Protein AF-0000000078039495 (afdb_homodimer)

Structure (mmCIF, N/CA/C/O backbone):
data_AF-0000000078039495-model_v1
#
loop_
_entity.id
_entity.type
_entity.pdbx_description
1 polymer 'Maltose operon transcriptional repressor'
#
loop_
_atom_site.group_PDB
_atom_site.id
_atom_site.type_symbol
_atom_site.label_atom_id
_atom_site.label_alt_id
_atom_site.label_comp_id
_atom_site.label_asym_id
_atom_site.label_entity_id
_atom_site.label_seq_id
_atom_site.pdbx_PDB_ins_code
_atom_site.Cartn_x
_atom_site.Cartn_y
_atom_site.Cartn_z
_atom_site.occupancy
_atom_site.B_iso_or_equiv
_atom_site.auth_seq_id
_atom_site.auth_comp_id
_atom_site.auth_asym_id
_atom_site.auth_atom_id
_atom_site.pdbx_PDB_model_num
ATOM 1 N N . MET A 1 1 ? 22.656 26.281 17.594 1 60.5 1 MET A N 1
ATOM 2 C CA . MET A 1 1 ? 22.719 24.828 17.406 1 60.5 1 MET A CA 1
ATOM 3 C C . MET A 1 1 ? 24.109 24.297 17.703 1 60.5 1 MET A C 1
ATOM 5 O O . MET A 1 1 ? 25.109 24.984 17.484 1 60.5 1 MET A O 1
ATOM 9 N N . VAL A 1 2 ? 24.109 23.344 18.562 1 77.06 2 VAL A N 1
ATOM 10 C CA . VAL A 1 2 ? 25.375 22.703 18.906 1 77.06 2 VAL A CA 1
ATOM 11 C C . VAL A 1 2 ? 26.047 22.203 17.625 1 77.06 2 VAL A C 1
ATOM 13 O O . VAL A 1 2 ? 25.406 21.562 16.781 1 77.06 2 VAL A O 1
ATOM 16 N N . THR A 1 3 ? 27.188 22.688 17.359 1 79.06 3 THR A N 1
ATOM 17 C CA . THR A 1 3 ? 27.938 22.312 16.156 1 79.06 3 THR A CA 1
ATOM 18 C C . THR A 1 3 ? 29.062 21.344 16.5 1 79.06 3 THR A C 1
ATOM 20 O O . THR A 1 3 ? 29.344 21.094 17.672 1 79.06 3 THR A O 1
ATOM 23 N N . ILE A 1 4 ? 29.609 20.922 15.383 1 83.38 4 ILE A N 1
ATOM 24 C CA . ILE A 1 4 ? 30.75 20.016 15.531 1 83.38 4 ILE A CA 1
ATOM 25 C C . ILE A 1 4 ? 31.875 20.719 16.297 1 83.38 4 ILE A C 1
ATOM 27 O O . ILE A 1 4 ? 32.594 20.094 17.062 1 83.38 4 ILE A O 1
ATOM 31 N N . LYS A 1 5 ? 31.938 21.984 16.078 1 86.94 5 LYS A N 1
ATOM 32 C CA . LYS A 1 5 ? 32.969 22.75 16.781 1 86.94 5 LYS A CA 1
ATOM 33 C C . LYS A 1 5 ? 32.719 22.781 18.281 1 86.94 5 LYS A C 1
ATOM 35 O O . LYS A 1 5 ? 33.625 22.703 19.078 1 86.94 5 LYS A O 1
ATOM 40 N N . ASP A 1 6 ? 31.422 22.828 18.578 1 90.81 6 ASP A N 1
ATOM 41 C CA . ASP A 1 6 ? 31.047 22.812 19.984 1 90.81 6 ASP A CA 1
ATOM 42 C C . ASP A 1 6 ? 31.422 21.484 20.641 1 90.81 6 ASP A C 1
ATOM 44 O O . ASP A 1 6 ? 31.938 21.453 21.766 1 90.81 6 ASP A O 1
ATOM 48 N N . VAL A 1 7 ? 31.125 20.484 19.891 1 91.81 7 VAL A N 1
ATOM 49 C CA . VAL A 1 7 ? 31.422 19.156 20.391 1 91.81 7 VAL A CA 1
ATOM 50 C C . VAL A 1 7 ? 32.938 18.984 20.547 1 91.81 7 VAL A C 1
ATOM 52 O O . VAL A 1 7 ? 33.406 18.438 21.547 1 91.81 7 VAL A O 1
ATOM 55 N N . ALA A 1 8 ? 33.625 19.484 19.609 1 91.88 8 ALA A N 1
ATOM 56 C CA . ALA A 1 8 ? 35.094 19.406 19.625 1 91.88 8 ALA A CA 1
ATOM 57 C C . ALA A 1 8 ? 35.656 20.141 20.844 1 91.88 8 ALA A C 1
ATOM 59 O O . ALA A 1 8 ? 36.531 19.609 21.547 1 91.88 8 ALA A O 1
ATOM 60 N N . GLU A 1 9 ? 35.188 21.266 21.062 1 93 9 GLU A N 1
ATOM 61 C CA . GLU A 1 9 ? 35.594 22.078 22.203 1 93 9 GLU A CA 1
ATOM 62 C C . GLU A 1 9 ? 35.312 21.359 23.531 1 93 9 GLU A C 1
ATOM 64 O O . GLU A 1 9 ? 36.156 21.297 24.406 1 93 9 GLU A O 1
ATOM 69 N N . ARG A 1 10 ? 34.156 20.812 23.594 1 93.31 10 ARG A N 1
ATOM 70 C CA . ARG A 1 10 ? 33.719 20.141 24.812 1 93.31 10 ARG A CA 1
ATOM 71 C C . ARG A 1 10 ? 34.531 18.875 25.047 1 93.31 10 ARG A C 1
ATOM 73 O O . ARG A 1 10 ? 34.875 18.547 26.203 1 93.31 10 ARG A O 1
ATOM 80 N N . ALA A 1 11 ? 34.812 18.203 24.031 1 93.62 11 ALA A N 1
ATOM 81 C CA . ALA A 1 11 ? 35.531 16.938 24.125 1 93.62 11 ALA A CA 1
ATOM 82 C C . ALA A 1 11 ? 37.031 17.172 24.188 1 93.62 11 ALA A C 1
ATOM 84 O O . ALA A 1 11 ? 37.781 16.25 24.516 1 93.62 11 ALA A O 1
ATOM 85 N N . GLY A 1 12 ? 37.5 18.328 23.891 1 93.69 12 GLY A N 1
ATOM 86 C CA . GLY A 1 12 ? 38.938 18.641 23.906 1 93.69 12 GLY A CA 1
ATOM 87 C C . GLY A 1 12 ? 39.688 18.062 22.703 1 93.69 12 GLY A C 1
ATOM 88 O O . GLY A 1 12 ? 40.812 17.594 22.844 1 93.69 12 GLY A O 1
ATOM 89 N N . VAL A 1 13 ? 39 18 21.609 1 94.06 13 VAL A N 1
ATOM 90 C CA . VAL A 1 13 ? 39.594 17.469 20.406 1 94.06 13 VAL A CA 1
ATOM 91 C C . VAL A 1 13 ? 39.375 18.422 19.234 1 94.06 13 VAL A C 1
ATOM 93 O O . VAL A 1 13 ? 38.75 19.484 19.406 1 94.06 13 VAL A O 1
ATOM 96 N N . SER A 1 14 ? 40 18.203 18.109 1 90.56 14 SER A N 1
ATOM 97 C CA . SER A 1 14 ? 39.75 19 16.906 1 90.56 14 SER A CA 1
ATOM 98 C C . SER A 1 14 ? 38.406 18.625 16.25 1 90.56 14 SER A C 1
ATOM 100 O O . SER A 1 14 ? 37.906 17.516 16.453 1 90.56 14 SER A O 1
ATOM 102 N N . PRO A 1 15 ? 37.812 19.578 15.461 1 88.75 15 PRO A N 1
ATOM 103 C CA . PRO A 1 15 ? 36.625 19.219 14.703 1 88.75 15 PRO A CA 1
ATOM 104 C C . PRO A 1 15 ? 36.812 18.016 13.781 1 88.75 15 PRO A C 1
ATOM 106 O O . PRO A 1 15 ? 35.906 17.203 13.609 1 88.75 15 PRO A O 1
ATOM 109 N N . SER A 1 16 ? 38.031 17.875 13.328 1 85.81 16 SER A N 1
ATOM 110 C CA . SER A 1 16 ? 38.344 16.734 12.469 1 85.81 16 SER A CA 1
ATOM 111 C C . SER A 1 16 ? 38.281 15.422 13.242 1 85.81 16 SER A C 1
ATOM 113 O O . SER A 1 16 ? 37.875 14.398 12.703 1 85.81 16 SER A O 1
ATOM 115 N N . THR A 1 17 ? 38.719 15.516 14.445 1 88.19 17 THR A N 1
ATOM 116 C CA . THR A 1 17 ? 38.656 14.328 15.297 1 88.19 17 THR A CA 1
ATOM 117 C C . THR A 1 17 ? 37.219 13.922 15.578 1 88.19 17 THR A C 1
ATOM 119 O O . THR A 1 17 ? 36.906 12.734 15.586 1 88.19 17 THR A O 1
ATOM 122 N N . VAL A 1 18 ? 36.344 14.938 15.742 1 87.62 18 VAL A N 1
ATOM 123 C CA . VAL A 1 18 ? 34.938 14.656 15.93 1 87.62 18 VAL A CA 1
ATOM 124 C C . VAL A 1 18 ? 34.375 13.992 14.672 1 87.62 18 VAL A C 1
ATOM 126 O O . VAL A 1 18 ? 33.688 12.969 14.758 1 87.62 18 VAL A O 1
ATOM 129 N N . SER A 1 19 ? 34.75 14.477 13.586 1 81.44 19 SER A N 1
ATOM 130 C CA . SER A 1 19 ? 34.25 13.938 12.312 1 81.44 19 SER A CA 1
ATOM 131 C C . SER A 1 19 ? 34.719 12.484 12.125 1 81.44 19 SER A C 1
ATOM 133 O O . SER A 1 19 ? 33.906 11.633 11.742 1 81.44 19 SER A O 1
ATOM 135 N N . ARG A 1 20 ? 35.938 12.297 12.453 1 81.19 20 ARG A N 1
ATOM 136 C CA . ARG A 1 20 ? 36.469 10.953 12.305 1 81.19 20 ARG A CA 1
ATOM 137 C C . ARG A 1 20 ? 35.844 9.992 13.312 1 81.19 20 ARG A C 1
ATOM 139 O O . ARG A 1 20 ? 35.688 8.805 13.023 1 81.19 20 ARG A O 1
ATOM 146 N N . THR A 1 21 ? 35.562 10.547 14.453 1 82.12 21 THR A N 1
ATOM 147 C CA . THR A 1 21 ? 34.875 9.742 15.453 1 82.12 21 THR A CA 1
ATOM 148 C C . THR A 1 21 ? 33.5 9.328 14.953 1 82.12 21 THR A C 1
ATOM 150 O O . THR A 1 21 ? 33.094 8.172 15.086 1 82.12 21 THR A O 1
ATOM 153 N N . LEU A 1 22 ? 32.781 10.297 14.336 1 79.19 22 LEU A N 1
ATOM 154 C CA . LEU A 1 22 ? 31.438 10.055 13.828 1 79.19 22 LEU A CA 1
ATOM 155 C C . LEU A 1 22 ? 31.453 9.008 12.719 1 79.19 22 LEU A C 1
ATOM 157 O O . LEU A 1 22 ? 30.453 8.328 12.5 1 79.19 22 LEU A O 1
ATOM 161 N N . GLN A 1 23 ? 32.656 8.781 12.195 1 75.38 23 GLN A N 1
ATOM 162 C CA . GL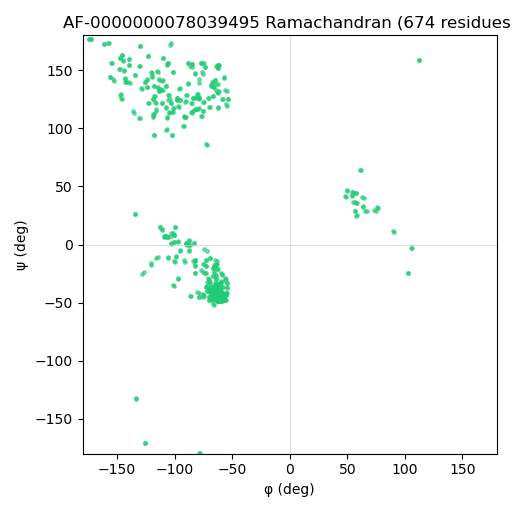N A 1 23 ? 32.844 7.789 11.133 1 75.38 23 GLN A CA 1
ATOM 163 C C . GLN A 1 23 ? 33.406 6.484 11.688 1 75.38 23 GLN A C 1
ATOM 165 O O . GLN A 1 23 ? 33.781 5.594 10.922 1 75.38 23 GLN A O 1
ATOM 170 N N . ASP A 1 24 ? 33.438 6.449 12.891 1 77.75 24 ASP A N 1
ATOM 171 C CA . ASP A 1 24 ? 34.031 5.309 13.586 1 77.75 24 ASP A CA 1
ATOM 172 C C . ASP A 1 24 ? 35.406 4.953 13.008 1 77.75 24 ASP A C 1
ATOM 174 O O . ASP A 1 24 ? 35.688 3.777 12.781 1 77.75 24 ASP A O 1
ATOM 178 N N . SER A 1 25 ? 36.156 5.961 12.734 1 78.75 25 SER A N 1
ATOM 179 C CA . SER A 1 25 ? 37.5 5.785 12.141 1 78.75 25 SER A CA 1
ATOM 180 C C . SER A 1 25 ? 38.438 5.027 13.086 1 78.75 25 SER A C 1
ATOM 182 O O . SER A 1 25 ? 38.469 5.309 14.289 1 78.75 25 SER A O 1
ATOM 184 N N . SER A 1 26 ? 39.062 4.078 12.57 1 82.44 26 SER A N 1
ATOM 185 C CA . SER A 1 26 ? 40.031 3.311 13.359 1 82.44 26 SER A CA 1
ATOM 186 C C . SER A 1 26 ? 41.188 4.184 13.812 1 82.44 26 SER A C 1
ATOM 188 O O . SER A 1 26 ? 41.938 3.807 14.711 1 82.44 26 SER A O 1
ATOM 190 N N . ALA A 1 27 ? 41.281 5.324 13.219 1 86.62 27 ALA A N 1
ATOM 191 C CA . ALA A 1 27 ? 42.375 6.238 13.547 1 86.62 27 ALA A CA 1
ATOM 192 C C . ALA A 1 27 ? 42.156 6.906 14.898 1 86.62 27 ALA A C 1
ATOM 194 O O . ALA A 1 27 ? 43.062 7.48 15.484 1 86.62 27 ALA A O 1
ATOM 195 N N . ILE A 1 28 ? 40.938 6.816 15.328 1 88.88 28 ILE A N 1
ATOM 196 C CA . ILE A 1 28 ? 40.594 7.461 16.578 1 88.88 28 ILE A CA 1
ATOM 197 C C . ILE A 1 28 ? 40.438 6.41 17.688 1 88.88 28 ILE A C 1
ATOM 199 O O . ILE A 1 28 ? 39.781 5.387 17.5 1 88.88 28 ILE A O 1
ATOM 203 N N . SER A 1 29 ? 41.188 6.605 18.75 1 90.19 29 SER A N 1
ATOM 204 C CA . SER A 1 29 ? 41.156 5.664 19.859 1 90.19 29 SER A CA 1
ATOM 205 C C . SER A 1 29 ? 39.75 5.586 20.484 1 90.19 29 SER A C 1
ATOM 207 O O . SER A 1 29 ? 38.969 6.535 20.391 1 90.19 29 SER A O 1
ATOM 209 N N . GLN A 1 30 ? 39.5 4.434 21.094 1 91 30 GLN A N 1
ATOM 210 C CA . GLN A 1 30 ? 38.188 4.238 21.75 1 91 30 GLN A CA 1
ATOM 211 C C . GLN A 1 30 ? 37.969 5.273 22.844 1 91 30 GLN A C 1
ATOM 213 O O . GLN A 1 30 ? 36.844 5.754 23.031 1 91 30 GLN A O 1
ATOM 218 N N . LYS A 1 31 ? 39.031 5.535 23.484 1 91.56 31 LYS A N 1
ATOM 219 C CA . LYS A 1 31 ? 38.938 6.531 24.547 1 91.56 31 LYS A CA 1
ATOM 220 C C . LYS A 1 31 ? 38.438 7.871 24.016 1 91.56 31 LYS A C 1
ATOM 222 O O . LYS A 1 31 ? 37.562 8.508 24.609 1 91.56 31 LYS A O 1
ATOM 227 N N . THR A 1 32 ? 39.031 8.281 22.953 1 92.19 32 THR A N 1
ATOM 228 C CA . THR A 1 32 ? 38.656 9.539 22.328 1 92.19 32 THR A CA 1
ATOM 229 C C . THR A 1 32 ? 37.219 9.469 21.797 1 92.19 32 THR A C 1
ATOM 231 O O . THR A 1 32 ? 36.438 10.43 21.938 1 92.19 32 THR A O 1
ATOM 234 N N . LYS A 1 33 ? 36.812 8.406 21.172 1 92.62 33 LYS A N 1
ATOM 235 C CA . LYS A 1 33 ? 35.438 8.211 20.703 1 92.62 33 LYS A CA 1
ATOM 236 C C . LYS A 1 33 ? 34.438 8.367 21.828 1 92.62 33 LYS A C 1
ATOM 238 O O . LYS A 1 33 ? 33.406 9.016 21.672 1 92.62 33 LYS A O 1
ATOM 243 N N . ASP A 1 34 ? 34.812 7.762 22.953 1 91.94 34 ASP A N 1
ATOM 244 C CA . ASP A 1 34 ? 33.938 7.836 24.109 1 91.94 34 ASP A CA 1
ATOM 245 C C . ASP A 1 34 ? 33.781 9.273 24.578 1 91.94 34 ASP A C 1
ATOM 247 O O . ASP A 1 34 ? 32.656 9.695 24.953 1 91.94 34 ASP A O 1
ATOM 251 N N . ARG A 1 35 ? 34.875 9.961 24.578 1 91.88 35 ARG A N 1
ATOM 252 C CA . ARG A 1 35 ? 34.844 11.359 25 1 91.88 35 ARG A CA 1
ATOM 253 C C . ARG A 1 35 ? 33.969 12.188 24.078 1 91.88 35 ARG A C 1
ATOM 255 O O . ARG A 1 35 ? 33.188 13.039 24.531 1 91.88 35 ARG A O 1
ATOM 262 N N . VAL A 1 36 ? 34.156 11.953 22.844 1 92.06 36 VAL A N 1
ATOM 263 C CA . VAL A 1 36 ? 33.375 12.68 21.844 1 92.06 36 VAL A CA 1
ATOM 264 C C . VAL A 1 36 ? 31.891 12.336 21.984 1 92.06 36 VAL A C 1
ATOM 266 O O . VAL A 1 36 ? 31.031 13.227 22 1 92.06 36 VAL A O 1
ATOM 269 N N . ASN A 1 37 ? 31.609 11.094 22.141 1 89.94 37 ASN A N 1
ATOM 270 C CA . ASN A 1 37 ? 30.234 10.648 22.312 1 89.94 37 ASN A CA 1
ATOM 271 C C . ASN A 1 37 ? 29.594 11.25 23.562 1 89.94 37 ASN A C 1
ATOM 273 O O . ASN A 1 37 ? 28.422 11.641 23.531 1 89.94 37 ASN A O 1
ATOM 277 N N . LYS A 1 38 ? 30.359 11.195 24.609 1 90.31 38 LYS A N 1
ATOM 278 C CA . LYS A 1 38 ? 29.891 11.812 25.844 1 90.31 38 LYS A CA 1
ATOM 279 C C . LYS A 1 38 ? 29.578 13.289 25.641 1 90.31 38 LYS A C 1
ATOM 281 O O . LYS A 1 38 ? 28.547 13.781 26.109 1 90.31 38 LYS A O 1
ATOM 286 N N . ALA A 1 39 ? 30.484 13.969 25.016 1 91.44 39 ALA A N 1
ATOM 287 C CA . ALA A 1 39 ? 30.281 15.391 24.734 1 91.44 39 ALA A CA 1
ATOM 288 C C . ALA A 1 39 ? 29.031 15.617 23.875 1 91.44 39 ALA A C 1
ATOM 290 O O . ALA A 1 39 ? 28.281 16.547 24.125 1 91.44 39 ALA A O 1
ATOM 291 N N . MET A 1 40 ? 28.859 14.766 22.859 1 87.81 40 MET A N 1
ATOM 292 C CA . MET A 1 40 ? 27.688 14.867 22 1 87.81 40 MET A CA 1
ATOM 293 C C . MET A 1 40 ? 26.406 14.703 22.812 1 87.81 40 MET A C 1
ATOM 295 O O . MET A 1 40 ? 25.469 15.484 22.656 1 87.81 40 MET A O 1
ATOM 299 N N . LYS A 1 41 ? 26.438 13.758 23.641 1 86.75 41 LYS A N 1
ATOM 300 C CA . LYS A 1 41 ? 25.281 13.492 24.484 1 86.75 41 LYS A CA 1
ATOM 301 C C . LYS A 1 41 ? 24.984 14.664 25.406 1 86.75 41 LYS A C 1
ATOM 303 O O . LYS A 1 41 ? 23.828 15.078 25.562 1 86.75 41 LYS A O 1
ATOM 308 N N . GLU A 1 42 ? 26.047 15.125 26.016 1 89.19 42 GLU A N 1
ATOM 309 C CA . GLU A 1 42 ? 25.906 16.234 26.969 1 89.19 42 GLU A CA 1
ATOM 310 C C . GLU A 1 42 ? 25.375 17.484 26.281 1 89.19 42 GLU A C 1
ATOM 312 O O . GLU A 1 42 ? 24.594 18.234 26.875 1 89.19 42 GLU A O 1
ATOM 317 N N . LEU A 1 43 ? 25.797 17.641 25.078 1 89.69 43 LEU A N 1
ATOM 318 C CA . LEU A 1 43 ? 25.422 18.859 24.359 1 89.69 43 LEU A CA 1
ATOM 319 C C . LEU A 1 43 ? 24.125 18.656 23.578 1 89.69 43 LEU A C 1
ATOM 321 O O . LEU A 1 43 ? 23.562 19.609 23.047 1 89.69 43 LEU A O 1
ATOM 325 N N . GLY A 1 44 ? 23.781 17.391 23.453 1 81.81 44 GLY A N 1
ATOM 326 C CA . GLY A 1 44 ? 22.609 17.078 22.641 1 81.81 44 GLY A CA 1
ATOM 327 C C . GLY A 1 44 ? 22.875 17.203 21.156 1 81.81 44 GLY A C 1
ATOM 328 O O . GLY A 1 44 ? 22 17.609 20.391 1 81.81 44 GLY A O 1
ATOM 329 N N . TYR A 1 45 ? 24.188 16.953 20.859 1 78.88 45 TYR A N 1
ATOM 330 C CA . TYR A 1 45 ? 24.578 17.094 19.453 1 78.88 45 TYR A CA 1
ATOM 331 C C . TYR A 1 45 ? 24.156 15.883 18.641 1 78.88 45 TYR A C 1
ATOM 333 O O . TYR A 1 45 ? 24.422 14.742 19.031 1 78.88 45 TYR A O 1
ATOM 341 N N . VAL A 1 46 ? 23.406 16.203 17.516 1 76.75 46 VAL A N 1
ATOM 342 C CA . VAL A 1 46 ? 23.078 15.18 16.531 1 76.75 46 VAL A CA 1
ATOM 343 C C . VAL A 1 46 ? 23.734 15.531 15.195 1 76.75 46 VAL A C 1
ATOM 345 O O . VAL A 1 46 ? 23.516 16.625 14.664 1 76.75 46 VAL A O 1
ATOM 348 N N . PRO A 1 47 ? 24.688 14.625 14.805 1 76.38 47 PRO A N 1
ATOM 349 C CA . PRO A 1 47 ? 25.391 14.938 13.562 1 76.38 47 PRO A CA 1
ATOM 350 C C . PRO A 1 47 ? 24.453 15.164 12.383 1 76.38 47 PRO A C 1
ATOM 352 O O . PRO A 1 47 ? 23.453 14.445 12.234 1 76.38 47 PRO A O 1
ATOM 355 N N . ASN A 1 48 ? 24.781 16.266 11.734 1 77.25 48 ASN A N 1
ATOM 356 C CA . ASN A 1 48 ? 24.109 16.547 10.469 1 77.25 48 ASN A CA 1
ATOM 357 C C . ASN A 1 48 ? 24.484 15.531 9.398 1 77.25 48 ASN A C 1
ATOM 359 O O . ASN A 1 48 ? 25.656 15.234 9.203 1 77.25 48 ASN A O 1
ATOM 363 N N . ILE A 1 49 ? 23.484 14.969 8.797 1 78.62 49 ILE A N 1
ATOM 364 C CA . ILE A 1 49 ? 23.734 13.906 7.828 1 78.62 49 ILE A CA 1
ATOM 365 C C . ILE A 1 49 ? 24.609 14.43 6.699 1 78.62 49 ILE A C 1
ATOM 367 O O . ILE A 1 49 ? 25.438 13.688 6.156 1 78.62 49 ILE A O 1
ATOM 371 N N . ALA A 1 50 ? 24.453 15.625 6.434 1 77.06 50 ALA A N 1
ATOM 372 C CA . ALA A 1 50 ? 25.25 16.219 5.359 1 77.06 50 ALA A CA 1
ATOM 373 C C . ALA A 1 50 ? 26.734 16.156 5.688 1 77.06 50 ALA A C 1
ATOM 375 O O . ALA A 1 50 ? 27.547 15.789 4.836 1 77.06 50 ALA A O 1
ATOM 376 N N . ALA A 1 51 ? 27.016 16.5 6.844 1 71.38 51 ALA A N 1
ATOM 377 C CA . ALA A 1 51 ? 28.406 16.438 7.277 1 71.38 51 ALA A CA 1
ATOM 378 C C . ALA A 1 51 ? 28.938 15.008 7.258 1 71.38 51 ALA A C 1
ATOM 380 O O . ALA A 1 51 ? 30.062 14.758 6.824 1 71.38 51 ALA A O 1
ATOM 381 N N . LYS A 1 52 ? 28.141 14.203 7.727 1 75.69 52 LYS A N 1
ATOM 382 C CA . LYS A 1 52 ? 28.516 12.797 7.746 1 75.69 52 LYS A CA 1
ATOM 383 C C . LYS A 1 52 ? 28.719 12.258 6.336 1 75.69 52 LYS A C 1
ATOM 385 O O . LYS A 1 52 ? 29.672 11.523 6.074 1 75.69 52 LYS A O 1
ATOM 390 N N . MET A 1 53 ? 27.812 12.609 5.496 1 78.75 53 MET A N 1
ATOM 391 C CA . MET A 1 53 ? 27.844 12.172 4.105 1 78.75 53 MET A CA 1
ATOM 392 C C . MET A 1 53 ? 29.141 12.641 3.428 1 78.75 53 MET A C 1
ATOM 394 O O . MET A 1 53 ? 29.781 11.875 2.703 1 78.75 53 MET A O 1
ATOM 398 N N . LEU A 1 54 ? 29.516 13.797 3.695 1 72.81 54 LEU A N 1
ATOM 399 C CA . LEU A 1 54 ? 30.719 14.359 3.08 1 72.81 54 LEU A CA 1
ATOM 400 C C . LEU A 1 54 ? 31.969 13.664 3.605 1 72.81 54 LEU A C 1
ATOM 402 O O . LEU A 1 54 ? 32.938 13.461 2.857 1 72.81 54 LEU A O 1
ATOM 406 N N . ALA A 1 55 ? 31.828 13.289 4.805 1 68.12 55 ALA A N 1
ATOM 407 C CA . ALA A 1 55 ? 32.969 12.641 5.426 1 68.12 55 ALA A CA 1
ATOM 408 C C . ALA A 1 55 ? 33.094 11.18 5.004 1 68.12 55 ALA A C 1
ATOM 410 O O . ALA A 1 55 ? 34.188 10.688 4.73 1 68.12 55 ALA A O 1
ATOM 411 N N . SER A 1 56 ? 32 10.531 4.949 1 72 56 SER A N 1
ATOM 412 C CA . SER A 1 56 ? 32.031 9.086 4.75 1 72 56 SER A CA 1
ATOM 413 C C . SER A 1 56 ? 31.609 8.719 3.33 1 72 56 SER A C 1
ATOM 415 O O . SER A 1 56 ? 31.797 7.578 2.9 1 72 56 SER A O 1
ATOM 417 N N . ASN A 1 57 ? 31.094 9.602 2.582 1 75.88 57 ASN A N 1
ATOM 418 C CA . ASN A 1 57 ? 30.5 9.328 1.272 1 75.88 57 ASN A CA 1
ATOM 419 C C . ASN A 1 57 ? 29.391 8.281 1.358 1 75.88 57 ASN A C 1
ATOM 421 O O . ASN A 1 57 ? 29.281 7.422 0.484 1 75.88 57 ASN A O 1
ATOM 425 N N . ASP A 1 58 ? 28.719 8.219 2.51 1 82.69 58 ASP A N 1
ATOM 426 C CA . ASP A 1 58 ? 27.609 7.324 2.805 1 82.69 58 ASP A CA 1
ATOM 427 C C . ASP A 1 58 ? 26.328 8.117 3.115 1 82.69 58 ASP A C 1
ATOM 429 O O . ASP A 1 58 ? 26.281 8.859 4.098 1 82.69 58 ASP A O 1
ATOM 433 N N . SER A 1 59 ? 25.375 8 2.217 1 89.19 59 SER A N 1
ATOM 434 C CA . SER A 1 59 ? 24.125 8.742 2.4 1 89.19 59 SER A CA 1
ATOM 435 C C . SER A 1 59 ? 23.281 8.141 3.518 1 89.19 59 SER A C 1
ATOM 437 O O . SER A 1 59 ? 22.359 8.781 4.012 1 89.19 59 SER A O 1
ATOM 439 N N . GLN A 1 60 ? 23.562 6.879 3.902 1 91.62 60 GLN A N 1
ATOM 440 C CA . GLN A 1 60 ? 22.781 6.117 4.875 1 91.62 60 GLN A CA 1
ATOM 441 C C . GLN A 1 60 ? 21.312 6.07 4.488 1 91.62 60 GLN A C 1
ATOM 443 O O . GLN A 1 60 ? 20.438 6.273 5.332 1 91.62 60 GLN A O 1
ATOM 448 N N . ALA A 1 61 ? 21.062 5.875 3.211 1 94.31 61 ALA A N 1
ATOM 449 C CA . ALA A 1 61 ? 19.719 5.734 2.672 1 94.31 61 ALA A CA 1
ATOM 450 C C . ALA A 1 61 ? 19.672 4.699 1.553 1 94.31 61 ALA A C 1
ATOM 452 O O . ALA A 1 61 ? 20.625 4.582 0.772 1 94.31 61 ALA A O 1
ATOM 453 N N . ILE A 1 62 ? 18.625 3.928 1.571 1 97.25 62 ILE A N 1
ATOM 454 C CA . ILE A 1 62 ? 18.375 2.961 0.508 1 97.25 62 ILE A CA 1
ATOM 455 C C . ILE A 1 62 ? 17.141 3.383 -0.294 1 97.25 62 ILE A C 1
ATOM 457 O O . ILE A 1 62 ? 16.156 3.832 0.277 1 97.25 62 ILE A O 1
ATOM 461 N N . GLY A 1 63 ? 17.297 3.34 -1.607 1 98.06 63 GLY A N 1
ATOM 462 C CA . GLY A 1 63 ? 16.141 3.594 -2.463 1 98.06 63 GLY A CA 1
ATOM 463 C C . GLY A 1 63 ? 15.281 2.363 -2.684 1 98.06 63 GLY A C 1
ATOM 464 O O . GLY A 1 63 ? 15.797 1.286 -2.988 1 98.06 63 GLY A O 1
ATOM 465 N N . LEU A 1 64 ? 14.039 2.498 -2.406 1 98.25 64 LEU A N 1
ATOM 466 C CA . LEU A 1 64 ? 13.07 1.444 -2.689 1 98.25 64 LEU A CA 1
ATOM 467 C C . LEU A 1 64 ? 12.289 1.751 -3.965 1 98.25 64 LEU A C 1
ATOM 469 O O . LEU A 1 64 ? 11.562 2.746 -4.027 1 98.25 64 LEU A O 1
ATOM 473 N N . VAL A 1 65 ? 12.422 0.882 -4.98 1 97.88 65 VAL A N 1
ATOM 474 C CA . VAL A 1 65 ? 11.859 1.125 -6.305 1 97.88 65 VAL A CA 1
ATOM 475 C C . VAL A 1 65 ? 10.617 0.254 -6.504 1 97.88 65 VAL A C 1
ATOM 477 O O . VAL A 1 65 ? 10.727 -0.972 -6.594 1 97.88 65 VAL A O 1
ATOM 480 N N . PHE A 1 66 ? 9.492 0.882 -6.609 1 95.44 66 PHE A N 1
ATOM 481 C CA . PHE A 1 66 ? 8.234 0.174 -6.801 1 95.44 66 PHE A CA 1
ATOM 482 C C . PHE A 1 66 ? 7.996 -0.119 -8.281 1 95.44 66 PHE A C 1
ATOM 484 O O . PHE A 1 66 ? 8.555 0.549 -9.148 1 95.44 66 PHE A O 1
ATOM 491 N N . PRO A 1 67 ? 7.172 -1.189 -8.516 1 92.94 67 PRO A N 1
ATOM 492 C CA . PRO A 1 67 ? 6.801 -1.378 -9.922 1 92.94 67 PRO A CA 1
ATOM 493 C C . PRO A 1 67 ? 6.008 -0.2 -10.484 1 92.94 67 PRO A C 1
ATOM 495 O O . PRO A 1 67 ? 5.348 0.522 -9.727 1 92.94 67 PRO A O 1
ATOM 498 N N . PRO A 1 68 ? 6.172 -0.042 -11.781 1 89.62 68 PRO A N 1
ATOM 499 C CA . PRO A 1 68 ? 5.324 0.995 -12.375 1 89.62 68 PRO A CA 1
ATOM 500 C C . PRO A 1 68 ? 3.844 0.795 -12.055 1 89.62 68 PRO A C 1
ATOM 502 O O . PRO A 1 68 ? 3.322 -0.315 -12.195 1 89.62 68 PRO A O 1
ATOM 505 N N . ILE A 1 69 ? 3.311 1.805 -11.523 1 82.19 69 ILE A N 1
ATOM 506 C CA . ILE A 1 69 ? 1.909 1.741 -11.125 1 82.19 69 ILE A CA 1
ATOM 507 C C . ILE A 1 69 ? 1.043 2.465 -12.156 1 82.19 69 ILE A C 1
ATOM 509 O O . ILE A 1 69 ? 0.994 3.697 -12.172 1 82.19 69 ILE A O 1
ATOM 513 N N . THR A 1 70 ? 0.54 1.707 -13.086 1 71.5 70 THR A N 1
ATOM 514 C CA . THR A 1 70 ? -0.239 2.285 -14.18 1 71.5 70 THR A CA 1
ATOM 515 C C . THR A 1 70 ? -1.733 2.193 -13.883 1 71.5 70 THR A C 1
ATOM 517 O O . THR A 1 70 ? -2.529 2.949 -14.445 1 71.5 70 THR A O 1
ATOM 520 N N . LYS A 1 71 ? -2.139 1.169 -13.102 1 65.94 71 LYS A N 1
ATOM 521 C CA . LYS A 1 71 ? -3.559 0.939 -12.844 1 65.94 71 LYS A CA 1
ATOM 522 C C . LYS A 1 71 ? -3.867 1.004 -11.352 1 65.94 71 LYS A C 1
ATOM 524 O O . LYS A 1 71 ? -3.018 0.673 -10.523 1 65.94 71 LYS A O 1
ATOM 529 N N . GLN A 1 72 ? -5.035 1.452 -11.172 1 63.78 72 GLN A N 1
ATOM 530 C CA . GLN A 1 72 ? -5.523 1.574 -9.797 1 63.78 72 GLN A CA 1
ATOM 531 C C . GLN A 1 72 ? -5.406 0.247 -9.055 1 63.78 72 GLN A C 1
ATOM 533 O O . GLN A 1 72 ? -5.086 0.223 -7.863 1 63.78 72 GLN A O 1
ATOM 538 N N . GLU A 1 73 ? -5.57 -0.775 -9.82 1 64.19 73 GLU A N 1
ATOM 539 C CA . GLU A 1 73 ? -5.586 -2.098 -9.203 1 64.19 73 GLU A CA 1
ATOM 540 C C . GLU A 1 73 ? -4.219 -2.449 -8.625 1 64.19 73 GLU A C 1
ATOM 542 O O . GLU A 1 73 ? -4.125 -3.193 -7.645 1 64.19 73 GLU A O 1
ATOM 547 N N . ARG A 1 74 ? -3.238 -1.878 -9.211 1 68.69 74 ARG A N 1
ATOM 548 C CA . ARG A 1 74 ? -1.896 -2.189 -8.727 1 68.69 74 ARG A CA 1
ATOM 549 C C . ARG A 1 74 ? -1.634 -1.533 -7.379 1 68.69 74 ARG A C 1
ATOM 551 O O . ARG A 1 74 ? -0.847 -2.043 -6.578 1 68.69 74 ARG A O 1
ATOM 558 N N . HIS A 1 75 ? -2.346 -0.477 -7.141 1 72.12 75 HIS A N 1
ATOM 559 C CA . HIS A 1 75 ? -2.254 0.195 -5.852 1 72.12 75 HIS A CA 1
ATOM 560 C C . HIS A 1 75 ? -2.854 -0.66 -4.738 1 72.12 75 HIS A C 1
ATOM 562 O O . HIS A 1 75 ? -2.576 -0.436 -3.559 1 72.12 75 HIS A O 1
ATOM 568 N N . SER A 1 76 ? -3.512 -1.66 -5.203 1 75.31 76 SER A N 1
ATOM 569 C CA . SER A 1 76 ? -4.301 -2.422 -4.238 1 75.31 76 SER A CA 1
ATOM 570 C C . SER A 1 76 ? -3.58 -3.699 -3.82 1 75.31 76 SER A C 1
ATOM 572 O O . SER A 1 76 ? -4.141 -4.523 -3.096 1 75.31 76 SER A O 1
ATOM 574 N N . GLN A 1 77 ? -2.352 -3.803 -4.242 1 83.62 77 GLN A N 1
ATOM 575 C CA . GLN A 1 77 ? -1.604 -4.992 -3.852 1 83.62 77 GLN A CA 1
ATOM 576 C C . GLN A 1 77 ? -1.009 -4.836 -2.455 1 83.62 77 GLN A C 1
ATOM 578 O O . GLN A 1 77 ? -0.112 -4.016 -2.246 1 83.62 77 GLN A O 1
ATOM 583 N N . PRO A 1 78 ? -1.467 -5.672 -1.529 1 87.5 78 PRO A N 1
ATOM 584 C CA . PRO A 1 78 ? -1.007 -5.539 -0.145 1 87.5 78 PRO A CA 1
ATOM 585 C C . PRO A 1 78 ? 0.495 -5.773 0.002 1 87.5 78 PRO A C 1
ATOM 587 O O . PRO A 1 78 ? 1.113 -5.27 0.943 1 87.5 78 PRO A O 1
ATOM 590 N N . PHE A 1 79 ? 1.113 -6.465 -0.959 1 90.38 79 PHE A N 1
ATOM 591 C CA . PHE A 1 79 ? 2.531 -6.805 -0.925 1 90.38 79 PHE A CA 1
ATOM 592 C C . PHE A 1 79 ? 3.385 -5.555 -0.756 1 90.38 79 PHE A C 1
ATOM 594 O O . PHE A 1 79 ? 4.34 -5.551 0.025 1 90.38 79 PHE A O 1
ATOM 601 N N . ASN A 1 80 ? 3.051 -4.5 -1.423 1 90.62 80 ASN A N 1
ATOM 602 C CA . ASN A 1 80 ? 3.891 -3.311 -1.502 1 90.62 80 ASN A CA 1
ATOM 603 C C . ASN A 1 80 ? 4.043 -2.641 -0.139 1 90.62 80 ASN A C 1
ATOM 605 O O . ASN A 1 80 ? 5.16 -2.357 0.294 1 90.62 80 ASN A O 1
ATOM 609 N N . MET A 1 81 ? 2.973 -2.471 0.559 1 90 81 MET A N 1
ATOM 610 C CA . MET A 1 81 ? 3.039 -1.84 1.874 1 90 81 MET A CA 1
ATOM 611 C C . MET A 1 81 ? 3.723 -2.756 2.883 1 90 81 MET A C 1
ATOM 613 O O . MET A 1 81 ? 4.48 -2.291 3.736 1 90 81 MET A O 1
ATOM 617 N N . GLU A 1 82 ? 3.414 -4.031 2.766 1 92.62 82 GLU A N 1
ATOM 618 C CA . GLU A 1 82 ? 3.998 -4.988 3.699 1 92.62 82 GLU A CA 1
ATOM 619 C C . GLU A 1 82 ? 5.516 -5.055 3.549 1 92.62 82 GLU A C 1
ATOM 621 O O . GLU A 1 82 ? 6.246 -4.973 4.539 1 92.62 82 GLU A O 1
ATOM 626 N N . ILE A 1 83 ? 5.957 -5.129 2.289 1 95 83 ILE A N 1
ATOM 627 C CA . ILE A 1 83 ? 7.387 -5.25 2.029 1 95 83 ILE A CA 1
ATOM 628 C C . ILE A 1 83 ? 8.094 -3.953 2.412 1 95 83 ILE A C 1
ATOM 630 O O . ILE A 1 83 ? 9.203 -3.979 2.951 1 95 83 ILE A O 1
ATOM 634 N N . MET A 1 84 ? 7.504 -2.834 2.162 1 94.25 84 MET A N 1
ATOM 635 C CA . MET A 1 84 ? 8.07 -1.537 2.523 1 94.25 84 MET A CA 1
ATOM 636 C C . MET A 1 84 ? 8.227 -1.413 4.035 1 94.25 84 MET A C 1
ATOM 638 O O . MET A 1 84 ? 9.242 -0.917 4.523 1 94.25 84 MET A O 1
ATOM 642 N N . THR A 1 85 ? 7.234 -1.878 4.773 1 93.5 85 THR A N 1
ATOM 643 C CA . THR A 1 85 ? 7.262 -1.814 6.23 1 93.5 85 THR A CA 1
ATOM 644 C C . THR A 1 85 ? 8.43 -2.633 6.781 1 93.5 85 THR A C 1
ATOM 646 O O . THR A 1 85 ? 9.156 -2.168 7.66 1 93.5 85 THR A O 1
ATOM 649 N N . VAL A 1 86 ? 8.625 -3.805 6.234 1 95.44 86 VAL A N 1
ATOM 650 C CA . VAL A 1 86 ? 9.688 -4.688 6.688 1 95.44 86 VAL A CA 1
ATOM 651 C C . VAL A 1 86 ? 11.047 -4.066 6.363 1 95.44 86 VAL A C 1
ATOM 653 O O . VAL A 1 86 ? 11.93 -3.998 7.223 1 95.44 86 VAL A O 1
ATOM 656 N N . ILE A 1 87 ? 11.164 -3.564 5.152 1 97.38 87 ILE A N 1
ATOM 657 C CA . ILE A 1 87 ? 12.438 -2.996 4.715 1 97.38 87 ILE A CA 1
ATOM 658 C C . ILE A 1 87 ? 12.75 -1.746 5.531 1 97.38 87 ILE A C 1
ATOM 660 O O . ILE A 1 87 ? 13.898 -1.532 5.934 1 97.38 87 ILE A O 1
ATOM 664 N N . ASN A 1 88 ? 11.75 -0.921 5.75 1 95.94 88 ASN A N 1
ATOM 665 C CA . ASN A 1 88 ? 11.953 0.276 6.562 1 95.94 88 ASN A CA 1
ATOM 666 C C . ASN A 1 88 ? 12.398 -0.075 7.977 1 95.94 88 ASN A C 1
ATOM 668 O O . ASN A 1 88 ? 13.242 0.615 8.555 1 95.94 88 ASN A O 1
ATOM 672 N N . HIS A 1 89 ? 11.812 -1.081 8.539 1 94.75 89 HIS A N 1
ATOM 673 C CA . HIS A 1 89 ? 12.211 -1.527 9.867 1 94.75 89 HIS A CA 1
ATOM 674 C C . HIS A 1 89 ? 13.68 -1.938 9.898 1 94.75 89 HIS A C 1
ATOM 676 O O . HIS A 1 89 ? 14.43 -1.515 10.781 1 94.75 89 HIS A O 1
ATOM 682 N N . GLU A 1 90 ? 14.062 -2.766 8.914 1 96.25 90 GLU A N 1
ATOM 683 C CA . GLU A 1 90 ? 15.453 -3.203 8.828 1 96.25 90 GLU A CA 1
ATOM 684 C C . GLU A 1 90 ? 16.391 -2.018 8.633 1 96.25 90 GLU A C 1
ATOM 686 O O . GLU A 1 90 ? 17.469 -1.966 9.234 1 96.25 90 GLU A O 1
ATOM 691 N N . ALA A 1 91 ? 15.992 -1.084 7.766 1 95.94 91 ALA A N 1
ATOM 692 C CA . ALA A 1 91 ? 16.797 0.112 7.516 1 95.94 91 ALA A CA 1
ATOM 693 C C . ALA A 1 91 ? 17 0.914 8.797 1 95.94 91 ALA A C 1
ATOM 695 O O . ALA A 1 91 ? 18.125 1.282 9.141 1 95.94 91 ALA A O 1
ATOM 696 N N . LYS A 1 92 ? 15.938 1.098 9.492 1 92.94 92 LYS A N 1
ATOM 697 C CA . LYS A 1 92 ? 15.977 1.852 10.742 1 92.94 92 LYS A CA 1
ATOM 698 C C . LYS A 1 92 ? 16.922 1.198 11.742 1 92.94 92 LYS A C 1
ATOM 700 O O . LYS A 1 92 ? 17.734 1.881 12.383 1 92.94 92 LYS A O 1
ATOM 705 N N . GLU A 1 93 ? 16.844 -0.077 11.812 1 93.19 93 GLU A N 1
ATOM 706 C CA . GLU A 1 93 ? 17.672 -0.824 12.75 1 93.19 93 GLU A CA 1
ATOM 707 C C . GLU A 1 93 ? 19.156 -0.698 12.406 1 93.19 93 GLU A C 1
ATOM 709 O O . GLU A 1 93 ? 20.016 -0.916 13.258 1 93.19 93 GLU A O 1
ATOM 714 N N . ASN A 1 94 ? 19.453 -0.292 11.195 1 92.5 94 ASN A N 1
ATOM 715 C CA . ASN A 1 94 ? 20.828 -0.142 10.75 1 92.5 94 ASN A CA 1
ATOM 716 C C . ASN A 1 94 ? 21.188 1.321 10.492 1 92.5 94 ASN A C 1
ATOM 718 O O . ASN A 1 94 ? 22.141 1.619 9.773 1 92.5 94 ASN A O 1
ATOM 722 N N . ASN A 1 95 ? 20.328 2.25 11.008 1 89.25 95 ASN A N 1
ATOM 723 C CA . ASN A 1 95 ? 20.516 3.693 10.938 1 89.25 95 ASN A CA 1
ATOM 724 C C . ASN A 1 95 ? 20.453 4.203 9.508 1 89.25 95 ASN A C 1
ATOM 726 O O . ASN A 1 95 ? 21.203 5.102 9.125 1 89.25 95 ASN A O 1
ATOM 730 N N . TYR A 1 96 ? 19.703 3.486 8.711 1 93.19 96 TYR A N 1
ATOM 731 C CA . TYR A 1 96 ? 19.406 3.91 7.348 1 93.19 96 TYR A CA 1
ATOM 732 C C . TYR A 1 96 ? 17.969 4.422 7.238 1 93.19 96 TYR A C 1
ATOM 734 O O . TYR A 1 96 ? 17.125 4.113 8.086 1 93.19 96 TYR A O 1
ATOM 742 N N . THR A 1 97 ? 17.75 5.262 6.242 1 93.88 97 THR A N 1
ATOM 743 C CA . THR A 1 97 ? 16.391 5.637 5.844 1 93.88 97 THR A CA 1
ATOM 744 C C . THR A 1 97 ? 16.047 5.035 4.488 1 93.88 97 THR A C 1
ATOM 746 O O . THR A 1 97 ? 16.922 4.559 3.764 1 93.88 97 THR A O 1
ATOM 749 N N . VAL A 1 98 ? 14.719 4.996 4.27 1 96.5 98 VAL A N 1
ATOM 750 C CA . VAL A 1 98 ? 14.25 4.492 2.986 1 96.5 98 VAL A CA 1
ATOM 751 C C . VAL A 1 98 ? 13.648 5.637 2.17 1 96.5 98 VAL A C 1
ATOM 753 O O . VAL A 1 98 ? 12.773 6.359 2.654 1 96.5 98 VAL A O 1
ATOM 756 N N . SER A 1 99 ? 14.219 5.855 0.97 1 96.19 99 SER A N 1
ATOM 757 C CA . SER A 1 99 ? 13.664 6.801 0.004 1 96.19 99 SER A CA 1
ATOM 758 C C . SER A 1 99 ? 12.898 6.078 -1.098 1 96.19 99 SER A C 1
ATOM 760 O O . SER A 1 99 ? 13.273 4.977 -1.509 1 96.19 99 SER A O 1
ATOM 762 N N . ILE A 1 100 ? 11.898 6.73 -1.585 1 95.75 100 ILE A N 1
ATOM 763 C CA . ILE A 1 100 ? 10.969 6.012 -2.447 1 95.75 100 ILE A CA 1
ATOM 764 C C . ILE A 1 100 ? 11.156 6.461 -3.895 1 95.75 100 ILE A C 1
ATOM 766 O O . ILE A 1 100 ? 11.344 7.648 -4.164 1 95.75 100 ILE A O 1
ATOM 770 N N . ALA A 1 101 ? 11.156 5.496 -4.781 1 95.81 101 ALA A N 1
ATOM 771 C CA . ALA A 1 101 ? 11.008 5.711 -6.219 1 95.81 101 ALA A CA 1
ATOM 772 C C . ALA A 1 101 ? 9.758 5.016 -6.75 1 95.81 101 ALA A C 1
ATOM 774 O O . ALA A 1 101 ? 9.672 3.785 -6.738 1 95.81 101 ALA A O 1
ATOM 775 N N . VAL A 1 102 ? 8.789 5.773 -7.121 1 93.56 102 VAL A N 1
ATOM 776 C CA . VAL A 1 102 ? 7.527 5.254 -7.637 1 93.56 102 VAL A CA 1
ATOM 777 C C . VAL A 1 102 ? 7.012 6.16 -8.758 1 93.56 102 VAL A C 1
ATOM 779 O O . VAL A 1 102 ? 7.266 7.367 -8.75 1 93.56 102 VAL A O 1
ATOM 782 N N . GLY A 1 103 ? 6.414 5.578 -9.781 1 89.81 103 GLY A N 1
ATOM 783 C CA . GLY A 1 103 ? 5.898 6.336 -10.914 1 89.81 103 GLY A CA 1
ATOM 784 C C . GLY A 1 103 ? 5.098 5.492 -11.883 1 89.81 103 GLY A C 1
ATOM 785 O O . GLY A 1 103 ? 5 4.273 -11.719 1 89.81 103 GLY A O 1
ATOM 786 N N . PRO A 1 104 ? 4.559 6.152 -12.891 1 89.06 104 PRO A N 1
ATOM 787 C CA . PRO A 1 104 ? 3.633 5.473 -13.797 1 89.06 104 PRO A CA 1
ATOM 788 C C . PRO A 1 104 ? 4.352 4.672 -14.883 1 89.06 104 PRO A C 1
ATOM 790 O O . PRO A 1 104 ? 3.723 3.877 -15.586 1 89.06 104 PRO A O 1
ATOM 793 N N . SER A 1 105 ? 5.707 4.941 -15.023 1 91.88 105 SER A N 1
ATOM 794 C CA . SER A 1 105 ? 6.43 4.25 -16.094 1 91.88 105 SER A CA 1
ATOM 795 C C . SER A 1 105 ? 7.863 3.943 -15.68 1 91.88 105 SER A C 1
ATOM 797 O O . SER A 1 105 ? 8.406 4.574 -14.766 1 91.88 105 SER A O 1
ATOM 799 N N . VAL A 1 106 ? 8.477 3.033 -16.406 1 93.12 106 VAL A N 1
ATOM 800 C CA . VAL A 1 106 ? 9.852 2.645 -16.109 1 93.12 106 VAL A CA 1
ATOM 801 C C . VAL A 1 106 ? 10.797 3.789 -16.484 1 93.12 106 VAL A C 1
ATOM 803 O O . VAL A 1 106 ? 11.852 3.953 -15.852 1 93.12 106 VAL A O 1
ATOM 806 N N . GLN A 1 107 ? 10.414 4.582 -17.453 1 93.69 107 GLN A N 1
ATOM 807 C CA . GLN A 1 107 ? 11.227 5.73 -17.828 1 93.69 107 GLN A CA 1
ATOM 808 C C . GLN A 1 107 ? 11.281 6.762 -16.703 1 93.69 107 GLN A C 1
ATOM 810 O O . GLN A 1 107 ? 12.352 7.301 -16.406 1 93.69 107 GLN A O 1
ATOM 815 N N . GLU A 1 108 ? 10.148 6.957 -16.141 1 93.12 108 GLU A N 1
ATOM 816 C CA . GLU A 1 108 ? 10.102 7.887 -15.016 1 93.12 108 GLU A CA 1
ATOM 817 C C . GLU A 1 108 ? 10.898 7.348 -13.828 1 93.12 108 GLU A C 1
ATOM 819 O O . GLU A 1 108 ? 11.586 8.109 -13.141 1 93.12 108 GLU A O 1
ATOM 824 N N . LEU A 1 109 ? 10.781 6.09 -13.617 1 95.56 109 LEU A N 1
ATOM 825 C CA . LEU A 1 109 ? 11.539 5.461 -12.539 1 95.56 109 LEU A CA 1
ATOM 826 C C . LEU A 1 109 ? 13.039 5.59 -12.789 1 95.56 109 LEU A C 1
ATOM 828 O O . LEU A 1 109 ? 13.805 5.906 -11.867 1 95.56 109 LEU A O 1
ATOM 832 N N . GLU A 1 110 ? 13.438 5.352 -14.062 1 96.56 110 GLU A N 1
ATOM 833 C CA . GLU A 1 110 ? 14.852 5.465 -14.414 1 96.56 110 GLU A CA 1
ATOM 834 C C . GLU A 1 110 ? 15.383 6.863 -14.109 1 96.56 110 GLU A C 1
ATOM 836 O O . GLU A 1 110 ? 16.453 7.016 -13.516 1 96.56 110 GLU A O 1
ATOM 841 N N . GLU A 1 111 ? 14.625 7.832 -14.469 1 94.06 111 GLU A N 1
ATOM 842 C CA . GLU A 1 111 ? 15.031 9.211 -14.234 1 94.06 111 GLU A CA 1
ATOM 843 C C . GLU A 1 111 ? 15.164 9.508 -12.742 1 94.06 111 GLU A C 1
ATOM 845 O O . GLU A 1 111 ? 16.109 10.164 -12.312 1 94.06 111 GLU A O 1
ATOM 850 N N . GLN A 1 112 ? 14.242 9.016 -11.992 1 94.56 112 GLN A N 1
ATOM 851 C CA . GLN A 1 112 ? 14.266 9.234 -10.547 1 94.56 112 GLN A CA 1
ATOM 852 C C . GLN A 1 112 ? 15.492 8.578 -9.914 1 94.56 112 GLN A C 1
ATOM 854 O O . GLN A 1 112 ? 16.172 9.188 -9.094 1 94.56 112 GLN A O 1
ATOM 859 N N . ILE A 1 113 ? 15.75 7.406 -10.336 1 95.69 113 ILE A N 1
ATOM 860 C CA . ILE A 1 113 ? 16.844 6.625 -9.781 1 95.69 113 ILE A CA 1
ATOM 861 C C . ILE A 1 113 ? 18.188 7.281 -10.125 1 95.69 113 ILE A C 1
ATOM 863 O O . ILE A 1 113 ? 19.078 7.371 -9.281 1 95.69 113 ILE A O 1
ATOM 867 N N . LYS A 1 114 ? 18.328 7.758 -11.344 1 93.81 114 LYS A N 1
ATOM 868 C CA . LYS A 1 114 ? 19.531 8.469 -11.773 1 93.81 114 LYS A CA 1
ATOM 869 C C . LYS A 1 114 ? 19.781 9.695 -10.906 1 93.81 114 LYS A C 1
ATOM 871 O O . LYS A 1 114 ? 20.906 9.898 -10.422 1 93.81 114 LYS A O 1
ATOM 876 N N . ARG A 1 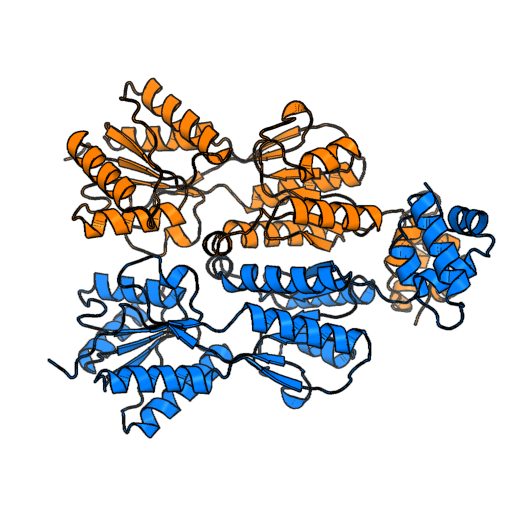115 ? 18.781 10.352 -10.656 1 89.5 115 ARG A N 1
ATOM 877 C CA . ARG A 1 115 ? 18.906 11.57 -9.859 1 89.5 115 ARG A CA 1
ATOM 878 C C . ARG A 1 115 ? 19.234 11.242 -8.406 1 89.5 115 ARG A C 1
ATOM 880 O O . ARG A 1 115 ? 20.125 11.867 -7.812 1 89.5 115 ARG A O 1
ATOM 887 N N . MET A 1 116 ? 18.5 10.289 -7.82 1 92.81 116 MET A N 1
ATOM 888 C CA . MET A 1 116 ? 18.719 9.898 -6.426 1 92.81 116 MET A CA 1
ATOM 889 C C . MET A 1 116 ? 20.156 9.5 -6.188 1 92.81 116 MET A C 1
ATOM 891 O O . MET A 1 116 ? 20.766 9.898 -5.188 1 92.81 116 MET A O 1
ATOM 895 N N . TYR A 1 117 ? 20.688 8.781 -7.125 1 92.44 117 TYR A N 1
ATOM 896 C CA . TYR A 1 117 ? 22.047 8.297 -6.938 1 92.44 117 TYR A CA 1
ATOM 897 C C . TYR A 1 117 ? 23.062 9.398 -7.223 1 92.44 117 TYR A C 1
ATOM 899 O O . TYR A 1 117 ? 24.016 9.578 -6.469 1 92.44 117 TYR A O 1
ATOM 907 N N . ALA A 1 118 ? 22.875 10.133 -8.328 1 87.62 118 ALA A N 1
ATOM 908 C CA . ALA A 1 118 ? 23.797 11.188 -8.742 1 87.62 118 ALA A CA 1
ATOM 909 C C . ALA A 1 118 ? 23.938 12.25 -7.652 1 87.62 118 ALA A C 1
ATOM 911 O O . ALA A 1 118 ? 25.016 12.781 -7.426 1 87.62 118 ALA A O 1
ATOM 912 N N . GLU A 1 119 ? 22.875 12.523 -6.996 1 87.19 119 GLU A N 1
ATOM 913 C CA . GLU A 1 119 ? 22.875 13.547 -5.949 1 87.19 119 GLU A CA 1
ATOM 914 C C . GLU A 1 119 ? 23.281 12.953 -4.602 1 87.19 119 GLU A C 1
ATOM 916 O O . GLU A 1 119 ? 23.281 13.648 -3.586 1 87.19 119 GLU A O 1
ATOM 921 N N . LYS A 1 120 ? 23.547 11.633 -4.602 1 89.31 120 LYS A N 1
ATOM 922 C CA . LYS A 1 120 ? 23.984 10.898 -3.422 1 89.31 120 LYS A CA 1
ATOM 923 C C . LYS A 1 120 ? 22.922 10.914 -2.334 1 89.31 120 LYS A C 1
ATOM 925 O O . LYS A 1 120 ? 23.234 11.117 -1.156 1 89.31 120 LYS A O 1
ATOM 930 N N . ARG A 1 121 ? 21.703 10.758 -2.789 1 90.38 121 ARG A N 1
ATOM 931 C CA . ARG A 1 121 ? 20.594 10.68 -1.846 1 90.38 121 ARG A CA 1
ATOM 932 C C . ARG A 1 121 ? 20.453 9.266 -1.292 1 90.38 121 ARG A C 1
ATOM 934 O O . ARG A 1 121 ? 19.844 9.07 -0.242 1 90.38 121 ARG A O 1
ATOM 941 N N . VAL A 1 122 ? 20.938 8.312 -2.045 1 94.25 122 VAL A N 1
ATOM 942 C CA . VAL A 1 122 ? 20.859 6.906 -1.643 1 94.25 122 VAL A CA 1
ATOM 943 C C . VAL A 1 122 ? 22.172 6.195 -2.006 1 94.25 122 VAL A C 1
ATOM 945 O O . VAL A 1 122 ? 22.875 6.621 -2.918 1 94.25 122 VAL A O 1
ATOM 948 N N . ASP A 1 123 ? 22.469 5.125 -1.276 1 94.5 123 ASP A N 1
ATOM 949 C CA . ASP A 1 123 ? 23.703 4.375 -1.489 1 94.5 123 ASP A CA 1
ATOM 950 C C . ASP A 1 123 ? 23.438 3.115 -2.311 1 94.5 123 ASP A C 1
ATOM 952 O O . ASP A 1 123 ? 24.375 2.498 -2.82 1 94.5 123 ASP A O 1
ATOM 956 N N . GLY A 1 124 ? 22.266 2.727 -2.457 1 96.81 124 GLY A N 1
ATOM 957 C CA . GLY A 1 124 ? 21.859 1.534 -3.178 1 96.81 124 GLY A CA 1
ATOM 958 C C . GLY A 1 124 ? 20.344 1.404 -3.291 1 96.81 124 GLY A C 1
ATOM 959 O O . GLY A 1 124 ? 19.609 2.256 -2.795 1 96.81 124 GLY A O 1
ATOM 960 N N . PHE A 1 125 ? 19.938 0.352 -4.008 1 98.44 125 PHE A N 1
ATOM 961 C CA . PHE A 1 125 ? 18.516 0.254 -4.305 1 98.44 125 PHE A CA 1
ATOM 962 C C . PHE A 1 125 ? 18.016 -1.16 -4.059 1 98.44 125 PHE A C 1
ATOM 964 O O . PHE A 1 125 ? 18.766 -2.129 -4.184 1 98.44 125 PHE A O 1
ATOM 971 N N . ILE A 1 126 ? 16.797 -1.274 -3.619 1 98.5 126 ILE A N 1
ATOM 972 C CA . ILE A 1 126 ? 16 -2.492 -3.711 1 98.5 126 ILE A CA 1
ATOM 973 C C . ILE A 1 126 ? 14.906 -2.314 -4.762 1 98.5 126 ILE A C 1
ATOM 975 O O . ILE A 1 126 ? 14.062 -1.425 -4.645 1 98.5 126 ILE A O 1
ATOM 979 N N . VAL A 1 127 ? 14.953 -3.117 -5.785 1 98.19 127 VAL A N 1
ATOM 980 C CA . VAL A 1 127 ? 13.977 -3.053 -6.871 1 98.19 127 VAL A CA 1
ATOM 981 C C . VAL A 1 127 ? 12.898 -4.113 -6.664 1 98.19 127 VAL A C 1
ATOM 983 O O . VAL A 1 127 ? 13.195 -5.312 -6.617 1 98.19 127 VAL A O 1
ATOM 986 N N . LEU A 1 128 ? 11.633 -3.693 -6.672 1 96.88 128 LEU A N 1
ATOM 987 C CA . LEU A 1 128 ? 10.562 -4.578 -6.234 1 96.88 128 LEU A CA 1
ATOM 988 C C . LEU A 1 128 ? 9.852 -5.207 -7.434 1 96.88 128 LEU A C 1
ATOM 990 O O . LEU A 1 128 ? 8.734 -5.703 -7.309 1 96.88 128 LEU A O 1
ATOM 994 N N . TYR A 1 129 ? 10.43 -5.152 -8.594 1 94.12 129 TYR A N 1
ATOM 995 C CA . TYR A 1 129 ? 9.82 -5.738 -9.781 1 94.12 129 TYR A CA 1
ATOM 996 C C . TYR A 1 129 ? 10.883 -6.262 -10.734 1 94.12 129 TYR A C 1
ATOM 998 O O . TYR A 1 129 ? 12.07 -5.938 -10.594 1 94.12 129 TYR A O 1
ATOM 1006 N N . THR A 1 130 ? 10.508 -7.109 -11.594 1 94.5 130 THR A N 1
ATOM 1007 C CA . THR A 1 130 ? 11.352 -7.586 -12.68 1 94.5 130 THR A CA 1
ATOM 1008 C C . THR A 1 130 ? 10.672 -7.359 -14.031 1 94.5 130 THR A C 1
ATOM 1010 O O . THR A 1 130 ? 9.453 -7.473 -14.141 1 94.5 130 THR A O 1
ATOM 1013 N N . MET A 1 131 ? 11.438 -7.02 -14.945 1 92.94 131 MET A N 1
ATOM 1014 C CA . MET A 1 131 ? 10.938 -6.766 -16.281 1 92.94 131 MET A CA 1
ATOM 1015 C C . MET A 1 131 ? 12.039 -6.934 -17.328 1 92.94 131 MET A C 1
ATOM 1017 O O . MET A 1 131 ? 13.195 -6.586 -17.078 1 92.94 131 MET A O 1
ATOM 1021 N N . ALA A 1 132 ? 11.617 -7.445 -18.438 1 93.69 132 ALA A N 1
ATOM 1022 C CA . ALA A 1 132 ? 12.578 -7.551 -19.531 1 93.69 132 ALA A CA 1
ATOM 1023 C C . ALA A 1 132 ? 12.992 -6.168 -20.047 1 93.69 132 ALA A C 1
ATOM 1025 O O . ALA A 1 132 ? 12.148 -5.27 -20.156 1 93.69 132 ALA A O 1
ATOM 1026 N N . ASP A 1 133 ? 14.219 -6.012 -20.344 1 94.75 133 ASP A N 1
ATOM 1027 C CA . ASP A 1 133 ? 14.773 -4.789 -20.922 1 94.75 133 ASP A CA 1
ATOM 1028 C C . ASP A 1 133 ? 14.484 -3.584 -20.016 1 94.75 133 ASP A C 1
ATOM 1030 O O . ASP A 1 133 ? 14.133 -2.51 -20.516 1 94.75 133 ASP A O 1
ATOM 1034 N N . ASP A 1 134 ? 14.516 -3.816 -18.781 1 95.25 134 ASP A N 1
ATOM 1035 C CA . ASP A 1 134 ? 14.234 -2.764 -17.812 1 95.25 134 ASP A CA 1
ATOM 1036 C C . ASP A 1 134 ? 15.344 -1.718 -17.797 1 95.25 134 ASP A C 1
ATOM 1038 O O . ASP A 1 134 ? 16.484 -2.016 -17.406 1 95.25 134 ASP A O 1
ATOM 1042 N N . PRO A 1 135 ? 15.008 -0.444 -18.141 1 96.81 135 PRO A N 1
ATOM 1043 C CA . PRO A 1 135 ? 16.047 0.593 -18.156 1 96.81 135 PRO A CA 1
ATOM 1044 C C . PRO A 1 135 ? 16.625 0.854 -16.766 1 96.81 135 PRO A C 1
ATOM 1046 O O . PRO A 1 135 ? 17.797 1.244 -16.656 1 96.81 135 PRO A O 1
ATOM 1049 N N . VAL A 1 136 ? 15.859 0.59 -15.742 1 96.94 136 VAL A N 1
ATOM 1050 C CA . VAL A 1 136 ? 16.328 0.787 -14.375 1 96.94 136 VAL A CA 1
ATOM 1051 C C . VAL A 1 136 ? 17.453 -0.205 -14.07 1 96.94 136 VAL A C 1
ATOM 1053 O O . VAL A 1 136 ? 18.531 0.187 -13.625 1 96.94 136 VAL A O 1
ATOM 1056 N N . GLN A 1 137 ? 17.203 -1.465 -14.328 1 96.62 137 GLN A N 1
ATOM 1057 C CA . GLN A 1 137 ? 18.203 -2.494 -14.055 1 96.62 137 GLN A CA 1
ATOM 1058 C C . GLN A 1 137 ? 19.453 -2.277 -14.891 1 96.62 137 GLN A C 1
ATOM 1060 O O . GLN A 1 137 ? 20.578 -2.424 -14.398 1 96.62 137 GLN A O 1
ATOM 1065 N N . LYS A 1 138 ? 19.266 -1.928 -16.141 1 97 138 LYS A N 1
ATOM 1066 C CA . LYS A 1 138 ? 20.391 -1.671 -17.031 1 97 138 LYS A CA 1
ATOM 1067 C C . LYS A 1 138 ? 21.266 -0.542 -16.484 1 97 138 LYS A C 1
ATOM 1069 O O . LYS A 1 138 ? 22.5 -0.655 -16.484 1 97 138 LYS A O 1
ATOM 1074 N N . PHE A 1 139 ? 20.641 0.522 -16.047 1 96.88 139 PHE A N 1
ATOM 1075 C CA . PHE A 1 139 ? 21.375 1.663 -15.5 1 96.88 139 PHE A CA 1
ATOM 1076 C C . PHE A 1 139 ? 22.156 1.259 -14.266 1 96.88 139 PHE A C 1
ATOM 1078 O O . PHE A 1 139 ? 23.344 1.612 -14.133 1 96.88 139 PHE A O 1
ATOM 1085 N N . LEU A 1 140 ? 21.531 0.5 -13.344 1 97.06 140 LEU A N 1
ATOM 1086 C CA . LEU A 1 140 ? 22.156 0.101 -12.094 1 97.06 140 LEU A CA 1
ATOM 1087 C C . LEU A 1 140 ? 23.375 -0.798 -12.359 1 97.06 140 LEU A C 1
ATOM 1089 O O . LEU A 1 140 ? 24.422 -0.631 -11.734 1 97.06 140 LEU A O 1
ATOM 1093 N N . LEU A 1 141 ? 23.219 -1.716 -13.289 1 95.5 141 LEU A N 1
ATOM 1094 C CA . LEU A 1 141 ? 24.312 -2.629 -13.641 1 95.5 141 LEU A CA 1
ATOM 1095 C C . LEU A 1 141 ? 25.453 -1.88 -14.32 1 95.5 141 LEU A C 1
ATOM 1097 O O . LEU A 1 141 ? 26.609 -2.049 -13.953 1 95.5 141 LEU A O 1
ATOM 1101 N N . ALA A 1 142 ? 25.062 -1.002 -15.234 1 94.81 142 ALA A N 1
ATOM 1102 C CA . ALA A 1 142 ? 26.047 -0.283 -16.031 1 94.81 142 ALA A CA 1
ATOM 1103 C C . ALA A 1 142 ? 26.906 0.615 -15.156 1 94.81 142 ALA A C 1
ATOM 1105 O O . ALA A 1 142 ? 28.094 0.829 -15.453 1 94.81 142 ALA A O 1
ATOM 1106 N N . ASN A 1 143 ? 26.375 1.086 -14.102 1 93.75 143 ASN A N 1
ATOM 1107 C CA . ASN A 1 143 ? 27.078 2.041 -13.258 1 93.75 143 ASN A CA 1
ATOM 1108 C C . ASN A 1 143 ? 27.578 1.391 -11.969 1 93.75 143 ASN A C 1
ATOM 1110 O O . ASN A 1 143 ? 28.031 2.082 -11.055 1 93.75 143 ASN A O 1
ATOM 1114 N N . GLN A 1 144 ? 27.422 0.073 -11.898 1 93.12 144 GLN A N 1
ATOM 1115 C CA . GLN A 1 144 ? 27.891 -0.721 -10.766 1 93.12 144 GLN A CA 1
ATOM 1116 C C . GLN A 1 144 ? 27.328 -0.197 -9.453 1 93.12 144 GLN A C 1
ATOM 1118 O O . GLN A 1 144 ? 28.047 -0.061 -8.461 1 93.12 144 GLN A O 1
ATOM 1123 N N . ILE A 1 145 ? 26.109 0.24 -9.508 1 94.88 145 ILE A N 1
ATOM 1124 C CA . ILE A 1 145 ? 25.391 0.696 -8.32 1 94.88 145 ILE A CA 1
ATOM 1125 C C . ILE A 1 145 ? 24.844 -0.507 -7.547 1 94.88 145 ILE A C 1
ATOM 1127 O O . ILE A 1 145 ? 24.234 -1.399 -8.133 1 94.88 145 ILE A O 1
ATOM 1131 N N . PRO A 1 146 ? 25.094 -0.581 -6.207 1 95.88 146 PRO A N 1
ATOM 1132 C CA . PRO A 1 146 ? 24.562 -1.688 -5.41 1 95.88 146 PRO A CA 1
ATOM 1133 C C . PRO A 1 146 ? 23.047 -1.782 -5.473 1 95.88 146 PRO A C 1
ATOM 1135 O O . PRO A 1 146 ? 22.344 -0.789 -5.238 1 95.88 146 PRO A O 1
ATOM 1138 N N . PHE A 1 147 ? 22.531 -2.957 -5.848 1 97.25 147 PHE A N 1
ATOM 1139 C CA . PHE A 1 147 ? 21.094 -3.15 -5.809 1 97.25 147 PHE A CA 1
ATOM 1140 C C . PHE A 1 147 ? 20.75 -4.629 -5.66 1 97.25 147 PHE A C 1
ATOM 1142 O O . PHE A 1 147 ? 21.594 -5.492 -5.891 1 97.25 147 PHE A O 1
ATOM 1149 N N . VAL A 1 148 ? 19.578 -4.859 -5.141 1 97.56 148 VAL A N 1
ATOM 1150 C CA . VAL A 1 148 ? 18.969 -6.18 -5.035 1 97.56 148 VAL A CA 1
ATOM 1151 C C . VAL A 1 148 ? 17.594 -6.168 -5.676 1 97.56 148 VAL A C 1
ATOM 1153 O O . VAL A 1 148 ? 16.875 -5.172 -5.586 1 97.56 148 VAL A O 1
ATOM 1156 N N . VAL A 1 149 ? 17.281 -7.223 -6.379 1 97.81 149 VAL A N 1
ATOM 1157 C CA . VAL A 1 149 ? 15.961 -7.352 -7.008 1 97.81 149 VAL A CA 1
ATOM 1158 C C . VAL A 1 149 ? 15.109 -8.352 -6.227 1 97.81 149 VAL A C 1
ATOM 1160 O O . VAL A 1 149 ? 15.594 -9.414 -5.832 1 97.81 149 VAL A O 1
ATOM 1163 N N . LEU A 1 150 ? 13.938 -7.918 -5.891 1 97.19 150 LEU A N 1
ATOM 1164 C CA . LEU A 1 150 ? 12.953 -8.875 -5.395 1 97.19 150 LEU A CA 1
ATOM 1165 C C . LEU A 1 150 ? 12.203 -9.531 -6.547 1 97.19 150 LEU A C 1
ATOM 1167 O O . LEU A 1 150 ? 11.359 -8.898 -7.184 1 97.19 150 LEU A O 1
ATOM 1171 N N . GLY A 1 151 ? 12.375 -10.812 -6.754 1 96.06 151 GLY A N 1
ATOM 1172 C CA . GLY A 1 151 ? 11.922 -11.539 -7.926 1 96.06 151 GLY A CA 1
ATOM 1173 C C . GLY A 1 151 ? 13.062 -12.031 -8.797 1 96.06 151 GLY A C 1
ATOM 1174 O O . GLY A 1 151 ? 14.172 -11.508 -8.727 1 96.06 151 GLY A O 1
ATOM 1175 N N . THR A 1 152 ? 12.82 -13.016 -9.602 1 93.62 152 THR A N 1
ATOM 1176 C CA . THR A 1 152 ? 13.82 -13.539 -10.523 1 93.62 152 THR A CA 1
ATOM 1177 C C . THR A 1 152 ? 14.008 -12.594 -11.711 1 93.62 152 THR A C 1
ATOM 1179 O O . THR A 1 152 ? 13.055 -12.312 -12.445 1 93.62 152 THR A O 1
ATOM 1182 N N . PRO A 1 153 ? 15.227 -12.133 -11.922 1 93.5 153 PRO A N 1
ATOM 1183 C CA . PRO A 1 153 ? 15.453 -11.234 -13.047 1 93.5 153 PRO A CA 1
ATOM 1184 C C . PRO A 1 153 ? 15.211 -11.898 -14.398 1 93.5 153 PRO A C 1
ATOM 1186 O O . PRO A 1 153 ? 15.539 -13.078 -14.578 1 93.5 153 PRO A O 1
ATOM 1189 N N . VAL A 1 154 ? 14.633 -11.117 -15.289 1 92.06 154 VAL A N 1
ATOM 1190 C CA . VAL A 1 154 ? 14.406 -11.609 -16.641 1 92.06 154 VAL A CA 1
ATOM 1191 C C . VAL A 1 154 ? 15.727 -11.609 -17.422 1 92.06 154 VAL A C 1
ATOM 1193 O O . VAL A 1 154 ? 16.031 -12.562 -18.141 1 92.06 154 VAL A O 1
ATOM 1196 N N . ASP A 1 155 ? 16.422 -10.438 -17.156 1 91.5 155 ASP A N 1
ATOM 1197 C CA . ASP A 1 155 ? 17.734 -10.266 -17.781 1 91.5 155 ASP A CA 1
ATOM 1198 C C . ASP A 1 155 ? 18.828 -10.211 -16.719 1 91.5 155 ASP A C 1
ATOM 1200 O O . ASP A 1 155 ? 18.562 -9.914 -15.555 1 91.5 155 ASP A O 1
ATOM 1204 N N . TYR A 1 156 ? 20.062 -10.688 -17.094 1 93.06 156 TYR A N 1
ATOM 1205 C CA . TYR A 1 156 ? 21.25 -10.539 -16.25 1 93.06 156 TYR A CA 1
ATOM 1206 C C . TYR A 1 156 ? 21.094 -11.289 -14.938 1 93.06 156 TYR A C 1
ATOM 1208 O O . TYR A 1 156 ? 21.422 -10.758 -13.875 1 93.06 156 TYR A O 1
ATOM 1216 N N . GLU A 1 157 ? 20.359 -12.414 -15.008 1 90.94 157 GLU A N 1
ATOM 1217 C CA . GLU A 1 157 ? 20.078 -13.18 -13.797 1 90.94 157 GLU A CA 1
ATOM 1218 C C . GLU A 1 157 ? 21.359 -13.539 -13.047 1 90.94 157 GLU A C 1
ATOM 1220 O O . GLU A 1 157 ? 21.422 -13.453 -11.82 1 90.94 157 GLU A O 1
ATOM 1225 N N . ASN A 1 158 ? 22.422 -13.844 -13.82 1 90.06 158 ASN A N 1
ATOM 1226 C CA . ASN A 1 158 ? 23.688 -14.258 -13.211 1 90.06 158 ASN A CA 1
ATOM 1227 C C . ASN A 1 158 ? 24.438 -13.062 -12.617 1 90.06 158 ASN A C 1
ATOM 1229 O O . ASN A 1 158 ? 25.281 -13.234 -11.742 1 90.06 158 ASN A O 1
ATOM 1233 N N . GLU A 1 159 ? 24.156 -11.891 -13.117 1 91.12 159 GLU A N 1
ATOM 1234 C CA . GLU A 1 159 ? 24.875 -10.68 -12.719 1 91.12 159 GLU A CA 1
ATOM 1235 C C . GLU A 1 159 ? 24.125 -9.945 -11.609 1 91.12 159 GLU A C 1
ATOM 1237 O O . GLU A 1 159 ? 24.641 -8.961 -11.062 1 91.12 159 GLU A O 1
ATOM 1242 N N . THR A 1 160 ? 22.953 -10.445 -11.273 1 94.19 160 THR A N 1
ATOM 1243 C CA . THR A 1 160 ? 22.094 -9.688 -10.367 1 94.19 160 THR A CA 1
ATOM 1244 C C . THR A 1 160 ? 21.828 -10.484 -9.094 1 94.19 160 THR A C 1
ATOM 1246 O O . THR A 1 160 ? 21.453 -11.656 -9.156 1 94.19 160 THR A O 1
ATOM 1249 N N . THR A 1 161 ? 22.125 -9.867 -7.941 1 94.88 161 THR A N 1
ATOM 1250 C CA . THR A 1 161 ? 21.656 -10.43 -6.68 1 94.88 161 THR A CA 1
ATOM 1251 C C . THR A 1 161 ? 20.141 -10.258 -6.543 1 94.88 161 THR A C 1
ATOM 1253 O O . THR A 1 161 ? 19.625 -9.164 -6.73 1 94.88 161 THR A O 1
ATOM 1256 N N . TYR A 1 162 ? 19.438 -11.344 -6.293 1 96.75 162 TYR A N 1
ATOM 1257 C CA . TYR A 1 162 ? 18 -11.227 -6.156 1 96.75 162 TYR A CA 1
ATOM 1258 C C . TYR A 1 162 ? 17.469 -12.188 -5.098 1 96.75 162 TYR A C 1
ATOM 1260 O O . TYR A 1 162 ? 18.156 -13.156 -4.734 1 96.75 162 TYR A O 1
ATOM 1268 N N . VAL A 1 163 ? 16.422 -11.828 -4.461 1 97.94 163 VAL A N 1
ATOM 1269 C CA . VAL A 1 163 ? 15.672 -12.578 -3.463 1 97.94 163 VAL A CA 1
ATOM 1270 C C . VAL A 1 163 ? 14.281 -12.914 -4.004 1 97.94 163 VAL A C 1
ATOM 1272 O O . VAL A 1 163 ? 13.625 -12.07 -4.621 1 97.94 163 VAL A O 1
ATOM 1275 N N . ASP A 1 164 ? 13.836 -14.148 -3.885 1 98 164 ASP A N 1
ATOM 1276 C CA . ASP A 1 164 ? 12.531 -14.57 -4.395 1 98 164 ASP A CA 1
ATOM 1277 C C . ASP A 1 164 ? 12.031 -15.82 -3.678 1 98 164 ASP A C 1
ATOM 1279 O O . ASP A 1 164 ? 12.664 -16.281 -2.729 1 98 164 ASP A O 1
ATOM 1283 N N . ASN A 1 165 ? 10.867 -16.203 -3.951 1 98.38 165 ASN A N 1
ATOM 1284 C CA . ASN A 1 165 ? 10.414 -17.562 -3.693 1 98.38 165 ASN A CA 1
ATOM 1285 C C . ASN A 1 165 ? 10.703 -18.484 -4.879 1 98.38 165 ASN A C 1
ATOM 1287 O O . ASN A 1 165 ? 10.945 -18.016 -5.988 1 98.38 165 ASN A O 1
ATOM 1291 N N . ASP A 1 166 ? 10.805 -19.812 -4.652 1 98 166 ASP A N 1
ATOM 1292 C CA . ASP A 1 166 ? 10.781 -20.75 -5.762 1 98 166 ASP A CA 1
ATOM 1293 C C . ASP A 1 166 ? 9.383 -20.875 -6.363 1 98 166 ASP A C 1
ATOM 1295 O O . ASP A 1 166 ? 8.602 -21.734 -5.961 1 98 166 ASP A O 1
ATOM 1299 N N . ASN A 1 167 ? 9.117 -19.984 -7.273 1 98.25 167 ASN A N 1
ATOM 1300 C CA . ASN A 1 167 ? 7.785 -19.875 -7.859 1 98.25 167 ASN A CA 1
ATOM 1301 C C . ASN A 1 167 ? 7.406 -21.156 -8.609 1 98.25 167 ASN A C 1
ATOM 1303 O O . ASN A 1 167 ? 6.234 -21.531 -8.641 1 98.25 167 ASN A O 1
ATOM 1307 N N . LYS A 1 168 ? 8.344 -21.781 -9.258 1 98.19 168 LYS A N 1
ATOM 1308 C CA . LYS A 1 168 ? 8.086 -23.062 -9.922 1 98.19 168 LYS A CA 1
ATOM 1309 C C . LYS A 1 168 ? 7.66 -24.125 -8.914 1 98.19 168 LYS A C 1
ATOM 1311 O O . LYS A 1 168 ? 6.656 -24.812 -9.117 1 98.19 168 LYS A O 1
ATOM 1316 N N . LEU A 1 169 ? 8.453 -24.188 -7.852 1 98.44 169 LEU A N 1
ATOM 1317 C CA . LEU A 1 169 ? 8.125 -25.156 -6.816 1 98.44 169 LEU A CA 1
ATOM 1318 C C . LEU A 1 169 ? 6.77 -24.859 -6.191 1 98.44 169 LEU A C 1
ATOM 1320 O O . LEU A 1 169 ? 5.992 -25.766 -5.91 1 98.44 169 LEU A O 1
ATOM 1324 N N . MET A 1 170 ? 6.523 -23.594 -5.992 1 98.56 170 MET A N 1
ATOM 1325 C CA . MET A 1 170 ? 5.266 -23.172 -5.387 1 98.56 170 MET A CA 1
ATOM 1326 C C . MET A 1 170 ? 4.078 -23.594 -6.246 1 98.56 170 MET A C 1
ATOM 1328 O O . MET A 1 170 ? 3.105 -24.156 -5.738 1 98.56 170 MET A O 1
ATOM 1332 N N . ALA A 1 171 ? 4.184 -23.344 -7.527 1 98.81 171 ALA A N 1
ATOM 1333 C CA . ALA A 1 171 ? 3.09 -23.688 -8.43 1 98.81 171 ALA A CA 1
ATOM 1334 C C . ALA A 1 171 ? 2.953 -25.203 -8.562 1 98.81 171 ALA A C 1
ATOM 1336 O O . ALA A 1 171 ? 1.839 -25.734 -8.617 1 98.81 171 ALA A O 1
ATOM 1337 N N . ARG A 1 172 ? 4.062 -25.891 -8.617 1 98.75 172 ARG A N 1
ATOM 1338 C CA . ARG A 1 172 ? 4.012 -27.359 -8.625 1 98.75 172 ARG A CA 1
ATOM 1339 C C . ARG A 1 172 ? 3.316 -27.875 -7.371 1 98.75 172 ARG A C 1
ATOM 1341 O O . ARG A 1 172 ? 2.484 -28.781 -7.457 1 98.75 172 ARG A O 1
ATOM 1348 N N . THR A 1 173 ? 3.666 -27.297 -6.273 1 98.81 173 THR A N 1
ATOM 1349 C CA . THR A 1 173 ? 3.076 -27.688 -5 1 98.81 173 THR A CA 1
ATOM 1350 C C . THR A 1 173 ? 1.567 -27.469 -5.008 1 98.81 173 THR A C 1
ATOM 1352 O O . THR A 1 173 ? 0.813 -28.25 -4.438 1 98.81 173 THR A O 1
ATOM 1355 N N . ALA A 1 174 ? 1.15 -26.391 -5.656 1 98.94 174 ALA A N 1
ATOM 1356 C CA . ALA A 1 174 ? -0.279 -26.125 -5.801 1 98.94 174 ALA A CA 1
ATOM 1357 C C . ALA A 1 174 ? -0.977 -27.25 -6.547 1 98.94 174 ALA A C 1
ATOM 1359 O O . ALA A 1 174 ? -2.012 -27.75 -6.102 1 98.94 174 ALA A O 1
ATOM 1360 N N . VAL A 1 175 ? -0.389 -27.672 -7.633 1 98.81 175 VAL A N 1
ATOM 1361 C CA . VAL A 1 175 ? -0.946 -28.75 -8.43 1 98.81 175 VAL A CA 1
ATOM 1362 C C . VAL A 1 175 ? -0.96 -30.047 -7.613 1 98.81 175 VAL A C 1
ATOM 1364 O O . VAL A 1 175 ? -1.978 -30.734 -7.559 1 98.81 175 VAL A O 1
ATOM 1367 N N . ASP A 1 176 ? 0.157 -30.312 -6.961 1 98.75 176 ASP A N 1
ATOM 1368 C CA . ASP A 1 176 ? 0.257 -31.531 -6.148 1 98.75 176 ASP A CA 1
ATOM 1369 C C . ASP A 1 176 ? -0.843 -31.562 -5.09 1 98.75 176 ASP A C 1
ATOM 1371 O O . ASP A 1 176 ? -1.45 -32.625 -4.859 1 98.75 176 ASP A O 1
ATOM 1375 N N . HIS A 1 177 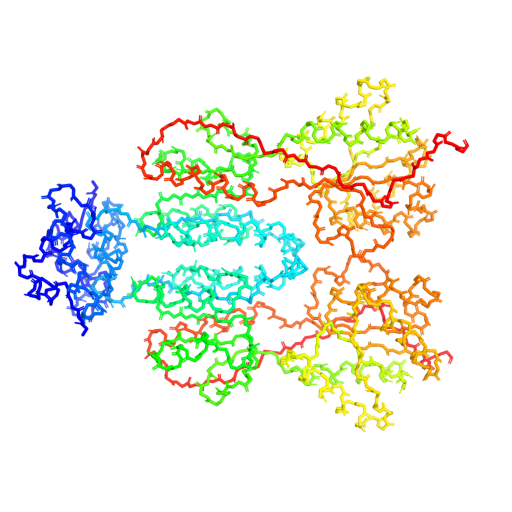? -1.063 -30.453 -4.457 1 98.81 177 HIS A N 1
ATOM 1376 C CA . HIS A 1 177 ? -2.107 -30.375 -3.441 1 98.81 177 HIS A CA 1
ATOM 1377 C C . HIS A 1 177 ? -3.479 -30.672 -4.035 1 98.81 177 HIS A C 1
ATOM 1379 O O . HIS A 1 177 ? -4.25 -31.453 -3.463 1 98.81 177 HIS A O 1
ATOM 1385 N N . LEU A 1 178 ? -3.766 -30.047 -5.164 1 98.81 178 LEU A N 1
ATOM 1386 C CA . LEU A 1 178 ? -5.055 -30.266 -5.816 1 98.81 178 LEU A CA 1
ATOM 1387 C C . LEU A 1 178 ? -5.219 -31.719 -6.242 1 98.81 178 LEU A C 1
ATOM 1389 O O . LEU A 1 178 ? -6.305 -32.281 -6.125 1 98.81 178 LEU A O 1
ATOM 1393 N N . VAL A 1 179 ? -4.141 -32.375 -6.668 1 98.56 179 VAL A N 1
ATOM 1394 C CA . VAL A 1 179 ? -4.156 -33.781 -7.047 1 98.56 179 VAL A CA 1
ATOM 1395 C C . VAL A 1 179 ? -4.438 -34.625 -5.82 1 98.56 179 VAL A C 1
ATOM 1397 O O . VAL A 1 179 ? -5.23 -35.594 -5.883 1 98.56 179 VAL A O 1
ATOM 1400 N N . GLN A 1 180 ? -3.758 -34.312 -4.727 1 98.31 180 GLN A N 1
ATOM 1401 C CA . GLN A 1 180 ? -3.973 -35 -3.473 1 98.31 180 GLN A CA 1
ATOM 1402 C C . GLN A 1 180 ? -5.434 -34.938 -3.037 1 98.31 180 GLN A C 1
ATOM 1404 O O . GLN A 1 180 ? -5.941 -35.844 -2.379 1 98.31 180 GLN A O 1
ATOM 1409 N N . MET A 1 181 ? -6.109 -33.875 -3.449 1 98.44 181 MET A N 1
ATOM 1410 C CA . MET A 1 181 ? -7.512 -33.688 -3.105 1 98.44 181 MET A CA 1
ATOM 1411 C C . MET A 1 181 ? -8.43 -34.312 -4.148 1 98.44 181 MET A C 1
ATOM 1413 O O . MET A 1 181 ? -9.648 -34.156 -4.082 1 98.44 181 MET A O 1
ATOM 1417 N N . GLY A 1 182 ? -7.859 -34.938 -5.188 1 98.25 182 GLY A N 1
ATOM 1418 C CA . GLY A 1 182 ? -8.625 -35.75 -6.125 1 98.25 182 GLY A CA 1
ATOM 1419 C C . GLY A 1 182 ? -8.828 -35.062 -7.465 1 98.25 182 GLY A C 1
ATOM 1420 O O . GLY A 1 182 ? -9.406 -35.656 -8.383 1 98.25 182 GLY A O 1
ATOM 1421 N N . HIS A 1 183 ? -8.383 -33.844 -7.645 1 98.56 183 HIS A N 1
ATOM 1422 C CA . HIS A 1 183 ? -8.594 -33.094 -8.883 1 98.56 183 HIS A CA 1
ATOM 1423 C C . HIS A 1 183 ? -7.625 -33.531 -9.969 1 98.56 183 HIS A C 1
ATOM 1425 O O . HIS A 1 183 ? -6.449 -33.812 -9.695 1 98.56 183 HIS A O 1
ATOM 1431 N N . ARG A 1 184 ? -8.141 -33.625 -11.164 1 98.06 184 ARG A N 1
ATOM 1432 C CA . ARG A 1 184 ? -7.316 -34.125 -12.258 1 98.06 184 ARG A CA 1
ATOM 1433 C C . ARG A 1 184 ? -7.324 -33.156 -13.438 1 98.06 184 ARG A C 1
ATOM 1435 O O . ARG A 1 184 ? -6.453 -33.219 -14.305 1 98.06 184 ARG A O 1
ATOM 1442 N N . ASN A 1 185 ? -8.344 -32.312 -13.594 1 98.5 185 ASN A N 1
ATOM 1443 C CA . ASN A 1 185 ? -8.414 -31.25 -14.57 1 98.5 185 ASN A CA 1
ATOM 1444 C C . ASN A 1 185 ? -8.25 -29.875 -13.922 1 98.5 185 ASN A C 1
ATOM 1446 O O . ASN A 1 185 ? -9.211 -29.312 -13.398 1 98.5 185 ASN A O 1
ATOM 1450 N N . ILE A 1 186 ? -7.027 -29.406 -14.016 1 98.81 186 ILE A N 1
ATOM 1451 C CA . ILE A 1 186 ? -6.629 -28.203 -13.289 1 98.81 186 ILE A CA 1
ATOM 1452 C C . ILE A 1 186 ? -6.234 -27.109 -14.281 1 98.81 186 ILE A C 1
ATOM 1454 O O . ILE A 1 186 ? -5.445 -27.359 -15.195 1 98.81 186 ILE A O 1
ATOM 1458 N N . LEU A 1 187 ? -6.777 -25.953 -14.188 1 98.88 187 LEU A N 1
ATOM 1459 C CA . LEU A 1 187 ? -6.523 -24.828 -15.102 1 98.88 187 LEU A CA 1
ATOM 1460 C C . LEU A 1 187 ? -5.734 -23.734 -14.398 1 98.88 187 LEU A C 1
ATOM 1462 O O . LEU A 1 187 ? -5.965 -23.438 -13.227 1 98.88 187 LEU A O 1
ATOM 1466 N N . PHE A 1 188 ? -4.809 -23.125 -15.125 1 98.88 188 PHE A N 1
ATOM 1467 C CA . PHE A 1 188 ? -4.047 -21.984 -14.633 1 98.88 188 PHE A CA 1
ATOM 1468 C C . PHE A 1 188 ? -4.645 -20.672 -15.141 1 98.88 188 PHE A C 1
ATOM 1470 O O . PHE A 1 188 ? -4.855 -20.516 -16.344 1 98.88 188 PHE A O 1
ATOM 1477 N N . ILE A 1 189 ? -4.961 -19.797 -14.219 1 98.81 189 ILE A N 1
ATOM 1478 C CA . ILE A 1 189 ? -5.539 -18.5 -14.57 1 98.81 189 ILE A CA 1
ATOM 1479 C C . ILE A 1 189 ? -4.609 -17.375 -14.109 1 98.81 189 ILE A C 1
ATOM 1481 O O . ILE A 1 189 ? -4.078 -17.422 -13 1 98.81 189 ILE A O 1
ATOM 1485 N N . THR A 1 190 ? -4.395 -16.359 -14.953 1 97.94 190 THR A N 1
ATOM 1486 C CA . THR A 1 190 ? -3.504 -15.25 -14.664 1 97.94 190 THR A CA 1
ATOM 1487 C C . THR A 1 190 ? -4.113 -13.93 -15.148 1 97.94 190 THR A C 1
ATOM 1489 O O . THR A 1 190 ? -5.07 -13.93 -15.922 1 97.94 190 THR A O 1
ATOM 1492 N N . ASP A 1 191 ? -3.611 -12.805 -14.586 1 93.69 191 ASP A N 1
ATOM 1493 C CA . ASP A 1 191 ? -4.066 -11.492 -15.031 1 93.69 191 ASP A CA 1
ATOM 1494 C C . ASP A 1 191 ? -3.035 -10.828 -15.938 1 93.69 191 ASP A C 1
ATOM 1496 O O . ASP A 1 191 ? -3.219 -9.688 -16.359 1 93.69 191 ASP A O 1
ATOM 1500 N N . ASP A 1 192 ? -1.94 -11.555 -16.172 1 91.75 192 ASP A N 1
ATOM 1501 C CA . ASP A 1 192 ? -0.881 -11.055 -17.031 1 91.75 192 ASP A CA 1
ATOM 1502 C C . ASP A 1 192 ? -0.103 -12.203 -17.672 1 91.75 192 ASP A C 1
ATOM 1504 O O . ASP A 1 192 ? 0.142 -13.227 -17.031 1 91.75 192 ASP A O 1
ATOM 1508 N N . LEU A 1 193 ? 0.292 -12.031 -18.938 1 93.75 193 LEU A N 1
ATOM 1509 C CA . LEU A 1 193 ? 0.956 -13.117 -19.656 1 93.75 193 LEU A CA 1
ATOM 1510 C C . LEU A 1 193 ? 2.43 -12.797 -19.875 1 93.75 193 LEU A C 1
ATOM 1512 O O . LEU A 1 193 ? 3.127 -13.531 -20.578 1 93.75 193 LEU A O 1
ATOM 1516 N N . THR A 1 194 ? 2.881 -11.695 -19.281 1 90.81 194 THR A N 1
ATOM 1517 C CA . THR A 1 194 ? 4.211 -11.25 -19.672 1 90.81 194 THR A CA 1
ATOM 1518 C C . THR A 1 194 ? 5.148 -11.203 -18.469 1 90.81 194 THR A C 1
ATOM 1520 O O . THR A 1 194 ? 6.371 -11.211 -18.625 1 90.81 194 THR A O 1
ATOM 1523 N N . SER A 1 195 ? 4.645 -11.227 -17.312 1 91.94 195 SER A N 1
ATOM 1524 C CA . SER A 1 195 ? 5.496 -11.078 -16.141 1 91.94 195 SER A CA 1
ATOM 1525 C C . SER A 1 195 ? 6.309 -12.344 -15.875 1 91.94 195 SER A C 1
ATOM 1527 O O . SER A 1 195 ? 5.879 -13.445 -16.219 1 91.94 195 SER A O 1
ATOM 1529 N N . GLU A 1 196 ? 7.445 -12.133 -15.258 1 93.38 196 GLU A N 1
ATOM 1530 C CA . GLU A 1 196 ? 8.305 -13.266 -14.938 1 93.38 196 GLU A CA 1
ATOM 1531 C C . GLU A 1 196 ? 7.656 -14.172 -13.891 1 93.38 196 GLU A C 1
ATOM 1533 O O . GLU A 1 196 ? 7.812 -15.391 -13.938 1 93.38 196 GLU A O 1
ATOM 1538 N N . VAL A 1 197 ? 6.977 -13.633 -12.984 1 95.38 197 VAL A N 1
ATOM 1539 C CA . VAL A 1 197 ? 6.301 -14.406 -11.953 1 95.38 197 VAL A CA 1
ATOM 1540 C C . VAL A 1 197 ? 5.273 -15.344 -12.602 1 95.38 197 VAL A C 1
ATOM 1542 O O . VAL A 1 197 ? 5.18 -16.516 -12.234 1 95.38 197 VAL A O 1
ATOM 1545 N N . TYR A 1 198 ? 4.562 -14.844 -13.578 1 96.5 198 TYR A N 1
ATOM 1546 C CA . TYR A 1 198 ? 3.623 -15.68 -14.312 1 96.5 198 TYR A CA 1
ATOM 1547 C C . TYR A 1 198 ? 4.348 -16.828 -15.016 1 96.5 198 TYR A C 1
ATOM 1549 O O . TYR A 1 198 ? 3.959 -17.984 -14.891 1 96.5 198 TYR A O 1
ATOM 1557 N N . LEU A 1 199 ? 5.367 -16.484 -15.68 1 96.44 199 LEU A N 1
ATOM 1558 C CA . LEU A 1 199 ? 6.082 -17.5 -1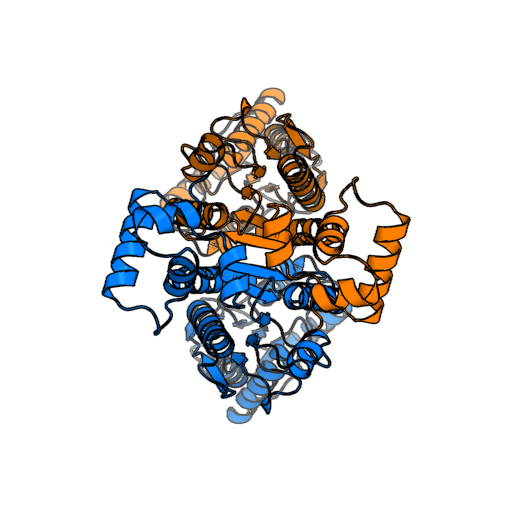6.453 1 96.44 199 LEU A CA 1
ATOM 1559 C C . LEU A 1 199 ? 6.598 -18.609 -15.539 1 96.44 199 LEU A C 1
ATOM 1561 O O . LEU A 1 199 ? 6.41 -19.797 -15.836 1 96.44 199 LEU A O 1
ATOM 1565 N N . GLU A 1 200 ? 7.16 -18.25 -14.438 1 97.19 200 GLU A N 1
ATOM 1566 C CA . GLU A 1 200 ? 7.711 -19.219 -13.5 1 97.19 200 GLU A CA 1
ATOM 1567 C C . GLU A 1 200 ? 6.609 -20.078 -12.891 1 97.19 200 GLU A C 1
ATOM 1569 O O . GLU A 1 200 ? 6.754 -21.297 -12.789 1 97.19 200 GLU A O 1
ATOM 1574 N N . ARG A 1 201 ? 5.582 -19.484 -12.469 1 98.5 201 ARG A N 1
ATOM 1575 C CA . ARG A 1 201 ? 4.492 -20.234 -11.852 1 98.5 201 ARG A CA 1
ATOM 1576 C C . ARG A 1 201 ? 3.793 -21.125 -12.867 1 98.5 201 ARG A C 1
ATOM 1578 O O . ARG A 1 201 ? 3.426 -22.266 -12.555 1 98.5 201 ARG A O 1
ATOM 1585 N N . TYR A 1 202 ? 3.664 -20.609 -14.094 1 98.56 202 TYR A N 1
ATOM 1586 C CA . TYR A 1 202 ? 3.051 -21.438 -15.125 1 98.56 202 TYR A CA 1
ATOM 1587 C C . TYR A 1 202 ? 3.947 -22.625 -15.477 1 98.56 202 TYR A C 1
ATOM 1589 O O . TYR A 1 202 ? 3.457 -23.719 -15.758 1 98.56 202 TYR A O 1
ATOM 1597 N N . ILE A 1 203 ? 5.254 -22.406 -15.516 1 98 203 ILE A N 1
ATOM 1598 C CA . ILE A 1 203 ? 6.195 -23.5 -15.711 1 98 203 ILE A CA 1
ATOM 1599 C C . ILE A 1 203 ? 6.043 -24.531 -14.586 1 98 203 ILE A C 1
ATOM 1601 O O . ILE A 1 203 ? 5.984 -25.734 -14.836 1 98 203 ILE A O 1
ATOM 1605 N N . GLY A 1 204 ? 5.977 -24 -13.336 1 98.75 204 GLY A N 1
ATOM 1606 C CA . GLY A 1 204 ? 5.75 -24.891 -12.203 1 98.75 204 GLY A CA 1
ATOM 1607 C C . GLY A 1 204 ? 4.461 -25.672 -12.312 1 98.75 204 GLY A C 1
ATOM 1608 O O . GLY A 1 204 ? 4.43 -26.875 -11.984 1 98.75 204 GLY A O 1
ATOM 1609 N N . TYR A 1 205 ? 3.424 -25 -12.75 1 98.75 205 TYR A N 1
ATOM 1610 C CA . TYR A 1 205 ? 2.152 -25.656 -13.055 1 98.75 205 TYR A CA 1
ATOM 1611 C C . TYR A 1 205 ? 2.342 -26.781 -14.062 1 98.75 205 TYR A C 1
ATOM 1613 O O . TYR A 1 205 ? 1.836 -27.891 -13.867 1 98.75 205 TYR A O 1
ATOM 1621 N N . GLY A 1 206 ? 3.043 -26.5 -15.102 1 98.62 206 GLY A N 1
ATOM 1622 C CA . GLY A 1 206 ? 3.34 -27.516 -16.109 1 98.62 206 GLY A CA 1
ATOM 1623 C C . GLY A 1 206 ? 4.09 -28.703 -15.547 1 98.62 206 GLY A C 1
ATOM 1624 O O . GLY A 1 206 ? 3.768 -29.859 -15.859 1 98.62 206 GLY A O 1
ATOM 1625 N N . ILE A 1 207 ? 5.074 -28.5 -14.703 1 98.31 207 ILE A N 1
ATOM 1626 C CA . ILE A 1 207 ? 5.848 -29.547 -14.07 1 98.31 207 ILE A CA 1
ATOM 1627 C C . ILE A 1 207 ? 4.926 -30.422 -13.211 1 98.31 207 ILE A C 1
ATOM 1629 O O . ILE A 1 207 ? 4.973 -31.641 -13.281 1 98.31 207 ILE A O 1
ATOM 1633 N N . GLY A 1 208 ? 4.094 -29.734 -12.445 1 98.56 208 GLY A N 1
ATOM 1634 C CA . GLY A 1 208 ? 3.172 -30.438 -11.578 1 98.56 208 GLY A CA 1
ATOM 1635 C C . GLY A 1 208 ? 2.203 -31.328 -12.336 1 98.56 208 GLY A C 1
ATOM 1636 O O . GLY A 1 208 ? 1.991 -32.5 -11.961 1 98.56 208 GLY A O 1
ATOM 1637 N N . THR A 1 209 ? 1.665 -30.797 -13.438 1 98.56 209 THR A N 1
ATOM 1638 C CA . THR A 1 209 ? 0.718 -31.578 -14.211 1 98.56 209 THR A CA 1
ATOM 1639 C C . THR A 1 209 ? 1.419 -32.75 -14.883 1 98.56 209 THR A C 1
ATOM 1641 O O . THR A 1 209 ? 0.889 -33.875 -14.906 1 98.56 209 THR A O 1
ATOM 1644 N N . SER A 1 210 ? 2.582 -32.5 -15.383 1 98.31 210 SER A N 1
ATOM 1645 C CA . SER A 1 210 ? 3.348 -33.562 -16.031 1 98.31 210 SER A CA 1
ATOM 1646 C C . SER A 1 210 ? 3.693 -34.688 -15.062 1 98.31 210 SER A C 1
ATOM 1648 O O . SER A 1 210 ? 3.484 -35.875 -15.367 1 98.31 210 SER A O 1
ATOM 1650 N N . LEU A 1 211 ? 4.172 -34.375 -13.922 1 97.88 211 LEU A N 1
ATOM 1651 C CA . LEU A 1 211 ? 4.617 -35.344 -12.938 1 97.88 211 LEU A CA 1
ATOM 1652 C C . LEU A 1 211 ? 3.441 -36.188 -12.422 1 97.88 211 LEU A C 1
ATOM 1654 O O . LEU A 1 211 ? 3.627 -37.312 -11.961 1 97.88 211 LEU A O 1
ATOM 1658 N N . ASN A 1 212 ? 2.271 -35.656 -12.508 1 98.06 212 ASN A N 1
ATOM 1659 C CA . ASN A 1 212 ? 1.083 -36.375 -12.031 1 98.06 212 ASN A CA 1
ATOM 1660 C C . ASN A 1 212 ? 0.287 -36.969 -13.18 1 98.06 212 ASN A C 1
ATOM 1662 O O . ASN A 1 212 ? -0.843 -37.438 -12.984 1 98.06 212 ASN A O 1
ATOM 1666 N N . ASP A 1 213 ? 0.864 -36.938 -14.406 1 98.12 213 ASP A N 1
ATOM 1667 C CA . ASP A 1 213 ? 0.26 -37.5 -15.609 1 98.12 213 ASP A CA 1
ATOM 1668 C C . ASP A 1 213 ? -1.114 -36.875 -15.875 1 98.12 213 ASP A C 1
ATOM 1670 O O . ASP A 1 213 ? -2.09 -37.594 -16.094 1 98.12 213 ASP A O 1
ATOM 1674 N N . LEU A 1 214 ? -1.172 -35.562 -15.734 1 98.25 214 LEU A N 1
ATOM 1675 C CA . LEU A 1 214 ? -2.393 -34.812 -16 1 98.25 214 LEU A CA 1
ATOM 1676 C C . LEU A 1 214 ? -2.275 -34.031 -17.297 1 98.25 214 LEU A C 1
ATOM 1678 O O . LEU A 1 214 ? -1.169 -33.719 -17.75 1 98.25 214 LEU A O 1
ATOM 1682 N N . PRO A 1 215 ? -3.402 -33.719 -17.953 1 97.19 215 PRO A N 1
ATOM 1683 C CA . PRO A 1 215 ? -3.34 -32.812 -19.125 1 97.19 215 PRO A CA 1
ATOM 1684 C C . PRO A 1 215 ? -2.84 -31.422 -18.766 1 97.19 215 PRO A C 1
ATOM 1686 O O . PRO A 1 215 ? -3.186 -30.891 -17.703 1 97.19 215 PRO A O 1
ATOM 1689 N N . ARG A 1 216 ? -2.02 -30.922 -19.609 1 95.69 216 ARG A N 1
ATOM 1690 C CA . ARG A 1 216 ? -1.597 -29.531 -19.469 1 95.69 216 ARG A CA 1
ATOM 1691 C C . ARG A 1 216 ? -2.516 -28.609 -20.266 1 95.69 216 ARG A C 1
ATOM 1693 O O . ARG A 1 216 ? -2.561 -28.672 -21.5 1 95.69 216 ARG A O 1
ATOM 1700 N N . HIS A 1 217 ? -3.285 -27.844 -19.594 1 97.62 217 HIS A N 1
ATOM 1701 C CA . HIS A 1 217 ? -4.156 -26.859 -20.234 1 97.62 217 HIS A CA 1
ATOM 1702 C C . HIS A 1 217 ? -3.422 -25.547 -20.469 1 97.62 217 HIS A C 1
ATOM 1704 O O . HIS A 1 217 ? -2.432 -25.25 -19.797 1 97.62 217 HIS A O 1
ATOM 1710 N N . PRO A 1 218 ? -3.822 -24.734 -21.484 1 96.94 218 PRO A N 1
ATOM 1711 C CA . PRO A 1 218 ? -3.268 -23.391 -21.609 1 96.94 218 PRO A CA 1
ATOM 1712 C C . PRO A 1 218 ? -3.625 -22.5 -20.422 1 96.94 218 PRO A C 1
ATOM 1714 O O . PRO A 1 218 ? -4.609 -22.75 -19.734 1 96.94 218 PRO A O 1
ATOM 1717 N N . SER A 1 219 ? -2.75 -21.5 -20.188 1 97.62 219 SER A N 1
ATOM 1718 C CA . SER A 1 219 ? -3.166 -20.516 -19.203 1 97.62 219 SER A CA 1
ATOM 1719 C C . SER A 1 219 ? -4.199 -19.562 -19.781 1 97.62 219 SER A C 1
ATOM 1721 O O . SER A 1 219 ? -4.195 -19.281 -20.984 1 97.62 219 SER A O 1
ATOM 1723 N N . PHE A 1 220 ? -5.078 -19.109 -18.922 1 97.62 220 PHE A N 1
ATOM 1724 C CA . PHE A 1 220 ? -6.094 -18.156 -19.359 1 97.62 220 PHE A CA 1
ATOM 1725 C C . PHE A 1 220 ? -5.848 -16.797 -18.734 1 97.62 220 PHE A C 1
ATOM 1727 O O . PHE A 1 220 ? -5.555 -16.688 -17.547 1 97.62 220 PHE A O 1
ATOM 1734 N N . LEU A 1 221 ? -5.906 -15.766 -19.578 1 96.75 221 LEU A N 1
ATOM 1735 C CA . LEU A 1 221 ? -5.879 -14.383 -19.109 1 96.75 221 LEU A CA 1
ATOM 1736 C C . LEU A 1 221 ? -7.246 -13.961 -18.594 1 96.75 221 LEU A C 1
ATOM 1738 O O . LEU A 1 221 ? -8.242 -14.016 -19.328 1 96.75 221 LEU A O 1
ATOM 1742 N N . PHE A 1 222 ? -7.277 -13.648 -17.359 1 96.75 222 PHE A N 1
ATOM 1743 C CA . PHE A 1 222 ? -8.516 -13.125 -16.781 1 96.75 222 PHE A CA 1
ATOM 1744 C C . PHE A 1 222 ? -8.539 -11.609 -16.859 1 96.75 222 PHE A C 1
ATOM 1746 O O . PHE A 1 222 ? -7.766 -10.938 -16.172 1 96.75 222 PHE A O 1
ATOM 1753 N N . ASP A 1 223 ? -9.352 -11.102 -17.656 1 92.12 223 ASP A N 1
ATOM 1754 C CA . ASP A 1 223 ? -9.562 -9.664 -17.844 1 92.12 223 ASP A CA 1
ATOM 1755 C C . ASP A 1 223 ? -11.047 -9.32 -17.797 1 92.12 223 ASP A C 1
ATOM 1757 O O . ASP A 1 223 ? -11.773 -9.539 -18.766 1 92.12 223 ASP A O 1
ATOM 1761 N N . LYS A 1 224 ? -11.43 -8.672 -16.719 1 88.69 224 LYS A N 1
ATOM 1762 C CA . LYS A 1 224 ? -12.844 -8.383 -16.484 1 88.69 224 LYS A CA 1
ATOM 1763 C C . LYS A 1 224 ? -13.391 -7.414 -17.531 1 88.69 224 LYS A C 1
ATOM 1765 O O . LYS A 1 224 ? -14.602 -7.332 -17.734 1 88.69 224 LYS A O 1
ATOM 1770 N N . SER A 1 225 ? -12.5 -6.719 -18.188 1 87.5 225 SER A N 1
ATOM 1771 C CA . SER A 1 225 ? -12.938 -5.723 -19.156 1 87.5 225 SER A CA 1
ATOM 1772 C C . SER A 1 225 ? -13.141 -6.344 -20.531 1 87.5 225 SER A C 1
ATOM 1774 O O . SER A 1 225 ? -13.633 -5.684 -21.453 1 87.5 225 SER A O 1
ATOM 1776 N N . ASP A 1 226 ? -12.789 -7.633 -20.672 1 93 226 ASP A N 1
ATOM 1777 C CA . ASP A 1 226 ? -12.898 -8.32 -21.953 1 93 226 ASP A CA 1
ATOM 1778 C C . ASP A 1 226 ? -13.875 -9.484 -21.875 1 93 226 ASP A C 1
ATOM 1780 O O . ASP A 1 226 ? -13.484 -10.617 -21.578 1 93 226 ASP A O 1
ATOM 1784 N N . SER A 1 227 ? -15.094 -9.227 -22.234 1 92.38 227 SER A N 1
ATOM 1785 C CA . SER A 1 227 ? -16.156 -10.211 -22.125 1 92.38 227 SER A CA 1
ATOM 1786 C C . SER A 1 227 ? -15.875 -11.438 -22.969 1 92.38 227 SER A C 1
ATOM 1788 O O . SER A 1 227 ? -16.219 -12.562 -22.594 1 92.38 227 SER A O 1
ATOM 1790 N N . LYS A 1 228 ? -15.242 -11.211 -24.109 1 94.06 228 LYS A N 1
ATOM 1791 C CA . LYS A 1 228 ? -14.953 -12.328 -25 1 94.06 228 LYS A CA 1
ATOM 1792 C C . LYS A 1 228 ? -14.008 -13.328 -24.344 1 94.06 228 LYS A C 1
ATOM 1794 O O . LYS A 1 228 ? -14.219 -14.539 -24.438 1 94.06 228 LYS A O 1
ATOM 1799 N N . THR A 1 229 ? -13.016 -12.844 -23.766 1 93.81 229 THR A N 1
ATOM 1800 C CA . THR A 1 229 ? -12.047 -13.711 -23.109 1 93.81 229 THR A CA 1
ATOM 1801 C C . THR A 1 229 ? -12.703 -14.445 -21.938 1 93.81 229 THR A C 1
ATOM 1803 O O . THR A 1 229 ? -12.391 -15.609 -21.672 1 93.81 229 THR A O 1
ATOM 1806 N N . LEU A 1 230 ? -13.617 -13.82 -21.281 1 96.25 230 LEU A N 1
ATOM 1807 C CA . LEU A 1 230 ? -14.305 -14.422 -20.141 1 96.25 230 LEU A CA 1
ATOM 1808 C C . LEU A 1 230 ? -15.258 -15.523 -20.594 1 96.25 230 LEU A C 1
ATOM 1810 O O . LEU A 1 230 ? -15.367 -16.562 -19.938 1 96.25 230 LEU A O 1
ATOM 1814 N N . ASP A 1 231 ? -15.906 -15.266 -21.672 1 96.12 231 ASP A N 1
ATOM 1815 C CA . ASP A 1 231 ? -16.781 -16.281 -22.25 1 96.12 231 ASP A CA 1
ATOM 1816 C C . ASP A 1 231 ? -15.984 -17.531 -22.641 1 96.12 231 ASP A C 1
ATOM 1818 O O . ASP A 1 231 ? -16.422 -18.656 -22.406 1 96.12 231 ASP A O 1
ATOM 1822 N N . LYS A 1 232 ? -14.867 -17.266 -23.266 1 97.06 232 LYS A N 1
ATOM 1823 C CA . LYS A 1 232 ? -13.992 -18.375 -23.656 1 97.06 232 LYS A CA 1
ATOM 1824 C C . LYS A 1 232 ? -13.547 -19.172 -22.422 1 97.06 232 LYS A C 1
ATOM 1826 O O . LYS A 1 232 ? -13.469 -20.406 -22.469 1 97.06 232 LYS A O 1
ATOM 1831 N N . LEU A 1 233 ? -13.242 -18.5 -21.406 1 97.94 233 LEU A N 1
ATOM 1832 C CA . LEU A 1 233 ? -12.836 -19.141 -20.156 1 97.94 233 LEU A CA 1
ATOM 1833 C C . LEU A 1 233 ? -13.953 -20.016 -19.609 1 97.94 233 LEU A C 1
ATOM 1835 O O . LEU A 1 233 ? -13.719 -21.172 -19.234 1 97.94 233 LEU A O 1
ATOM 1839 N N . LEU A 1 234 ? -15.133 -19.484 -19.547 1 97.69 234 LEU A N 1
ATOM 1840 C CA . LEU A 1 234 ? -16.281 -20.219 -19.047 1 97.69 234 LEU A CA 1
ATOM 1841 C C . LEU A 1 234 ? -16.547 -21.469 -19.875 1 97.69 234 LEU A C 1
ATOM 1843 O O . LEU A 1 234 ? -16.734 -22.562 -19.312 1 97.69 234 LEU A O 1
ATOM 1847 N N . ASP A 1 235 ? -16.5 -21.297 -21.172 1 97.81 235 ASP A N 1
ATOM 1848 C CA . ASP A 1 235 ? -16.719 -22.406 -22.078 1 97.81 235 ASP A CA 1
ATOM 1849 C C . ASP A 1 235 ? -15.664 -23.484 -21.891 1 97.81 235 ASP A C 1
ATOM 1851 O O . ASP A 1 235 ? -15.969 -24.688 -21.891 1 97.81 235 ASP A O 1
ATOM 1855 N N . TYR A 1 236 ? -14.453 -23.078 -21.734 1 97.94 236 TYR A N 1
ATOM 1856 C CA . TYR A 1 236 ? -13.344 -24.016 -21.578 1 97.94 236 TYR A CA 1
ATOM 1857 C C . TYR A 1 236 ? -13.492 -24.812 -20.281 1 97.94 236 TYR A C 1
ATOM 1859 O O . TYR A 1 236 ? -13.289 -26.031 -20.281 1 97.94 236 TYR A O 1
ATOM 1867 N N . VAL A 1 237 ? -13.836 -24.156 -19.219 1 98.38 237 VAL A N 1
ATOM 1868 C CA . VAL A 1 237 ? -14 -24.781 -17.922 1 98.38 237 VAL A CA 1
ATOM 1869 C C . VAL A 1 237 ? -15.094 -25.844 -17.984 1 98.38 237 VAL A C 1
ATOM 1871 O O . VAL A 1 237 ? -14.93 -26.953 -17.469 1 98.38 237 VAL A O 1
ATOM 1874 N N . GLN A 1 238 ? -16.125 -25.516 -18.672 1 97.31 238 GLN A N 1
ATOM 1875 C CA . GLN A 1 238 ? -17.25 -26.438 -18.781 1 97.31 238 GLN A CA 1
ATOM 1876 C C . GLN A 1 238 ? -16.922 -27.578 -19.734 1 97.31 238 GLN A C 1
ATOM 1878 O O . GLN A 1 238 ? -17.109 -28.75 -19.391 1 97.31 238 GLN A O 1
ATOM 1883 N N . SER A 1 239 ? -16.328 -27.219 -20.891 1 97.62 239 SER A N 1
ATOM 1884 C CA . SER A 1 239 ? -16.094 -28.219 -21.922 1 97.62 239 SER A CA 1
ATOM 1885 C C . SER A 1 239 ? -15 -29.203 -21.5 1 97.62 239 SER A C 1
ATOM 1887 O O . SER A 1 239 ? -15.047 -30.375 -21.844 1 97.62 239 SER A O 1
ATOM 1889 N N . GLN A 1 240 ? -14 -28.75 -20.719 1 97.69 240 GLN A N 1
ATOM 1890 C CA . GLN A 1 240 ? -12.875 -29.578 -20.328 1 97.69 240 GLN A CA 1
ATOM 1891 C C . GLN A 1 240 ? -13.086 -30.172 -18.938 1 97.69 240 GLN A C 1
ATOM 1893 O O . GLN A 1 240 ? -12.195 -30.828 -18.391 1 97.69 240 GLN A O 1
ATOM 1898 N N . ALA A 1 241 ? -14.227 -29.906 -18.328 1 97.56 241 ALA A N 1
ATOM 1899 C CA . ALA A 1 241 ? -14.586 -30.406 -17 1 97.56 241 ALA A CA 1
ATOM 1900 C C . ALA A 1 241 ? -13.523 -30.047 -15.969 1 97.56 241 ALA A C 1
ATOM 1902 O O . ALA A 1 241 ? -13.07 -30.906 -15.211 1 97.56 241 ALA A O 1
ATOM 1903 N N . ILE A 1 242 ? -13.117 -28.812 -16.062 1 98.62 242 ILE A N 1
ATOM 1904 C CA . ILE A 1 242 ? -12.148 -28.312 -15.086 1 98.62 242 ILE A CA 1
ATOM 1905 C C . ILE A 1 242 ? -12.758 -28.375 -13.68 1 98.62 242 ILE A C 1
ATOM 1907 O O . ILE A 1 242 ? -13.883 -27.922 -13.469 1 98.62 242 ILE A O 1
ATOM 1911 N N . SER A 1 243 ? -12.031 -28.906 -12.758 1 98.38 243 SER A N 1
ATOM 1912 C CA . SER A 1 243 ? -12.562 -29.016 -11.406 1 98.38 243 SER A CA 1
ATOM 1913 C C . SER A 1 243 ? -11.742 -28.172 -10.422 1 98.38 243 SER A C 1
ATOM 1915 O O . SER A 1 243 ? -12.141 -27.984 -9.273 1 98.38 243 SER A O 1
ATOM 1917 N N . ALA A 1 244 ? -10.523 -27.672 -10.898 1 98.81 244 ALA A N 1
ATOM 1918 C CA . ALA A 1 244 ? -9.688 -26.875 -9.992 1 98.81 244 ALA A CA 1
ATOM 1919 C C . ALA A 1 244 ? -8.914 -25.812 -10.758 1 98.81 244 ALA A C 1
ATOM 1921 O O . ALA A 1 244 ? -8.609 -25.984 -11.945 1 98.81 244 ALA A O 1
ATOM 1922 N N . LEU A 1 245 ? -8.633 -24.734 -10.094 1 98.88 245 LEU A N 1
ATOM 1923 C CA . LEU A 1 245 ? -7.922 -23.594 -10.648 1 98.88 245 LEU A CA 1
ATOM 1924 C C . LEU A 1 245 ? -6.684 -23.266 -9.82 1 98.88 245 LEU A C 1
ATOM 1926 O O . LEU A 1 245 ? -6.719 -23.328 -8.586 1 98.88 245 LEU A O 1
ATOM 1930 N N . VAL A 1 246 ? -5.602 -23.016 -10.453 1 98.94 246 VAL A N 1
ATOM 1931 C CA . VAL A 1 246 ? -4.449 -22.312 -9.898 1 98.94 246 VAL A CA 1
ATOM 1932 C C . VAL A 1 246 ? -4.441 -20.875 -10.391 1 98.94 246 VAL A C 1
ATOM 1934 O O . VAL A 1 246 ? -4.297 -20.625 -11.594 1 98.94 246 VAL A O 1
ATOM 1937 N N . VAL A 1 247 ? -4.629 -19.938 -9.477 1 98.81 247 VAL A N 1
ATOM 1938 C CA . VAL A 1 247 ? -4.809 -18.547 -9.875 1 98.81 247 VAL A CA 1
ATOM 1939 C C . VAL A 1 247 ? -3.619 -17.703 -9.398 1 98.81 247 VAL A C 1
ATOM 1941 O O . VAL A 1 247 ? -3.15 -17.875 -8.273 1 98.81 247 VAL A O 1
ATOM 1944 N N . ILE A 1 248 ? -3.152 -16.781 -10.094 1 98.06 248 ILE A N 1
ATOM 1945 C CA . ILE A 1 248 ? -1.845 -16.141 -10.07 1 98.06 248 ILE A CA 1
ATOM 1946 C C . ILE A 1 248 ? -1.652 -15.422 -8.742 1 98.06 248 ILE A C 1
ATOM 1948 O O . ILE A 1 248 ? -0.524 -15.266 -8.266 1 98.06 248 ILE A O 1
ATOM 1952 N N . ASP A 1 249 ? -2.754 -14.867 -8.164 1 96.25 249 ASP A N 1
ATOM 1953 C CA . ASP A 1 249 ? -2.682 -14.18 -6.875 1 96.25 249 ASP A CA 1
ATOM 1954 C C . ASP A 1 249 ? -4.062 -14.062 -6.234 1 96.25 249 ASP A C 1
ATOM 1956 O O . ASP A 1 249 ? -5.066 -14.438 -6.844 1 96.25 249 ASP A O 1
ATOM 1960 N N . ASP A 1 250 ? -4.109 -13.609 -5.016 1 95.94 250 ASP A N 1
ATOM 1961 C CA . ASP A 1 250 ? -5.332 -13.625 -4.219 1 95.94 250 ASP A CA 1
ATOM 1962 C C . ASP A 1 250 ? -6.367 -12.656 -4.781 1 95.94 250 ASP A C 1
ATOM 1964 O O . ASP A 1 250 ? -7.566 -12.945 -4.77 1 95.94 250 ASP A O 1
ATOM 1968 N N . LEU A 1 251 ? -5.891 -11.484 -5.219 1 93.31 251 LEU A N 1
ATOM 1969 C CA . LEU A 1 251 ? -6.832 -10.516 -5.766 1 93.31 251 LEU A CA 1
ATOM 1970 C C . LEU A 1 251 ? -7.516 -11.062 -7.016 1 93.31 251 LEU A C 1
ATOM 1972 O O . LEU A 1 251 ? -8.742 -11.016 -7.133 1 93.31 251 LEU A O 1
ATOM 1976 N N . THR A 1 252 ? -6.707 -11.594 -7.914 1 95.5 252 THR A N 1
ATOM 1977 C CA . THR A 1 252 ? -7.262 -12.211 -9.117 1 95.5 252 THR A CA 1
ATOM 1978 C C . THR A 1 252 ? -8.172 -13.383 -8.758 1 95.5 252 THR A C 1
ATOM 1980 O O . THR A 1 252 ? -9.211 -13.578 -9.383 1 95.5 252 THR A O 1
ATOM 1983 N N . ALA A 1 253 ? -7.801 -14.086 -7.719 1 97.56 253 ALA A N 1
ATOM 1984 C CA . ALA A 1 253 ? -8.594 -15.234 -7.277 1 97.56 253 ALA A CA 1
ATOM 1985 C C . ALA A 1 253 ? -9.984 -14.789 -6.832 1 97.56 253 ALA A C 1
ATOM 1987 O O . ALA A 1 253 ? -10.977 -15.453 -7.145 1 97.56 253 ALA A O 1
ATOM 1988 N N . LEU A 1 254 ? -10.047 -13.664 -6.117 1 94.94 254 LEU A N 1
ATOM 1989 C CA . LEU A 1 254 ? -11.352 -13.156 -5.695 1 94.94 254 LEU A CA 1
ATOM 1990 C C . LEU A 1 254 ? -12.211 -12.797 -6.898 1 94.94 254 LEU A C 1
ATOM 1992 O O . LEU A 1 254 ? -13.406 -13.086 -6.922 1 94.94 254 LEU A O 1
ATOM 1996 N N . LYS A 1 255 ? -11.625 -12.18 -7.891 1 94.94 255 LYS A N 1
ATOM 1997 C CA . LYS A 1 255 ? -12.352 -11.797 -9.102 1 94.94 255 LYS A CA 1
ATOM 1998 C C . LYS A 1 255 ? -12.82 -13.023 -9.867 1 94.94 255 LYS A C 1
ATOM 2000 O O . LYS A 1 255 ? -13.945 -13.055 -10.375 1 94.94 255 LYS A O 1
ATOM 2005 N N . VAL A 1 256 ? -11.945 -13.977 -9.906 1 97.5 256 VAL A N 1
ATOM 2006 C CA . VAL A 1 256 ? -12.25 -15.227 -10.594 1 97.5 256 VAL A CA 1
ATOM 2007 C C . VAL A 1 256 ? -13.398 -15.945 -9.883 1 97.5 256 VAL A C 1
ATOM 2009 O O . VAL A 1 256 ? -14.344 -16.422 -10.523 1 97.5 256 VAL A O 1
ATOM 2012 N N . MET A 1 257 ? -13.305 -16.031 -8.547 1 96.81 257 MET A N 1
ATOM 2013 C CA . MET A 1 257 ? -14.367 -16.641 -7.75 1 96.81 257 MET A CA 1
ATOM 2014 C C . MET A 1 257 ? -15.703 -15.945 -7.992 1 96.81 257 MET A C 1
ATOM 2016 O O . MET A 1 257 ? -16.719 -16.609 -8.188 1 96.81 257 MET A O 1
ATOM 2020 N N . GLU A 1 258 ? -15.664 -14.625 -8.008 1 94.25 258 GLU A N 1
ATOM 2021 C CA . GLU A 1 258 ? -16.875 -13.844 -8.25 1 94.25 258 GLU A CA 1
ATOM 2022 C C . GLU A 1 258 ? -17.453 -14.141 -9.633 1 94.25 258 GLU A C 1
ATOM 2024 O O . GLU A 1 258 ? -18.672 -14.258 -9.797 1 94.25 258 GLU A O 1
ATOM 2029 N N . PHE A 1 259 ? -16.594 -14.188 -10.641 1 96.12 259 PHE A N 1
ATOM 2030 C CA . PHE A 1 259 ? -17 -14.438 -12.016 1 96.12 259 PHE A CA 1
ATOM 2031 C C . PHE A 1 259 ? -17.703 -15.781 -12.141 1 96.12 259 PHE A C 1
ATOM 2033 O O . PHE A 1 259 ? -18.797 -15.859 -12.695 1 96.12 259 PHE A O 1
ATOM 2040 N N . PHE A 1 260 ? -17.156 -16.828 -11.586 1 97.12 260 PHE A N 1
ATOM 2041 C CA . PHE A 1 260 ? -17.719 -18.156 -11.727 1 97.12 260 PHE A CA 1
ATOM 2042 C C . PHE A 1 260 ? -19 -18.297 -10.898 1 97.12 260 PHE A C 1
ATOM 2044 O O . PHE A 1 260 ? -19.953 -18.953 -11.32 1 97.12 260 PHE A O 1
ATOM 2051 N N . ASN A 1 261 ? -19 -17.656 -9.727 1 94.31 261 ASN A N 1
ATOM 2052 C CA . ASN A 1 261 ? -20.219 -17.656 -8.922 1 94.31 261 ASN A CA 1
ATOM 2053 C C . ASN A 1 261 ? -21.391 -17.047 -9.68 1 94.31 261 ASN A C 1
ATOM 2055 O O . ASN A 1 261 ? -22.516 -17.562 -9.633 1 94.31 261 ASN A O 1
ATOM 2059 N N . LEU A 1 262 ? -21.125 -15.969 -10.375 1 93.56 262 LEU A N 1
ATOM 2060 C CA . LEU A 1 262 ? -22.156 -15.273 -11.141 1 93.56 262 LEU A CA 1
ATOM 2061 C C . LEU A 1 262 ? -22.672 -16.156 -12.281 1 93.56 262 LEU A C 1
ATOM 2063 O O . LEU A 1 262 ? -23.766 -15.93 -12.797 1 93.56 262 LEU A O 1
ATOM 2067 N N . HIS A 1 263 ? -21.906 -17.172 -12.617 1 96 263 HIS A N 1
ATOM 2068 C CA . HIS A 1 263 ? -22.281 -18.047 -13.711 1 96 263 HIS A CA 1
ATOM 2069 C C . HIS A 1 263 ? -22.656 -19.438 -13.203 1 96 263 HIS A C 1
ATOM 2071 O O . HIS A 1 263 ? -22.641 -20.406 -13.953 1 96 263 HIS A O 1
ATOM 2077 N N . GLY A 1 264 ? -22.844 -19.516 -11.938 1 96.06 264 GLY A N 1
ATOM 2078 C CA . GLY A 1 264 ? -23.469 -20.688 -11.352 1 96.06 264 GLY A CA 1
ATOM 2079 C C . GLY A 1 264 ? -22.453 -21.766 -10.969 1 96.06 264 GLY A C 1
ATOM 2080 O O . GLY A 1 264 ? -22.828 -22.906 -10.711 1 96.06 264 GLY A O 1
ATOM 2081 N N . LEU A 1 265 ? -21.172 -21.484 -10.977 1 97 265 LEU A N 1
ATOM 2082 C CA . LEU A 1 265 ? -20.125 -22.391 -10.531 1 97 265 LEU A CA 1
ATOM 2083 C C . LEU A 1 265 ? -19.547 -21.953 -9.188 1 97 265 LEU A C 1
ATOM 2085 O O . LEU A 1 265 ? -18.891 -20.922 -9.102 1 97 265 LEU A O 1
ATOM 2089 N N . ARG A 1 266 ? -19.906 -22.797 -8.211 1 95.94 266 ARG A N 1
ATOM 2090 C CA . ARG A 1 266 ? -19.547 -22.422 -6.844 1 95.94 266 ARG A CA 1
ATOM 2091 C C . ARG A 1 266 ? -18.156 -22.922 -6.477 1 95.94 266 ARG A C 1
ATOM 2093 O O . ARG A 1 266 ? -17.781 -24.047 -6.832 1 95.94 266 ARG A O 1
ATOM 2100 N N . VAL A 1 267 ? -17.312 -22.109 -5.777 1 97.62 267 VAL A N 1
ATOM 2101 C CA . VAL A 1 267 ? -16.062 -22.516 -5.141 1 97.62 267 VAL A CA 1
ATOM 2102 C C . VAL A 1 267 ? -16.312 -22.844 -3.668 1 97.62 267 VAL A C 1
ATOM 2104 O O . VAL A 1 267 ? -16.875 -22.031 -2.938 1 97.62 267 VAL A O 1
ATOM 2107 N N . PRO A 1 268 ? -16.016 -23.953 -3.143 1 97.62 268 PRO A N 1
ATOM 2108 C CA . PRO A 1 268 ? -15.203 -24.984 -3.805 1 97.62 268 PRO A CA 1
ATOM 2109 C C . PRO A 1 268 ? -16.047 -26.109 -4.41 1 97.62 268 PRO A C 1
ATOM 2111 O O . PRO A 1 268 ? -15.492 -27.047 -4.977 1 97.62 268 PRO A O 1
ATOM 2114 N N . GLU A 1 269 ? -17.344 -25.984 -4.301 1 97.06 269 GLU A N 1
ATOM 2115 C CA . GLU A 1 269 ? -18.203 -27.125 -4.582 1 97.06 269 GLU A CA 1
ATOM 2116 C C . GLU A 1 269 ? -18.062 -27.594 -6.027 1 97.06 269 GLU A C 1
ATOM 2118 O O . GLU A 1 269 ? -18.016 -28.797 -6.301 1 97.06 269 GLU A O 1
ATOM 2123 N N . ASP A 1 270 ? -18.047 -26.672 -6.941 1 97.38 270 ASP A N 1
ATOM 2124 C CA . ASP A 1 270 ? -17.953 -26.984 -8.367 1 97.38 270 ASP A CA 1
ATOM 2125 C C . ASP A 1 270 ? -16.531 -26.797 -8.883 1 97.38 270 ASP A C 1
ATOM 2127 O O . ASP A 1 270 ? -16.109 -27.5 -9.805 1 97.38 270 ASP A O 1
ATOM 2131 N N . LEU A 1 271 ? -15.789 -25.797 -8.383 1 98.38 271 LEU A N 1
ATOM 2132 C CA . LEU A 1 271 ? -14.422 -25.453 -8.766 1 98.38 271 LEU A CA 1
ATOM 2133 C C . LEU A 1 271 ? -13.562 -25.172 -7.539 1 98.38 271 LEU A C 1
ATOM 2135 O O . LEU A 1 271 ? -13.828 -24.219 -6.797 1 98.38 271 LEU A O 1
ATOM 2139 N N . SER A 1 272 ? -12.586 -26.016 -7.285 1 98.75 272 SER A N 1
ATOM 2140 C CA . SER A 1 272 ? -11.609 -25.688 -6.25 1 98.75 272 SER A CA 1
ATOM 2141 C C . SER A 1 272 ? -10.602 -24.656 -6.746 1 98.75 272 SER A C 1
ATOM 2143 O O . SER A 1 272 ? -10.414 -24.5 -7.953 1 98.75 272 SER A O 1
ATOM 2145 N N . LEU A 1 273 ? -9.992 -23.922 -5.801 1 98.69 273 LEU A N 1
ATOM 2146 C CA . LEU A 1 273 ? -9.148 -22.797 -6.184 1 98.69 273 LEU A CA 1
ATOM 2147 C C . LEU A 1 273 ? -7.973 -22.641 -5.219 1 98.69 273 LEU A C 1
ATOM 2149 O O . LEU A 1 273 ? -8.156 -22.672 -4 1 98.69 273 LEU A O 1
ATOM 2153 N N . VAL A 1 274 ? -6.75 -22.625 -5.742 1 98.88 274 VAL A N 1
ATOM 2154 C CA . VAL A 1 274 ? -5.543 -22.281 -4.996 1 98.88 274 VAL A CA 1
ATOM 2155 C C . VAL A 1 274 ? -4.945 -20.984 -5.551 1 98.88 274 VAL A C 1
ATOM 2157 O O . VAL A 1 274 ? -4.902 -20.781 -6.766 1 98.88 274 VAL A O 1
ATOM 2160 N N . SER A 1 275 ? -4.566 -20.109 -4.684 1 98.75 275 SER A N 1
ATOM 2161 C CA . SER A 1 275 ? -3.947 -18.859 -5.105 1 98.75 275 SER A CA 1
ATOM 2162 C C . SER A 1 275 ? -2.596 -18.656 -4.426 1 98.75 275 SER A C 1
ATOM 2164 O O . SER A 1 275 ? -2.02 -19.609 -3.883 1 98.75 275 SER A O 1
ATOM 2166 N N . PHE A 1 276 ? -2.004 -17.438 -4.586 1 98.31 276 PHE A N 1
ATOM 2167 C CA . PHE A 1 276 ? -0.665 -17.156 -4.078 1 98.31 276 PHE A CA 1
ATOM 2168 C C . PHE A 1 276 ? -0.651 -15.859 -3.281 1 98.31 276 PHE A C 1
ATOM 2170 O O . PHE A 1 276 ? -1.509 -14.992 -3.477 1 98.31 276 PHE A O 1
ATOM 2177 N N . ASN A 1 277 ? 0.341 -15.75 -2.291 1 95.56 277 ASN A N 1
ATOM 2178 C CA . ASN A 1 277 ? 0.735 -14.547 -1.565 1 95.56 277 ASN A CA 1
ATOM 2179 C C . ASN A 1 277 ? 0.155 -14.523 -0.155 1 95.56 277 ASN A C 1
ATOM 2181 O O . ASN A 1 277 ? 0.646 -13.805 0.713 1 95.56 277 ASN A O 1
ATOM 2185 N N . ASN A 1 278 ? -0.98 -15.266 0.029 1 96.62 278 ASN A N 1
ATOM 2186 C CA . ASN A 1 278 ? -1.631 -15.242 1.335 1 96.62 278 ASN A CA 1
ATOM 2187 C C . ASN A 1 278 ? -1.836 -13.812 1.833 1 96.62 278 ASN A C 1
ATOM 2189 O O . ASN A 1 278 ? -1.434 -13.477 2.947 1 96.62 278 ASN A O 1
ATOM 2193 N N . SER A 1 279 ? -2.34 -12.984 0.907 1 93.12 279 SER A N 1
ATOM 2194 C CA . SER A 1 279 ? -2.586 -11.586 1.238 1 93.12 279 SER A CA 1
ATOM 2195 C C . SER A 1 279 ? -3.871 -11.422 2.043 1 93.12 279 SER A C 1
ATOM 2197 O O . SER A 1 279 ? -4.543 -12.406 2.35 1 93.12 279 SER A O 1
ATOM 2199 N N . ALA A 1 280 ? -4.191 -10.172 2.381 1 88.62 280 ALA A N 1
ATOM 2200 C CA . ALA A 1 280 ? -5.426 -9.867 3.098 1 88.62 280 ALA A CA 1
ATOM 2201 C C . ALA A 1 280 ? -6.648 -10.336 2.309 1 88.62 280 ALA A C 1
ATOM 2203 O O . ALA A 1 280 ? -7.668 -10.703 2.893 1 88.62 280 ALA A O 1
ATOM 2204 N N . TYR A 1 281 ? -6.547 -10.445 1.041 1 91.88 281 TYR A N 1
ATOM 2205 C CA . TYR A 1 281 ? -7.641 -10.852 0.165 1 91.88 281 TYR A CA 1
ATOM 2206 C C . TYR A 1 281 ? -8.039 -12.305 0.419 1 91.88 281 TYR A C 1
ATOM 2208 O O . TYR A 1 281 ? -9.156 -12.711 0.115 1 91.88 281 TYR A O 1
ATOM 2216 N N . ALA A 1 282 ? -7.148 -13.039 1.004 1 94.75 282 ALA A N 1
ATOM 2217 C CA . ALA A 1 282 ? -7.355 -14.477 1.131 1 94.75 282 ALA A CA 1
ATOM 2218 C C . ALA A 1 282 ? -8.43 -14.789 2.172 1 94.75 282 ALA A C 1
ATOM 2220 O O . ALA A 1 282 ? -8.953 -15.906 2.221 1 94.75 282 ALA A O 1
ATOM 2221 N N . GLN A 1 283 ? -8.773 -13.727 2.975 1 92.06 283 GLN A N 1
ATOM 2222 C CA . GLN A 1 283 ? -9.68 -14.023 4.082 1 92.06 283 GLN A CA 1
ATOM 2223 C C . GLN A 1 283 ? -10.781 -12.977 4.176 1 92.06 283 GLN A C 1
ATOM 2225 O O . GLN A 1 283 ? -11.297 -12.703 5.262 1 92.06 283 GLN A O 1
ATOM 2230 N N . ILE A 1 284 ? -11.07 -12.383 3.051 1 88.75 284 ILE A N 1
ATOM 2231 C CA . ILE A 1 284 ? -12.141 -11.391 3.045 1 88.75 284 ILE A CA 1
ATOM 2232 C C . ILE A 1 284 ? -13.484 -12.086 2.836 1 88.75 284 ILE A C 1
ATOM 2234 O O . ILE A 1 284 ? -14.461 -11.773 3.52 1 88.75 284 ILE A O 1
ATOM 2238 N N . LEU A 1 285 ? -13.539 -13.023 1.906 1 91.62 285 LEU A N 1
ATOM 2239 C CA . LEU A 1 285 ? -14.766 -13.688 1.504 1 91.62 285 LEU A CA 1
ATOM 2240 C C . LEU A 1 285 ? -14.68 -15.195 1.751 1 91.62 285 LEU A C 1
ATOM 2242 O O . LEU A 1 285 ? -13.617 -15.797 1.562 1 91.62 285 LEU A O 1
ATOM 2246 N N . HIS A 1 286 ? -15.867 -15.695 2.146 1 93.38 286 HIS A N 1
ATOM 2247 C CA . HIS A 1 286 ? -15.945 -17.141 2.117 1 93.38 286 HIS A CA 1
ATOM 2248 C C . HIS A 1 286 ? -16.25 -17.656 0.711 1 93.38 286 HIS A C 1
ATOM 2250 O O . HIS A 1 286 ? -17.016 -17.016 -0.029 1 93.38 286 HIS A O 1
ATOM 2256 N N . PRO A 1 287 ? -15.75 -18.844 0.303 1 96.56 287 PRO A N 1
ATOM 2257 C CA . PRO A 1 287 ? -14.742 -19.594 1.053 1 96.56 287 PRO A CA 1
ATOM 2258 C C . PRO A 1 287 ? -13.398 -18.875 1.113 1 96.56 287 PRO A C 1
ATOM 2260 O O . PRO A 1 287 ? -12.969 -18.266 0.125 1 96.56 287 PRO A O 1
ATOM 2263 N N . TYR A 1 288 ? -12.797 -18.859 2.295 1 97.31 288 TYR A N 1
ATOM 2264 C CA . TYR A 1 288 ? -11.445 -18.344 2.406 1 97.31 288 TYR A CA 1
ATOM 2265 C C . TYR A 1 288 ? -10.492 -19.094 1.487 1 97.31 288 TYR A C 1
ATOM 2267 O O . TYR A 1 288 ? -10.57 -20.312 1.363 1 97.31 288 TYR A O 1
ATOM 2275 N N . LEU A 1 289 ? -9.562 -18.359 0.942 1 98.38 289 LEU A N 1
ATOM 2276 C CA . LEU A 1 289 ? -8.734 -18.906 -0.126 1 98.38 289 LEU A CA 1
ATOM 2277 C C . LEU A 1 289 ? -7.598 -19.75 0.445 1 98.38 289 LEU A C 1
ATOM 2279 O O . LEU A 1 289 ? -6.898 -19.312 1.364 1 98.38 289 LEU A O 1
ATOM 2283 N N . THR A 1 290 ? -7.445 -21 -0.01 1 98.88 290 THR A N 1
ATOM 2284 C CA . THR A 1 290 ? -6.164 -21.688 0.094 1 98.88 290 THR A CA 1
ATOM 2285 C C . THR A 1 290 ? -5.094 -20.953 -0.71 1 98.88 290 THR A C 1
ATOM 2287 O O . THR A 1 290 ? -5.254 -20.734 -1.912 1 98.88 290 THR A O 1
ATOM 2290 N N . SER A 1 291 ? -4.066 -20.469 -0.065 1 98.75 291 SER A N 1
ATOM 2291 C CA . SER A 1 291 ? -3.068 -19.609 -0.682 1 98.75 291 SER A CA 1
ATOM 2292 C C . SER A 1 291 ? -1.678 -19.875 -0.113 1 98.75 291 SER A C 1
ATOM 2294 O O . SER A 1 291 ? -1.544 -20.484 0.95 1 98.75 291 SER A O 1
ATOM 2296 N N . PHE A 1 292 ? -0.672 -19.516 -0.842 1 98.88 292 PHE A N 1
ATOM 2297 C CA . PHE A 1 292 ? 0.699 -19.688 -0.377 1 98.88 292 PHE A CA 1
ATOM 2298 C C . PHE A 1 292 ? 1.184 -18.453 0.36 1 98.88 292 PHE A C 1
ATOM 2300 O O . PHE A 1 292 ? 1.104 -17.328 -0.168 1 98.88 292 PHE A O 1
ATOM 2307 N N . ASP A 1 293 ? 1.6 -18.609 1.576 1 98.5 293 ASP A N 1
ATOM 2308 C CA . ASP A 1 293 ? 2.334 -17.562 2.285 1 98.5 293 ASP A CA 1
ATOM 2309 C C . ASP A 1 293 ? 3.773 -17.469 1.781 1 98.5 293 ASP A C 1
ATOM 2311 O O . ASP A 1 293 ? 4.559 -18.391 1.951 1 98.5 293 ASP A O 1
ATOM 2315 N N . ILE A 1 294 ? 4.105 -16.375 1.186 1 98.06 294 ILE A N 1
ATOM 2316 C CA . ILE A 1 294 ? 5.406 -16.234 0.536 1 98.06 294 ILE A CA 1
ATOM 2317 C C . ILE A 1 294 ? 6.422 -15.68 1.53 1 98.06 294 ILE A C 1
ATOM 2319 O O . ILE A 1 294 ? 7.578 -15.43 1.173 1 98.06 294 ILE A O 1
ATOM 2323 N N . ASN A 1 295 ? 6.059 -15.43 2.781 1 97.94 295 ASN A N 1
ATOM 2324 C CA . ASN A 1 295 ? 6.938 -14.977 3.854 1 97.94 295 ASN A CA 1
ATOM 2325 C C . ASN A 1 295 ? 7.562 -13.625 3.529 1 97.94 295 ASN A C 1
ATOM 2327 O O . ASN A 1 295 ? 8.789 -13.484 3.523 1 97.94 295 ASN A O 1
ATOM 2331 N N . ILE A 1 296 ? 6.719 -12.617 3.43 1 96.62 296 ILE A N 1
ATOM 2332 C CA . ILE A 1 296 ? 7.117 -11.266 3.045 1 96.62 296 ILE A CA 1
ATOM 2333 C C . ILE A 1 296 ? 8.125 -10.719 4.051 1 96.62 296 ILE A C 1
ATOM 2335 O O . ILE A 1 296 ? 9.055 -9.992 3.676 1 96.62 296 ILE A O 1
ATOM 2339 N N . LYS A 1 297 ? 7.992 -11.07 5.32 1 96.31 297 LYS A N 1
ATOM 2340 C CA . LYS A 1 297 ? 8.93 -10.625 6.348 1 96.31 297 LYS A CA 1
ATOM 2341 C C . LYS A 1 297 ? 10.352 -11.047 6.02 1 96.31 297 LYS A C 1
ATOM 2343 O O . LYS A 1 297 ? 11.266 -10.219 6.02 1 96.31 297 LYS A O 1
ATOM 2348 N N . ASN A 1 298 ? 10.508 -12.305 5.656 1 98.25 298 ASN A N 1
ATOM 2349 C CA . ASN A 1 298 ? 11.836 -12.797 5.328 1 98.25 298 ASN A CA 1
ATOM 2350 C C . ASN A 1 298 ? 12.328 -12.25 3.992 1 98.25 298 ASN A C 1
ATOM 2352 O O . ASN A 1 298 ? 13.516 -11.969 3.83 1 98.25 298 ASN A O 1
ATOM 2356 N N . LEU A 1 299 ? 11.398 -12.125 3.057 1 98.38 299 LEU A N 1
ATOM 2357 C CA . LEU A 1 299 ? 11.766 -11.523 1.782 1 98.38 299 LEU A CA 1
ATOM 2358 C C . LEU A 1 299 ? 12.352 -10.133 1.991 1 98.38 299 LEU A C 1
ATOM 2360 O O . LEU A 1 299 ? 13.43 -9.82 1.472 1 98.38 299 LEU A O 1
ATOM 2364 N N . GLY A 1 300 ? 11.68 -9.312 2.793 1 98.31 300 GLY A N 1
ATOM 2365 C CA . GLY A 1 300 ? 12.117 -7.949 3.041 1 98.31 300 GLY A CA 1
ATOM 2366 C C . GLY A 1 300 ? 13.414 -7.875 3.832 1 98.31 300 GLY A C 1
ATOM 2367 O O . GLY A 1 300 ? 14.305 -7.09 3.502 1 98.31 300 GLY A O 1
ATOM 2368 N N . ARG A 1 301 ? 13.477 -8.688 4.875 1 98.06 301 ARG A N 1
ATOM 2369 C CA . ARG A 1 301 ? 14.672 -8.719 5.715 1 98.06 301 ARG A CA 1
ATOM 2370 C C . ARG A 1 301 ? 15.906 -9.094 4.906 1 98.06 301 ARG A C 1
ATOM 2372 O O . ARG A 1 301 ? 16.938 -8.414 4.973 1 98.06 301 ARG A O 1
ATOM 2379 N N . ILE A 1 302 ? 15.797 -10.141 4.117 1 97.81 302 ILE A N 1
ATOM 2380 C CA . ILE A 1 302 ? 16.938 -10.648 3.357 1 97.81 302 ILE A CA 1
ATOM 2381 C C . ILE A 1 302 ? 17.312 -9.648 2.264 1 97.81 302 ILE A C 1
ATOM 2383 O O . ILE A 1 302 ? 18.5 -9.414 2.01 1 97.81 302 ILE A O 1
ATOM 2387 N N . ALA A 1 303 ? 16.281 -9.047 1.59 1 97.94 303 ALA A N 1
ATOM 2388 C CA . ALA A 1 303 ? 16.562 -8.047 0.562 1 97.94 303 ALA A CA 1
ATOM 2389 C C . ALA A 1 303 ? 17.375 -6.895 1.13 1 97.94 303 ALA A C 1
ATOM 2391 O O . ALA A 1 303 ? 18.391 -6.48 0.539 1 97.94 303 ALA A O 1
ATOM 2392 N N . PHE A 1 304 ? 16.969 -6.398 2.295 1 97.75 304 PHE A N 1
ATOM 2393 C CA . PHE A 1 304 ? 17.703 -5.297 2.916 1 97.75 304 PHE A CA 1
ATOM 2394 C C . PHE A 1 304 ? 19.109 -5.73 3.305 1 97.75 304 PHE A C 1
ATOM 2396 O O . PHE A 1 304 ? 20.078 -5.027 3.025 1 97.75 304 PHE A O 1
ATOM 2403 N N . GLU A 1 305 ? 19.203 -6.914 3.947 1 95.94 305 GLU A N 1
ATOM 2404 C CA . GLU A 1 305 ? 20.5 -7.418 4.383 1 95.94 305 GLU A CA 1
ATOM 2405 C C . GLU A 1 305 ? 21.484 -7.504 3.211 1 95.94 305 GLU A C 1
ATOM 2407 O O . GLU A 1 305 ? 22.641 -7.125 3.338 1 95.94 305 GLU A O 1
ATOM 2412 N N . ARG A 1 306 ? 20.969 -7.953 2.129 1 95.56 306 ARG A N 1
ATOM 2413 C CA . ARG A 1 306 ? 21.828 -8.148 0.968 1 95.56 306 ARG A CA 1
ATOM 2414 C C . ARG A 1 306 ? 22.266 -6.809 0.386 1 95.56 306 ARG A C 1
ATOM 2416 O O . ARG A 1 306 ? 23.438 -6.621 0.07 1 95.56 306 ARG A O 1
ATOM 2423 N N . VAL A 1 307 ? 21.344 -5.863 0.242 1 96.44 307 VAL A N 1
ATOM 2424 C CA . VAL A 1 307 ? 21.719 -4.582 -0.349 1 96.44 307 VAL A CA 1
ATOM 2425 C C . VAL A 1 307 ? 22.641 -3.826 0.601 1 96.44 307 VAL A C 1
ATOM 2427 O O . VAL A 1 307 ? 23.578 -3.146 0.16 1 96.44 307 VAL A O 1
ATOM 2430 N N . TRP A 1 308 ? 22.359 -3.955 1.887 1 94 308 TRP A N 1
ATOM 2431 C CA . TRP A 1 308 ? 23.188 -3.293 2.889 1 94 308 TRP A CA 1
ATOM 2432 C C . TRP A 1 308 ? 24.609 -3.826 2.855 1 94 308 TRP A C 1
ATOM 2434 O O . TRP A 1 308 ? 25.578 -3.055 2.934 1 94 308 TRP A O 1
ATOM 2444 N N . ALA A 1 309 ? 24.734 -5.145 2.688 1 93.12 309 ALA A N 1
ATOM 2445 C CA . ALA A 1 309 ? 26.062 -5.758 2.572 1 93.12 309 ALA A CA 1
ATOM 2446 C C . ALA A 1 309 ? 26.797 -5.246 1.338 1 93.12 309 ALA A C 1
ATOM 2448 O O . ALA A 1 309 ? 28 -5.008 1.384 1 93.12 309 ALA A O 1
ATOM 2449 N N . LEU A 1 310 ? 26.078 -5.066 0.245 1 92.19 310 LEU A N 1
ATOM 2450 C CA . LEU A 1 310 ? 26.672 -4.559 -0.988 1 92.19 310 LEU A CA 1
ATOM 2451 C C . LEU A 1 310 ? 27.125 -3.115 -0.818 1 92.19 310 LEU A C 1
ATOM 2453 O O . LEU A 1 310 ? 28.219 -2.75 -1.257 1 92.19 310 LEU A O 1
ATOM 2457 N N . VAL A 1 311 ? 26.25 -2.316 -0.161 1 92.12 311 VAL A N 1
ATOM 2458 C CA . VAL A 1 311 ? 26.547 -0.9 0.054 1 92.12 311 VAL A CA 1
ATOM 2459 C C . VAL A 1 311 ? 27.75 -0.748 0.965 1 92.12 311 VAL A C 1
ATOM 2461 O O . VAL A 1 311 ? 28.594 0.129 0.749 1 92.12 311 VAL A O 1
ATOM 2464 N N . GLN A 1 312 ? 27.859 -1.628 1.93 1 87.69 312 GLN A N 1
ATOM 2465 C CA . GLN A 1 312 ? 28.969 -1.57 2.891 1 87.69 312 GLN A CA 1
ATOM 2466 C C . GLN A 1 312 ? 30.219 -2.236 2.334 1 87.69 312 GLN A C 1
ATOM 2468 O O . GLN A 1 312 ? 31.25 -2.305 3.014 1 87.69 312 GLN A O 1
ATOM 2473 N N . GLN A 1 313 ? 30.188 -2.758 1.062 1 80.62 313 GLN A N 1
ATOM 2474 C CA . GLN A 1 313 ? 31.297 -3.43 0.387 1 80.62 313 GLN A CA 1
ATOM 2475 C C . GLN A 1 313 ? 31.781 -4.637 1.188 1 80.62 313 GLN A C 1
ATOM 2477 O O . GLN A 1 313 ? 32.969 -4.926 1.223 1 80.62 313 GLN A O 1
ATOM 2482 N N . LYS A 1 314 ? 30.906 -5.078 1.906 1 73.5 314 LYS A N 1
ATOM 2483 C CA . LYS A 1 314 ? 31.219 -6.262 2.707 1 73.5 314 LYS A CA 1
ATOM 2484 C C . LYS A 1 314 ? 31.062 -7.539 1.884 1 73.5 314 LYS A C 1
ATOM 2486 O O . LYS A 1 314 ? 31.562 -8.594 2.271 1 73.5 314 LYS A O 1
ATOM 2491 N N . SER A 1 315 ? 30.406 -7.504 0.826 1 69.56 315 SER A N 1
ATOM 2492 C CA . SER A 1 315 ? 30.234 -8.633 -0.082 1 69.56 315 SER A CA 1
ATOM 2493 C C . SER A 1 315 ? 30.141 -8.164 -1.531 1 69.56 315 SER A C 1
ATOM 2495 O O . SER A 1 315 ? 29.516 -7.148 -1.824 1 69.56 315 SER A O 1
ATOM 2497 N N . LYS A 1 316 ? 30.906 -8.781 -2.232 1 72.69 316 LYS A N 1
ATOM 2498 C CA . LYS A 1 316 ? 30.781 -8.516 -3.664 1 72.69 316 LYS A CA 1
ATOM 2499 C C . LYS A 1 316 ? 30.156 -9.703 -4.395 1 72.69 316 LYS A C 1
ATOM 2501 O O . LYS A 1 316 ? 30.031 -9.688 -5.621 1 72.69 316 LYS A O 1
ATOM 2506 N N . VAL A 1 317 ? 29.75 -10.602 -3.57 1 77.56 317 VAL A N 1
ATOM 2507 C CA . VAL A 1 317 ? 29.266 -11.828 -4.191 1 77.56 317 VAL A CA 1
ATOM 2508 C C . VAL A 1 317 ? 27.781 -11.68 -4.555 1 77.56 317 VAL A C 1
ATOM 2510 O O . VAL A 1 317 ? 26.969 -11.336 -3.703 1 77.56 317 VAL A O 1
ATOM 2513 N N . ARG A 1 318 ? 27.609 -11.867 -5.832 1 84.5 318 ARG A N 1
ATOM 2514 C CA . ARG A 1 318 ? 26.234 -11.953 -6.309 1 84.5 318 ARG A CA 1
ATOM 2515 C C . ARG A 1 318 ? 25.562 -13.234 -5.812 1 84.5 318 ARG A C 1
ATOM 2517 O O . ARG A 1 318 ? 26.203 -14.273 -5.695 1 84.5 318 ARG A O 1
ATOM 2524 N N . ALA A 1 319 ? 24.281 -13.109 -5.363 1 89.62 319 ALA A N 1
ATOM 2525 C CA . ALA A 1 319 ? 23.625 -14.273 -4.777 1 89.62 319 ALA A CA 1
ATOM 2526 C C . ALA A 1 319 ? 22.156 -14.344 -5.203 1 89.62 319 ALA A C 1
ATOM 2528 O O . ALA A 1 319 ? 21.516 -13.312 -5.438 1 89.62 319 ALA A O 1
ATOM 2529 N N . LYS A 1 320 ? 21.797 -15.57 -5.453 1 93.25 320 LYS A N 1
ATOM 2530 C CA . LYS A 1 320 ? 20.375 -15.906 -5.516 1 93.25 320 LYS A CA 1
ATOM 2531 C C . LYS A 1 320 ? 19.891 -16.484 -4.188 1 93.25 320 LYS A C 1
ATOM 2533 O O . LYS A 1 320 ? 20.422 -17.484 -3.701 1 93.25 320 LYS A O 1
ATOM 2538 N N . VAL A 1 321 ? 18.953 -15.844 -3.568 1 95.94 321 VAL A N 1
ATOM 2539 C CA . VAL A 1 321 ? 18.422 -16.328 -2.297 1 95.94 321 VAL A CA 1
ATOM 2540 C C . VAL A 1 321 ? 16.953 -16.688 -2.447 1 95.94 321 VAL A C 1
ATOM 2542 O O . VAL A 1 321 ? 16.141 -15.852 -2.854 1 95.94 321 VAL A O 1
ATOM 2545 N N . LEU A 1 322 ? 16.562 -17.875 -2.184 1 97.38 322 LEU A N 1
ATOM 2546 C CA . LEU A 1 322 ? 15.18 -18.328 -2.234 1 97.38 322 LEU A CA 1
ATOM 2547 C C . LEU A 1 322 ? 14.602 -18.453 -0.83 1 97.38 322 LEU A C 1
ATOM 2549 O O . LEU A 1 322 ? 15.164 -19.141 0.023 1 97.38 322 LEU A O 1
ATOM 2553 N N . VAL A 1 323 ? 13.555 -17.766 -0.563 1 98.12 323 VAL A N 1
ATOM 2554 C CA . VAL A 1 323 ? 12.859 -17.781 0.716 1 98.12 323 VAL A CA 1
ATOM 2555 C C . VAL A 1 323 ? 11.781 -18.859 0.704 1 98.12 323 VAL A C 1
ATOM 2557 O O . VAL A 1 323 ? 10.992 -18.953 -0.238 1 98.12 323 VAL A O 1
ATOM 2560 N N . PRO A 1 324 ? 11.773 -19.719 1.707 1 97.75 324 PRO A N 1
ATOM 2561 C CA . PRO A 1 324 ? 10.742 -20.766 1.768 1 97.75 324 PRO A CA 1
ATOM 2562 C C . PRO A 1 324 ? 9.328 -20.188 1.876 1 97.75 324 PRO A C 1
ATOM 2564 O O . PRO A 1 324 ? 9.156 -19.047 2.309 1 97.75 324 PRO A O 1
ATOM 2567 N N . PHE A 1 325 ? 8.375 -20.953 1.432 1 98.25 325 PHE A N 1
ATOM 2568 C CA . PHE A 1 325 ? 6.961 -20.594 1.458 1 98.25 325 PHE A CA 1
ATOM 2569 C C . PHE A 1 325 ? 6.156 -21.641 2.217 1 98.25 325 PHE A C 1
ATOM 2571 O O . PHE A 1 325 ? 6.652 -22.734 2.494 1 98.25 325 PHE A O 1
ATOM 2578 N N . ASP A 1 326 ? 4.934 -21.25 2.621 1 98.38 326 ASP A N 1
ATOM 2579 C CA . ASP A 1 326 ? 4.023 -22.172 3.291 1 98.38 326 ASP A CA 1
ATOM 2580 C C . ASP A 1 326 ? 2.652 -22.172 2.623 1 98.38 326 ASP A C 1
ATOM 2582 O O . ASP A 1 326 ? 2.123 -21.125 2.279 1 98.38 326 ASP A O 1
ATOM 2586 N N . LEU A 1 327 ? 2.146 -23.375 2.412 1 98.75 327 LEU A N 1
ATOM 2587 C CA . LEU A 1 327 ? 0.773 -23.484 1.936 1 98.75 327 LEU A CA 1
ATOM 2588 C C . LEU A 1 327 ? -0.215 -23.344 3.088 1 98.75 327 LEU A C 1
ATOM 2590 O O . LEU A 1 327 ? -0.17 -24.109 4.051 1 98.75 327 LEU A O 1
ATOM 2594 N N . LYS A 1 328 ? -1.041 -22.312 3.057 1 98.75 328 LYS A N 1
ATOM 2595 C CA . LYS A 1 328 ? -2.146 -22.141 3.994 1 98.75 328 LYS A CA 1
ATOM 2596 C C . LYS A 1 328 ? -3.436 -22.734 3.445 1 98.75 328 LYS A C 1
ATOM 2598 O O . LYS A 1 328 ? -4.094 -22.141 2.592 1 98.75 328 LYS A O 1
ATOM 2603 N N . LYS A 1 329 ? -3.758 -23.906 3.951 1 98.69 329 LYS A N 1
ATOM 2604 C CA . LYS A 1 329 ? -4.961 -24.594 3.504 1 98.69 329 LYS A CA 1
ATOM 2605 C C . LYS A 1 329 ? -6.211 -24.016 4.168 1 98.69 329 LYS A C 1
ATOM 2607 O O . LYS A 1 329 ? -6.273 -23.922 5.395 1 98.69 329 LYS A O 1
ATOM 2612 N N . ARG A 1 330 ? -7.203 -23.609 3.258 1 98.25 330 ARG A N 1
ATOM 2613 C CA . ARG A 1 330 ? -8.445 -23.062 3.795 1 98.25 330 ARG A CA 1
ATOM 2614 C C . ARG A 1 330 ? -9.656 -23.672 3.105 1 98.25 330 ARG A C 1
ATOM 2616 O O . ARG A 1 330 ? -9.734 -24.891 2.938 1 98.25 330 ARG A O 1
ATOM 2623 N N . GLU A 1 331 ? -10.586 -22.812 2.715 1 98.19 331 GLU A N 1
ATOM 2624 C CA . GLU A 1 331 ? -11.906 -23.344 2.379 1 98.19 331 GLU A CA 1
ATOM 2625 C C . GLU A 1 331 ? -12.062 -23.516 0.873 1 98.19 331 GLU A C 1
ATOM 2627 O O . GLU A 1 331 ? -12.984 -24.203 0.416 1 98.19 331 GLU A O 1
ATOM 2632 N N . SER A 1 332 ? -11.125 -23 0.061 1 98.69 332 SER A N 1
ATOM 2633 C CA . SER A 1 332 ? -11.383 -22.859 -1.368 1 98.69 332 SER A CA 1
ATOM 2634 C C . SER A 1 332 ? -11.016 -24.141 -2.119 1 98.69 332 SER A C 1
ATOM 2636 O O . SER A 1 332 ? -11.086 -24.188 -3.35 1 98.69 332 SER A O 1
ATOM 2638 N N . VAL A 1 333 ? -10.594 -25.188 -1.441 1 98.75 333 VAL A N 1
ATOM 2639 C CA . VAL A 1 333 ? -10.25 -26.469 -2.08 1 98.75 333 VAL A CA 1
ATOM 2640 C C . VAL A 1 333 ? -11.094 -27.578 -1.479 1 98.75 333 VAL A C 1
ATOM 2642 O O . VAL A 1 333 ? -11.102 -27.781 -0.263 1 98.75 333 VAL A O 1
ATOM 2645 N N . LYS A 1 334 ? -11.82 -28.234 -2.303 1 98.06 334 LYS A N 1
ATOM 2646 C CA . LYS A 1 334 ? -12.648 -29.375 -1.893 1 98.06 334 LYS A CA 1
ATOM 2647 C C . LYS A 1 334 ? -11.922 -30.703 -2.139 1 98.06 334 LYS A C 1
ATOM 2649 O O . LYS A 1 334 ? -11.273 -30.875 -3.172 1 98.06 334 LYS A O 1
ATOM 2654 N N . ASN A 1 335 ? -11.945 -31.609 -1.157 1 97 335 ASN A N 1
ATOM 2655 C CA . ASN A 1 335 ? -11.516 -33 -1.359 1 97 335 ASN A CA 1
ATOM 2656 C C . ASN A 1 335 ? -12.57 -33.812 -2.102 1 97 335 ASN A C 1
ATOM 2658 O O . ASN A 1 335 ? -13.633 -34.094 -1.553 1 97 335 ASN A O 1
ATOM 2662 N N . ILE A 1 336 ? -12.32 -34.188 -3.322 1 95.06 336 ILE A N 1
ATOM 2663 C CA . ILE A 1 336 ? -13.344 -34.844 -4.113 1 95.06 336 ILE A CA 1
ATOM 2664 C C . ILE A 1 336 ? -13.008 -36.344 -4.254 1 95.06 336 ILE A C 1
ATOM 2666 O O . ILE A 1 336 ? -13.625 -37.062 -5.047 1 95.06 336 ILE A O 1
ATOM 2670 N N . ARG A 1 337 ? -11.977 -36.781 -3.523 1 87.44 337 ARG A N 1
ATOM 2671 C CA . ARG A 1 337 ? -11.727 -38.219 -3.488 1 87.44 337 ARG A CA 1
ATOM 2672 C C . ARG A 1 337 ? -12.836 -38.969 -2.75 1 87.44 337 ARG A C 1
ATOM 2674 O O . ARG A 1 337 ? -13.18 -40.094 -3.105 1 87.44 337 ARG A O 1
ATOM 2681 N N . LYS A 1 338 ? -13.258 -38.438 -1.491 1 66.5 338 LYS A N 1
ATOM 2682 C CA . LYS A 1 338 ? -14.195 -39.156 -0.614 1 66.5 338 LYS A CA 1
ATOM 2683 C C . LYS A 1 338 ? -15.617 -39.094 -1.152 1 66.5 338 LYS A C 1
ATOM 2685 O O . LYS A 1 338 ? -16.516 -39.781 -0.655 1 66.5 338 LYS A O 1
ATOM 2690 N N . SER A 1 339 ? -15.914 -38.375 -2.27 1 48.28 339 SER A N 1
ATOM 2691 C CA . SER A 1 339 ? -17.297 -38.438 -2.729 1 48.28 339 SER A CA 1
ATOM 2692 C C . SER A 1 339 ? -17.5 -39.594 -3.713 1 48.28 339 SER A C 1
ATOM 2694 O O . SER A 1 339 ? -16.578 -39.938 -4.465 1 48.28 339 SER A O 1
ATOM 2696 N N . MET B 1 1 ? 35.938 12.047 -9.945 1 60.88 1 MET B N 1
ATOM 2697 C CA . MET B 1 1 ? 34.594 12.648 -9.922 1 60.88 1 MET B CA 1
ATOM 2698 C C . MET B 1 1 ? 34.688 14.164 -10.023 1 60.88 1 MET B C 1
ATOM 2700 O O . MET B 1 1 ? 35.656 14.773 -9.531 1 60.88 1 MET B O 1
ATOM 2704 N N . VAL B 1 2 ? 33.969 14.656 -11 1 77.38 2 VAL B N 1
ATOM 2705 C CA . VAL B 1 2 ? 33.938 16.109 -11.164 1 77.38 2 VAL B CA 1
ATOM 2706 C C . VAL B 1 2 ? 33.5 16.766 -9.859 1 77.38 2 VAL B C 1
ATOM 2708 O O . VAL B 1 2 ? 32.5 16.328 -9.242 1 77.38 2 VAL B O 1
ATOM 2711 N N . THR B 1 3 ? 34.281 17.578 -9.32 1 79.25 3 THR B N 1
ATOM 2712 C CA . THR B 1 3 ? 34 18.25 -8.062 1 79.25 3 THR B CA 1
ATOM 2713 C C . THR B 1 3 ? 33.594 19.703 -8.297 1 79.25 3 THR B C 1
ATOM 2715 O O . THR B 1 3 ? 33.688 20.188 -9.422 1 79.25 3 THR B O 1
ATOM 2718 N N . ILE B 1 4 ? 33.188 20.219 -7.16 1 83.69 4 ILE B N 1
ATOM 2719 C CA . ILE B 1 4 ? 32.812 21.625 -7.203 1 83.69 4 ILE B CA 1
ATOM 2720 C C . ILE B 1 4 ? 34.031 22.453 -7.645 1 83.69 4 ILE B C 1
ATOM 2722 O O . ILE B 1 4 ? 33.875 23.469 -8.344 1 83.69 4 ILE B O 1
ATOM 2726 N N . LYS B 1 5 ? 35.156 22 -7.266 1 87.06 5 LYS B N 1
ATOM 2727 C CA . LYS B 1 5 ? 36.375 22.719 -7.652 1 87.06 5 LYS B CA 1
ATOM 2728 C C . LYS B 1 5 ? 36.594 22.656 -9.156 1 87.06 5 LYS B C 1
ATOM 2730 O O . LYS B 1 5 ? 37.031 23.641 -9.773 1 87.06 5 LYS B O 1
ATOM 2735 N N . ASP B 1 6 ? 36.25 21.516 -9.688 1 90.94 6 ASP B N 1
ATOM 2736 C CA . ASP B 1 6 ? 36.344 21.359 -11.141 1 90.94 6 ASP B CA 1
ATOM 2737 C C . ASP B 1 6 ? 35.406 22.297 -11.867 1 90.94 6 ASP B C 1
ATOM 2739 O O . ASP B 1 6 ? 35.781 22.922 -12.867 1 90.94 6 ASP B O 1
ATOM 2743 N N . VAL B 1 7 ? 34.25 22.328 -11.312 1 91.88 7 VAL B N 1
ATOM 2744 C CA . VAL B 1 7 ? 33.219 23.203 -11.906 1 91.88 7 VAL B CA 1
ATOM 2745 C C . VAL B 1 7 ? 33.688 24.672 -11.797 1 91.88 7 VAL B C 1
ATOM 2747 O O . VAL B 1 7 ? 33.531 25.438 -12.75 1 91.88 7 VAL B O 1
ATOM 2750 N N . ALA B 1 8 ? 34.219 24.984 -10.688 1 91.88 8 ALA B N 1
ATOM 2751 C CA . ALA B 1 8 ? 34.688 26.344 -10.453 1 91.88 8 ALA B CA 1
ATOM 2752 C C . ALA B 1 8 ? 35.781 26.719 -11.43 1 91.88 8 ALA B C 1
ATOM 2754 O O . ALA B 1 8 ? 35.781 27.797 -12.016 1 91.88 8 ALA B O 1
ATOM 2755 N N . GLU B 1 9 ? 36.656 25.859 -11.602 1 93 9 GLU B N 1
ATOM 2756 C CA . GLU B 1 9 ? 37.781 26.062 -12.531 1 93 9 GLU B CA 1
ATOM 2757 C C . GLU B 1 9 ? 37.281 26.234 -13.961 1 93 9 GLU B C 1
ATOM 2759 O O . GLU B 1 9 ? 37.688 27.156 -14.664 1 93 9 GLU B O 1
ATOM 2764 N N . ARG B 1 10 ? 36.375 25.406 -14.305 1 93.31 10 ARG B N 1
ATOM 2765 C CA . ARG B 1 10 ? 35.844 25.453 -15.664 1 93.31 10 ARG B CA 1
ATOM 2766 C C . ARG B 1 10 ? 35.031 26.719 -15.906 1 93.31 10 ARG B C 1
ATOM 2768 O O . ARG B 1 10 ? 35.062 27.281 -17 1 93.31 10 ARG B O 1
ATOM 2775 N N . ALA B 1 11 ? 34.312 27.094 -14.945 1 93.62 11 ALA B N 1
ATOM 2776 C CA . ALA B 1 11 ? 33.469 28.266 -15.055 1 93.62 11 ALA B CA 1
ATOM 2777 C C . ALA B 1 11 ? 34.25 29.562 -14.805 1 93.62 11 ALA B C 1
ATOM 2779 O O . ALA B 1 11 ? 33.75 30.656 -15.086 1 93.62 11 ALA B O 1
ATOM 2780 N N . GLY B 1 12 ? 35.406 29.484 -14.273 1 93.69 12 GLY B N 1
ATOM 2781 C CA . GLY B 1 12 ? 36.219 30.656 -13.977 1 93.69 12 GLY B CA 1
ATOM 2782 C C . GLY B 1 12 ? 35.75 31.406 -12.742 1 93.69 12 GLY B C 1
ATOM 2783 O O . GLY B 1 12 ? 35.75 32.656 -12.727 1 93.69 12 GLY B O 1
ATOM 2784 N N . VAL B 1 13 ? 35.219 30.688 -11.828 1 94.06 13 VAL B N 1
ATOM 2785 C CA . VAL B 1 13 ? 34.719 31.312 -10.602 1 94.06 13 VAL B CA 1
ATOM 2786 C C . VAL B 1 13 ? 35.281 30.562 -9.383 1 94.06 13 VAL B C 1
ATOM 2788 O O . VAL B 1 13 ? 36.062 29.609 -9.539 1 94.06 13 VAL B O 1
ATOM 2791 N N . SER B 1 14 ? 35.094 31.078 -8.195 1 90.62 14 SER B N 1
ATOM 2792 C CA . SER B 1 14 ? 35.5 30.391 -6.977 1 90.62 14 SER B CA 1
ATOM 2793 C C . SER B 1 14 ? 34.531 29.266 -6.637 1 90.62 14 SER B C 1
ATOM 2795 O O . SER B 1 14 ? 33.406 29.266 -7.07 1 90.62 14 SER B O 1
ATOM 2797 N N . PRO B 1 15 ? 35.031 28.234 -5.848 1 88.81 15 PRO B N 1
ATOM 2798 C CA . PRO B 1 15 ? 34.125 27.188 -5.383 1 88.81 15 PRO B CA 1
ATOM 2799 C C . PRO B 1 15 ? 32.938 27.75 -4.605 1 88.81 15 PRO B C 1
ATOM 2801 O O . PRO B 1 15 ? 31.812 27.219 -4.711 1 88.81 15 PRO B O 1
ATOM 2804 N N . SER B 1 16 ? 33.156 28.844 -3.951 1 85.81 16 SER B N 1
ATOM 2805 C CA . SER B 1 16 ? 32.062 29.469 -3.205 1 85.81 16 SER B CA 1
ATOM 2806 C C . SER B 1 16 ? 31 30.031 -4.141 1 85.81 16 SER B C 1
ATOM 2808 O O . SER B 1 16 ? 29.812 29.984 -3.834 1 85.81 16 SER B O 1
ATOM 2810 N N . THR B 1 17 ? 31.484 30.547 -5.215 1 88.19 17 THR B N 1
ATOM 2811 C CA . THR B 1 17 ? 30.562 31.078 -6.207 1 88.19 17 THR B CA 1
ATOM 2812 C C . THR B 1 17 ? 29.703 29.953 -6.805 1 88.19 17 THR B C 1
ATOM 2814 O O . THR B 1 17 ? 28.516 30.141 -7.039 1 88.19 17 THR B O 1
ATOM 2817 N N . VAL B 1 18 ? 30.328 28.781 -6.988 1 87.75 18 VAL B N 1
ATOM 2818 C CA . VAL B 1 18 ? 29.594 27.625 -7.477 1 87.75 18 VAL B CA 1
ATOM 2819 C C . VAL B 1 18 ? 28.531 27.219 -6.453 1 87.75 18 VAL B C 1
ATOM 2821 O O . VAL B 1 18 ? 27.359 27.016 -6.801 1 87.75 18 VAL B O 1
ATOM 2824 N N . SER B 1 19 ? 28.891 27.234 -5.262 1 81.62 19 SER B N 1
ATOM 2825 C CA . SER B 1 19 ? 27.984 26.859 -4.184 1 81.62 19 SER B CA 1
ATOM 2826 C C . SER B 1 19 ? 26.797 27.812 -4.105 1 81.62 19 SER B C 1
ATOM 2828 O O . SER B 1 19 ? 25.656 27.391 -3.992 1 81.62 19 SER B O 1
ATOM 2830 N N . ARG B 1 20 ? 27.125 29.047 -4.215 1 81.12 20 ARG B N 1
ATOM 2831 C CA . ARG B 1 20 ? 26.094 30.062 -4.145 1 81.12 20 ARG B CA 1
ATOM 2832 C C . ARG B 1 20 ? 25.172 29.984 -5.363 1 81.12 20 ARG B C 1
ATOM 2834 O O . ARG B 1 20 ? 23.984 30.281 -5.27 1 81.12 20 ARG B O 1
ATOM 2841 N N . THR B 1 21 ? 25.797 29.672 -6.453 1 82.25 21 THR B N 1
ATOM 2842 C CA . THR B 1 21 ? 25.016 29.484 -7.664 1 82.25 21 THR B CA 1
ATOM 2843 C C . THR B 1 21 ? 24.031 28.328 -7.492 1 82.25 21 THR B C 1
ATOM 2845 O O . THR B 1 21 ? 22.859 28.453 -7.84 1 82.25 21 THR B O 1
ATOM 2848 N N . LEU B 1 22 ? 24.516 27.219 -6.902 1 79.38 22 LEU B N 1
ATOM 2849 C CA . LEU B 1 22 ? 23.703 26.031 -6.699 1 79.38 22 LEU B CA 1
ATOM 2850 C C . LEU B 1 22 ? 22.547 26.312 -5.746 1 79.38 22 LEU B C 1
ATOM 2852 O O . LEU B 1 22 ? 21.516 25.656 -5.805 1 79.38 22 LEU B O 1
ATOM 2856 N N . GLN B 1 23 ? 22.688 27.438 -5.023 1 75.38 23 GLN B N 1
ATOM 2857 C CA . GLN B 1 23 ? 21.656 27.859 -4.082 1 75.38 23 GLN B CA 1
ATOM 2858 C C . GLN B 1 23 ? 20.781 28.953 -4.68 1 75.38 23 GLN B C 1
ATOM 2860 O O . GLN B 1 23 ? 19.969 29.562 -3.975 1 75.38 23 GLN B O 1
ATOM 2865 N N . ASP B 1 24 ? 20.984 29.156 -5.848 1 77.75 24 ASP B N 1
ATOM 2866 C CA . ASP B 1 24 ? 20.297 30.219 -6.562 1 77.75 24 ASP B CA 1
ATOM 2867 C C . ASP B 1 24 ? 20.375 31.531 -5.789 1 77.75 24 ASP B C 1
ATOM 2869 O O . ASP B 1 24 ? 19.375 32.25 -5.656 1 77.75 24 ASP B O 1
ATOM 2873 N N . SER B 1 25 ? 21.516 31.797 -5.238 1 78.62 25 SER B N 1
ATOM 2874 C CA . SER B 1 25 ? 21.734 33 -4.441 1 78.62 25 SER B CA 1
ATOM 2875 C C . SER B 1 25 ? 21.578 34.25 -5.285 1 78.62 25 SER B C 1
ATOM 2877 O O . SER B 1 25 ? 22.062 34.344 -6.41 1 78.62 25 SER B O 1
ATOM 2879 N N . SER B 1 26 ? 20.859 35.156 -4.777 1 82.25 26 SER B N 1
ATOM 2880 C CA . SER B 1 26 ? 20.672 36.438 -5.465 1 82.25 26 SER B CA 1
ATOM 2881 C C . SER B 1 26 ? 21.969 37.219 -5.574 1 82.25 26 SER B C 1
ATOM 2883 O O . SER B 1 26 ? 22.078 38.156 -6.363 1 82.25 26 SER B O 1
ATOM 2885 N N . ALA B 1 27 ? 22.938 36.781 -4.836 1 86.62 27 ALA B N 1
ATOM 2886 C CA . ALA B 1 27 ? 24.234 37.469 -4.836 1 86.62 27 ALA B CA 1
ATOM 2887 C C . ALA B 1 27 ? 25.016 37.156 -6.109 1 86.62 27 ALA B C 1
ATOM 2889 O O . ALA B 1 27 ? 25.984 37.844 -6.43 1 86.62 27 ALA B O 1
ATOM 2890 N N . ILE B 1 28 ? 24.578 36.125 -6.754 1 88.88 28 ILE B N 1
ATOM 2891 C CA . ILE B 1 28 ? 25.281 35.719 -7.965 1 88.88 28 ILE B CA 1
ATOM 2892 C C . ILE B 1 28 ? 24.484 36.125 -9.195 1 88.88 28 ILE B C 1
ATOM 2894 O O . ILE B 1 28 ? 23.266 35.906 -9.266 1 88.88 28 ILE B O 1
ATOM 2898 N N . SER B 1 29 ? 25.125 36.844 -10.07 1 90.12 29 SER B N 1
ATOM 2899 C CA . SER B 1 29 ? 24.469 37.344 -11.281 1 90.12 29 SER B CA 1
ATOM 2900 C C . SER B 1 29 ? 24 36.188 -12.156 1 90.12 29 SER B C 1
ATOM 2902 O O . SER B 1 29 ? 24.547 35.062 -12.086 1 90.12 29 SER B O 1
ATOM 2904 N N . GLN B 1 30 ? 22.984 36.469 -12.945 1 91 30 GLN B N 1
ATOM 2905 C CA . GLN B 1 30 ? 22.453 35.438 -13.852 1 91 30 GLN B CA 1
ATOM 2906 C C . GLN B 1 30 ? 23.516 34.969 -14.828 1 91 30 GLN B C 1
ATOM 2908 O O . GLN B 1 30 ? 23.578 33.781 -15.164 1 91 30 GLN B O 1
ATOM 2913 N N . LYS B 1 31 ? 24.281 35.906 -15.227 1 91.5 31 LYS B N 1
ATOM 2914 C CA . LYS B 1 31 ? 25.344 35.562 -16.156 1 91.5 31 LYS B CA 1
ATOM 2915 C C . LYS B 1 31 ? 26.281 34.531 -15.555 1 91.5 31 LYS B C 1
ATOM 2917 O O . LYS B 1 31 ? 26.656 33.562 -16.219 1 91.5 31 LYS B O 1
ATOM 2922 N N . THR B 1 32 ? 26.656 34.75 -14.359 1 92.19 32 THR B N 1
ATOM 2923 C CA . THR B 1 32 ? 27.547 33.812 -13.656 1 92.19 32 THR B CA 1
ATOM 2924 C C . THR B 1 32 ? 26.844 32.469 -13.43 1 92.19 32 THR B C 1
ATOM 2926 O O . THR B 1 32 ? 27.469 31.422 -13.586 1 92.19 32 THR B O 1
ATOM 2929 N N . LYS B 1 33 ? 25.609 32.469 -13.023 1 92.62 33 LYS B N 1
ATOM 2930 C CA . LYS B 1 33 ? 24.844 31.234 -12.844 1 92.62 33 LYS B CA 1
ATOM 2931 C C . LYS B 1 33 ? 24.828 30.406 -14.117 1 92.62 33 LYS B C 1
ATOM 2933 O O . LYS B 1 33 ? 25 29.188 -14.07 1 92.62 33 LYS B O 1
ATOM 2938 N N . ASP B 1 34 ? 24.625 31.109 -15.211 1 91.88 34 ASP B N 1
ATOM 2939 C CA . ASP B 1 34 ? 24.594 30.438 -16.5 1 91.88 34 ASP B CA 1
ATOM 2940 C C . ASP B 1 34 ? 25.938 29.766 -16.812 1 91.88 34 ASP B C 1
ATOM 2942 O O . ASP B 1 34 ? 25.969 28.656 -17.328 1 91.88 34 ASP B O 1
ATOM 2946 N N . ARG B 1 35 ? 26.953 30.516 -16.516 1 91.94 35 ARG B N 1
ATOM 2947 C CA . ARG B 1 35 ? 28.297 29.984 -16.75 1 91.94 35 ARG B CA 1
ATOM 2948 C C . ARG B 1 35 ? 28.547 28.734 -15.906 1 91.94 35 ARG B C 1
ATOM 2950 O O . ARG B 1 35 ? 29.125 27.75 -16.391 1 91.94 35 ARG B O 1
ATOM 2957 N N . VAL B 1 36 ? 28.172 28.844 -14.711 1 92.06 36 VAL B N 1
ATOM 2958 C CA . VAL B 1 36 ? 28.344 27.719 -13.789 1 92.06 36 VAL B CA 1
ATOM 2959 C C . VAL B 1 36 ? 27.516 26.531 -14.25 1 92.06 36 VAL B C 1
ATOM 2961 O O . VAL B 1 36 ? 28.016 25.406 -14.297 1 92.06 36 VAL B O 1
ATOM 2964 N N . ASN B 1 37 ? 26.312 26.797 -14.609 1 89.94 37 ASN B N 1
ATOM 2965 C CA . ASN B 1 37 ? 25.422 25.734 -15.078 1 89.94 37 ASN B CA 1
ATOM 2966 C C . ASN B 1 37 ? 25.969 25.062 -16.344 1 89.94 37 ASN B C 1
ATOM 2968 O O . ASN B 1 37 ? 25.891 23.844 -16.484 1 89.94 37 ASN B O 1
ATOM 2972 N N . LYS B 1 38 ? 26.422 25.922 -17.25 1 90.38 38 LYS B N 1
ATOM 2973 C CA . LYS B 1 38 ? 27.031 25.406 -18.453 1 90.38 38 LYS B CA 1
ATOM 2974 C C . LYS B 1 38 ? 28.219 24.5 -18.125 1 90.38 38 LYS B C 1
ATOM 2976 O O . LYS B 1 38 ? 28.375 23.422 -18.703 1 90.38 38 LYS B O 1
ATOM 2981 N N . ALA B 1 39 ? 29.047 24.969 -17.25 1 91.5 39 ALA B N 1
ATOM 2982 C CA . ALA B 1 39 ? 30.219 24.203 -16.828 1 91.5 39 ALA B CA 1
ATOM 2983 C C . ALA B 1 39 ? 29.797 22.859 -16.219 1 91.5 39 ALA B C 1
ATOM 2985 O O . ALA B 1 39 ? 30.406 21.828 -16.469 1 91.5 39 ALA B O 1
ATOM 2986 N N . MET B 1 40 ? 28.766 22.922 -15.367 1 88 40 MET B N 1
ATOM 2987 C CA . MET B 1 40 ? 28.266 21.703 -14.734 1 88 40 MET B CA 1
ATOM 2988 C C . MET B 1 40 ? 27.797 20.703 -15.781 1 88 40 MET B C 1
ATOM 2990 O O . MET B 1 40 ? 28.125 19.516 -15.703 1 88 40 MET B O 1
ATOM 2994 N N . LYS B 1 41 ? 27.094 21.203 -16.703 1 87 41 LYS B N 1
ATOM 2995 C CA . LYS B 1 41 ? 26.578 20.359 -17.781 1 87 41 LYS B CA 1
ATOM 2996 C C . LYS B 1 41 ? 27.719 19.734 -18.578 1 87 41 LYS B C 1
ATOM 2998 O O . LYS B 1 41 ? 27.688 18.547 -18.891 1 87 41 LYS B O 1
ATOM 3003 N N . GLU B 1 42 ? 28.641 20.594 -18.906 1 89.25 42 GLU B N 1
ATOM 3004 C CA . GLU B 1 42 ? 29.781 20.156 -19.719 1 89.25 42 GLU B CA 1
ATOM 3005 C C . GLU B 1 42 ? 30.594 19.094 -19 1 89.25 42 GLU B C 1
ATOM 3007 O O . GLU B 1 42 ? 31.094 18.156 -19.625 1 89.25 42 GLU B O 1
ATOM 3012 N N . LEU B 1 43 ? 30.656 19.266 -17.719 1 89.81 43 LEU B N 1
ATOM 3013 C CA . LEU B 1 43 ? 31.484 18.359 -16.938 1 89.81 43 LEU B CA 1
ATOM 3014 C C . LEU B 1 43 ? 30.672 17.172 -16.438 1 89.81 43 LEU B C 1
ATOM 3016 O O . LEU B 1 43 ? 31.234 16.203 -15.914 1 89.81 43 LEU B O 1
ATOM 3020 N N . GLY B 1 44 ? 29.391 17.328 -16.562 1 82 44 GLY B N 1
ATOM 3021 C CA . GLY B 1 44 ? 28.516 16.297 -16.031 1 82 44 GLY B CA 1
ATOM 3022 C C . GLY B 1 44 ? 28.453 16.297 -14.516 1 82 44 GLY B C 1
ATOM 3023 O O . GLY B 1 44 ? 28.344 15.234 -13.891 1 82 44 GLY B O 1
ATOM 3024 N N . TYR B 1 45 ? 28.641 17.547 -14.008 1 78.88 45 TYR B N 1
ATOM 3025 C CA . TYR B 1 45 ? 28.656 17.672 -12.555 1 78.88 45 TYR B CA 1
ATOM 3026 C C . TYR B 1 45 ? 27.234 17.672 -11.992 1 78.88 45 TYR B C 1
ATOM 3028 O O . TYR B 1 45 ? 26.375 18.422 -12.477 1 78.88 45 TYR B O 1
ATOM 3036 N N . VAL B 1 46 ? 27.031 16.719 -11 1 76.69 46 VAL B N 1
ATOM 3037 C CA . VAL B 1 46 ? 25.797 16.719 -10.227 1 76.69 46 VAL B CA 1
ATOM 3038 C C . VAL B 1 46 ? 26.109 17 -8.758 1 76.69 46 VAL B C 1
ATOM 3040 O O . VAL B 1 46 ? 26.922 16.312 -8.148 1 76.69 46 VAL B O 1
ATOM 3043 N N . PRO B 1 47 ? 25.547 18.172 -8.32 1 76.38 47 PRO B N 1
ATOM 3044 C CA . PRO B 1 47 ? 25.859 18.531 -6.934 1 76.38 47 PRO B CA 1
ATOM 3045 C C . PRO B 1 47 ? 25.484 17.438 -5.938 1 76.38 47 PRO B C 1
ATOM 3047 O O . PRO B 1 47 ? 24.438 16.812 -6.078 1 76.38 47 PRO B O 1
ATOM 3050 N N . ASN B 1 48 ? 26.484 17.219 -5.094 1 77.06 48 ASN B N 1
ATOM 3051 C CA . ASN B 1 48 ? 26.25 16.344 -3.957 1 77.06 48 ASN B CA 1
ATOM 3052 C C . ASN B 1 48 ? 25.25 16.953 -2.971 1 77.06 48 ASN B C 1
ATOM 3054 O O . ASN B 1 48 ? 25.391 18.125 -2.588 1 77.06 48 ASN B O 1
ATOM 3058 N N . ILE B 1 49 ? 24.25 16.203 -2.641 1 78.62 49 ILE B N 1
ATOM 3059 C CA . ILE B 1 49 ? 23.188 16.734 -1.786 1 78.62 49 ILE B CA 1
ATOM 3060 C C . ILE B 1 49 ? 23.781 17.188 -0.454 1 78.62 49 ILE B C 1
ATOM 3062 O O . ILE B 1 49 ? 23.328 18.156 0.136 1 78.62 49 ILE B O 1
ATOM 3066 N N . ALA B 1 50 ? 24.766 16.516 -0.08 1 77.19 50 ALA B N 1
ATOM 3067 C CA . ALA B 1 50 ? 25.391 16.875 1.192 1 77.19 50 ALA B CA 1
ATOM 3068 C C . ALA B 1 50 ? 25.953 18.281 1.149 1 77.19 50 ALA B C 1
ATOM 3070 O O . ALA B 1 50 ? 25.766 19.062 2.088 1 77.19 50 ALA B O 1
ATOM 3071 N N . ALA B 1 51 ? 26.609 18.547 0.123 1 71.56 51 ALA B N 1
ATOM 3072 C CA . ALA B 1 51 ? 27.156 19.891 -0.043 1 71.56 51 ALA B CA 1
ATOM 3073 C C . ALA B 1 51 ? 26.047 20.938 -0.103 1 71.56 51 ALA B C 1
ATOM 3075 O O . ALA B 1 51 ? 26.156 22.016 0.498 1 71.56 51 ALA B O 1
ATOM 3076 N N . LYS B 1 52 ? 25.109 20.594 -0.808 1 75.75 52 LYS B N 1
ATOM 3077 C CA . LYS B 1 52 ? 23.969 21.5 -0.936 1 75.75 52 LYS B CA 1
ATOM 3078 C C . LYS B 1 52 ? 23.297 21.734 0.411 1 75.75 52 LYS B C 1
ATOM 3080 O O . LYS B 1 52 ? 22.922 22.859 0.75 1 75.75 52 LYS B O 1
ATOM 3085 N N . MET B 1 53 ? 23.109 20.656 1.097 1 78.62 53 MET B N 1
ATOM 3086 C CA . MET B 1 53 ? 22.453 20.703 2.404 1 78.62 53 MET B CA 1
ATOM 3087 C C . MET B 1 53 ? 23.234 21.594 3.367 1 78.62 53 MET B C 1
ATOM 3089 O O . MET B 1 53 ? 22.641 22.391 4.098 1 78.62 53 MET B O 1
ATOM 3093 N N . LEU B 1 54 ? 24.484 21.516 3.322 1 73.06 54 LEU B N 1
ATOM 3094 C CA . LEU B 1 54 ? 25.312 22.297 4.219 1 73.06 54 LEU B CA 1
ATOM 3095 C C . LEU B 1 54 ? 25.266 23.781 3.857 1 73.06 54 LEU B C 1
ATOM 3097 O O . LEU B 1 54 ? 25.297 24.641 4.742 1 73.06 54 LEU B O 1
ATOM 3101 N N . ALA B 1 55 ? 25.094 23.953 2.611 1 68.31 55 ALA B N 1
ATOM 3102 C CA . ALA B 1 55 ? 25.078 25.328 2.143 1 68.31 55 ALA B CA 1
ATOM 3103 C C . ALA B 1 55 ? 23.703 25.969 2.391 1 68.31 55 ALA B C 1
ATOM 3105 O O . ALA B 1 55 ? 23.625 27.125 2.791 1 68.31 55 ALA B O 1
ATOM 3106 N N . SER B 1 56 ? 22.688 25.219 2.16 1 72 56 SER B N 1
ATOM 3107 C CA . SER B 1 56 ? 21.344 25.797 2.172 1 72 56 SER B CA 1
ATOM 3108 C C . SER B 1 56 ? 20.578 25.391 3.43 1 72 56 SER B C 1
ATOM 3110 O O . SER B 1 56 ? 19.547 25.969 3.742 1 72 56 SER B O 1
ATOM 3112 N N . ASN B 1 57 ? 21.047 24.484 4.16 1 75.62 57 ASN B N 1
ATOM 3113 C CA . ASN B 1 57 ? 20.328 23.906 5.293 1 75.62 57 ASN B CA 1
ATOM 3114 C C . ASN B 1 57 ? 18.984 23.328 4.871 1 75.62 57 ASN B C 1
ATOM 3116 O O . ASN B 1 57 ? 18 23.438 5.598 1 75.62 57 ASN B O 1
ATOM 3120 N N . ASP B 1 58 ? 18.906 22.875 3.615 1 82.69 58 ASP B N 1
ATOM 3121 C CA . ASP B 1 58 ? 17.734 22.25 3.008 1 82.69 58 ASP B CA 1
ATOM 3122 C C . ASP B 1 58 ? 18.031 20.828 2.566 1 82.69 58 ASP B C 1
ATOM 3124 O O . ASP B 1 58 ? 18.875 20.594 1.699 1 82.69 58 ASP B O 1
ATOM 3128 N N . SER B 1 59 ? 17.391 19.891 3.246 1 89.12 59 SER B N 1
ATOM 3129 C CA . SER B 1 59 ? 17.625 18.484 2.924 1 89.12 59 SER B CA 1
ATOM 3130 C C . SER B 1 59 ? 16.984 18.094 1.601 1 89.12 59 SER B C 1
ATOM 3132 O O . SER B 1 59 ? 17.297 17.062 1.021 1 89.12 59 SER B O 1
ATOM 3134 N N . GLN B 1 60 ? 16.016 18.891 1.118 1 91.62 60 GLN B N 1
ATOM 3135 C CA . GLN B 1 60 ? 15.211 18.625 -0.068 1 91.62 60 GLN B CA 1
ATOM 3136 C C . GLN B 1 60 ? 14.547 17.25 0.024 1 91.62 60 GLN B C 1
ATOM 3138 O O . GLN B 1 60 ? 14.562 16.484 -0.94 1 91.62 60 GLN B O 1
ATOM 3143 N N . ALA B 1 61 ? 14.039 16.953 1.206 1 94.31 61 ALA B N 1
ATOM 3144 C CA . ALA B 1 61 ? 13.305 15.711 1.458 1 94.31 61 ALA B CA 1
ATOM 3145 C C . ALA B 1 61 ? 12.141 15.953 2.412 1 94.31 61 ALA B C 1
ATOM 3147 O O . ALA B 1 61 ? 12.234 16.766 3.334 1 94.31 61 ALA B O 1
ATOM 3148 N N . ILE B 1 62 ? 11.055 15.312 2.111 1 97.31 62 ILE B N 1
ATOM 3149 C CA . ILE B 1 62 ? 9.883 15.336 2.98 1 97.31 62 ILE B CA 1
ATOM 3150 C C . ILE B 1 62 ? 9.656 13.953 3.58 1 97.31 62 ILE B C 1
ATOM 3152 O O . ILE B 1 62 ? 9.797 12.938 2.891 1 97.31 62 ILE B O 1
ATOM 3156 N N . GLY B 1 63 ? 9.414 13.938 4.879 1 98.06 63 GLY B N 1
ATOM 3157 C CA . GLY B 1 63 ? 9.047 12.688 5.527 1 98.06 63 GLY B CA 1
ATOM 3158 C C . GLY B 1 63 ? 7.57 12.375 5.422 1 98.06 63 GLY B C 1
ATOM 3159 O O . GLY B 1 63 ? 6.727 13.234 5.684 1 98.06 63 GLY B O 1
ATOM 3160 N N . LEU B 1 64 ? 7.281 11.227 4.938 1 98.25 64 LEU B N 1
ATOM 3161 C CA . LEU B 1 64 ? 5.906 10.734 4.895 1 98.25 64 LEU B CA 1
ATOM 3162 C C . LEU B 1 64 ? 5.648 9.742 6.027 1 98.25 64 LEU B C 1
ATOM 3164 O O . LEU B 1 64 ? 6.262 8.672 6.074 1 98.25 64 LEU B O 1
ATOM 3168 N N . VAL B 1 65 ? 4.719 10.078 6.934 1 97.88 65 VAL B N 1
ATOM 3169 C CA . VAL B 1 65 ? 4.477 9.305 8.148 1 97.88 65 VAL B CA 1
ATOM 3170 C C . VAL B 1 65 ? 3.18 8.508 8 1 97.88 65 VAL B C 1
ATOM 3172 O O . VAL B 1 65 ? 2.092 9.086 7.957 1 97.88 65 VAL B O 1
ATOM 3175 N N . PHE B 1 66 ? 3.311 7.219 7.961 1 95.44 66 PHE B N 1
ATOM 3176 C CA . PHE B 1 66 ? 2.158 6.336 7.816 1 95.44 66 PHE B CA 1
ATOM 3177 C C . PHE B 1 66 ? 1.521 6.055 9.172 1 95.44 66 PHE B C 1
ATOM 3179 O O . PHE B 1 66 ? 2.174 6.191 10.211 1 95.44 66 PHE B O 1
ATOM 3186 N N . PRO B 1 67 ? 0.194 5.711 9.117 1 92.88 67 PRO B N 1
ATOM 3187 C CA . PRO B 1 67 ? -0.385 5.277 10.391 1 92.88 67 PRO B CA 1
ATOM 3188 C C . PRO B 1 67 ? 0.28 4.016 10.938 1 92.88 67 PRO B C 1
ATOM 3190 O O . PRO B 1 67 ? 0.831 3.221 10.172 1 92.88 67 PRO B O 1
ATOM 3193 N N . PRO B 1 68 ? 0.239 3.938 12.266 1 89.56 68 PRO B N 1
ATOM 3194 C CA . PRO B 1 68 ? 0.749 2.678 12.812 1 89.56 68 PRO B CA 1
ATOM 3195 C C . PRO B 1 68 ? 0.072 1.452 12.195 1 89.56 68 PRO B C 1
ATOM 3197 O O . PRO B 1 68 ? -1.157 1.408 12.102 1 89.56 68 PRO B O 1
ATOM 3200 N N . ILE B 1 69 ? 0.886 0.629 11.703 1 81.94 69 ILE B N 1
ATOM 3201 C CA . ILE B 1 69 ? 0.38 -0.568 11.039 1 81.94 69 ILE B CA 1
ATOM 3202 C C . ILE B 1 69 ? 0.519 -1.771 11.977 1 81.94 69 ILE B C 1
ATOM 3204 O O . ILE B 1 69 ? 1.615 -2.311 12.141 1 81.94 69 ILE B O 1
ATOM 3208 N N . THR B 1 70 ? -0.52 -2.055 12.695 1 71.56 70 THR B N 1
ATOM 3209 C CA . THR B 1 70 ? -0.495 -3.129 13.68 1 71.56 70 THR B CA 1
ATOM 3210 C C . THR B 1 70 ? -1.093 -4.406 13.102 1 71.56 70 THR B C 1
ATOM 3212 O O . THR B 1 70 ? -0.804 -5.508 13.578 1 71.56 70 THR B O 1
ATOM 3215 N N . LYS B 1 71 ? -2.029 -4.223 12.164 1 66.38 71 LYS B N 1
ATOM 3216 C CA . LYS B 1 71 ? -2.738 -5.379 11.625 1 66.38 71 LYS B CA 1
ATOM 3217 C C . LYS B 1 71 ? -2.521 -5.508 10.117 1 66.38 71 LYS B C 1
ATOM 3219 O O . LYS B 1 71 ? -2.346 -4.504 9.422 1 66.38 71 LYS B O 1
ATOM 3224 N N . GLN B 1 72 ? -2.529 -6.742 9.781 1 63.88 72 GLN B N 1
ATOM 3225 C CA . GLN B 1 72 ? -2.344 -7.07 8.367 1 63.88 72 GLN B CA 1
ATOM 3226 C C . GLN B 1 72 ? -3.355 -6.332 7.496 1 63.88 72 GLN B C 1
ATOM 3228 O O . GLN B 1 72 ? -3.029 -5.898 6.391 1 63.88 72 GLN B O 1
ATOM 3233 N N . GLU B 1 73 ? -4.484 -6.152 8.07 1 64.06 73 GLU B N 1
ATOM 3234 C CA . GLU B 1 73 ? -5.566 -5.551 7.297 1 64.06 73 GLU B CA 1
ATOM 3235 C C . GLU B 1 73 ? -5.254 -4.102 6.938 1 64.06 73 GLU B C 1
ATOM 3237 O O . GLU B 1 73 ? -5.699 -3.602 5.902 1 64.06 73 GLU B O 1
ATOM 3242 N N . ARG B 1 74 ? -4.469 -3.525 7.758 1 68.31 74 ARG B N 1
ATOM 3243 C CA . ARG B 1 74 ? -4.148 -2.125 7.496 1 68.31 74 ARG B CA 1
ATOM 3244 C C . ARG B 1 74 ? -3.189 -1.995 6.316 1 68.31 74 ARG B C 1
ATOM 3246 O O . ARG B 1 74 ? -3.189 -0.977 5.621 1 68.31 74 ARG B O 1
ATOM 3253 N N . HIS B 1 75 ? -2.471 -3.039 6.098 1 71.94 75 HIS B N 1
ATOM 3254 C CA . HIS B 1 75 ? -1.577 -3.076 4.945 1 71.94 75 HIS B CA 1
ATOM 3255 C C . HIS B 1 75 ? -2.363 -3.135 3.639 1 71.94 75 HIS B C 1
ATOM 3257 O O . HIS B 1 75 ? -1.825 -2.838 2.57 1 71.94 75 HIS B O 1
ATOM 3263 N N . SER B 1 76 ? -3.602 -3.377 3.84 1 75.5 76 SER B N 1
ATOM 3264 C CA . SER B 1 76 ? -4.402 -3.668 2.654 1 75.5 76 SER B CA 1
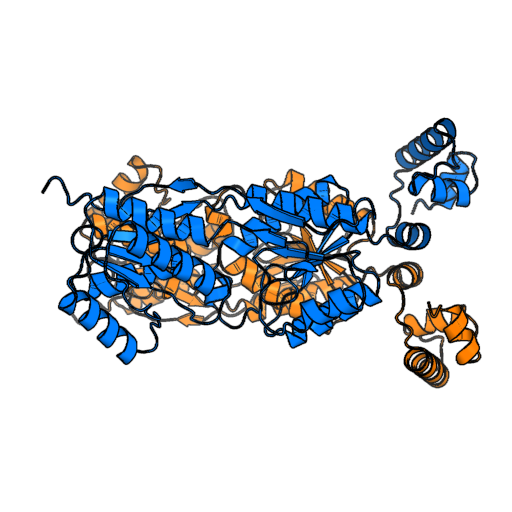ATOM 3265 C C . SER B 1 76 ? -5.215 -2.453 2.223 1 75.5 76 SER B C 1
ATOM 3267 O O . SER B 1 76 ? -6.055 -2.549 1.325 1 75.5 76 SER B O 1
ATOM 3269 N N . GLN B 1 77 ? -4.922 -1.329 2.834 1 83.62 77 GLN B N 1
ATOM 3270 C CA . GLN B 1 77 ? -5.645 -0.124 2.443 1 83.62 77 GLN B CA 1
ATOM 3271 C C . GLN B 1 77 ? -5.016 0.525 1.216 1 83.62 77 GLN B C 1
ATOM 3273 O O . GLN B 1 77 ? -3.902 1.05 1.287 1 83.62 77 GLN B O 1
ATOM 3278 N N . PRO B 1 78 ? -5.785 0.533 0.114 1 87.62 78 PRO B N 1
ATOM 3279 C CA . PRO B 1 78 ? -5.227 1.066 -1.131 1 87.62 78 PRO B CA 1
ATOM 3280 C C . PRO B 1 78 ? -4.852 2.543 -1.024 1 87.62 78 PRO B C 1
ATOM 3282 O O . PRO B 1 78 ? -3.969 3.014 -1.745 1 87.62 78 PRO B O 1
ATOM 3285 N N . PHE B 1 79 ? -5.426 3.242 -0.077 1 90.62 79 PHE B N 1
ATOM 3286 C CA . PHE B 1 79 ? -5.195 4.668 0.113 1 90.62 79 PHE B CA 1
ATOM 3287 C C . PHE B 1 79 ? -3.711 4.961 0.278 1 90.62 79 PHE B C 1
ATOM 3289 O O . PHE B 1 79 ? -3.197 5.93 -0.284 1 90.62 79 PHE B O 1
ATOM 3296 N N . ASN B 1 80 ? -3.018 4.172 0.993 1 90.5 80 ASN B N 1
ATOM 3297 C CA . ASN B 1 80 ? -1.637 4.438 1.383 1 90.5 80 ASN B CA 1
ATOM 3298 C C . ASN B 1 80 ? -0.711 4.488 0.17 1 90.5 80 ASN B C 1
ATOM 3300 O O . ASN B 1 80 ? 0.045 5.445 -0.001 1 90.5 80 ASN B O 1
ATOM 3304 N N . MET B 1 81 ? -0.816 3.521 -0.687 1 89.94 81 MET B N 1
ATOM 3305 C CA . MET B 1 81 ? 0.033 3.498 -1.874 1 89.94 81 MET B CA 1
ATOM 3306 C C . MET B 1 81 ? -0.35 4.613 -2.84 1 89.94 81 MET B C 1
ATOM 3308 O O . MET B 1 81 ? 0.518 5.223 -3.471 1 89.94 81 MET B O 1
ATOM 3312 N N . GLU B 1 82 ? -1.642 4.836 -2.939 1 92.69 82 GLU B N 1
ATOM 3313 C CA . GLU B 1 82 ? -2.117 5.867 -3.855 1 92.69 82 GLU B CA 1
ATOM 3314 C C . GLU B 1 82 ? -1.635 7.25 -3.428 1 92.69 82 GLU B C 1
ATOM 3316 O O . GLU B 1 82 ? -1.101 8.008 -4.242 1 92.69 82 GLU B O 1
ATOM 3321 N N . ILE B 1 83 ? -1.773 7.523 -2.119 1 95.06 83 ILE B N 1
ATOM 3322 C CA . ILE B 1 83 ? -1.396 8.836 -1.61 1 95.06 83 ILE B CA 1
ATOM 3323 C C . ILE B 1 83 ? 0.121 9.008 -1.687 1 95.06 83 ILE B C 1
ATOM 3325 O O . ILE B 1 83 ? 0.617 10.086 -2.008 1 95.06 83 ILE B O 1
ATOM 3329 N N . MET B 1 84 ? 0.864 7.992 -1.416 1 94.19 84 MET B N 1
ATOM 3330 C CA . MET B 1 84 ? 2.32 8.031 -1.5 1 94.19 84 MET B CA 1
ATOM 3331 C C . MET B 1 84 ? 2.775 8.305 -2.93 1 94.19 84 MET B C 1
ATOM 3333 O O . MET B 1 84 ? 3.697 9.094 -3.148 1 94.19 84 MET B O 1
ATOM 3337 N N . THR B 1 85 ? 2.123 7.684 -3.895 1 93.44 85 THR B N 1
ATOM 3338 C CA . THR B 1 85 ? 2.467 7.867 -5.301 1 93.44 85 THR B CA 1
ATOM 3339 C C . THR B 1 85 ? 2.266 9.32 -5.719 1 93.44 85 THR B C 1
ATOM 3341 O O . THR B 1 85 ? 3.129 9.906 -6.375 1 93.44 85 THR B O 1
ATOM 3344 N N . VAL B 1 86 ? 1.168 9.891 -5.293 1 95.44 86 VAL B N 1
ATOM 3345 C CA . VAL B 1 86 ? 0.854 11.273 -5.645 1 95.44 86 VAL B CA 1
ATOM 3346 C C . VAL B 1 86 ? 1.864 12.211 -4.992 1 95.44 86 VAL B C 1
ATOM 3348 O O . VAL B 1 86 ? 2.422 13.094 -5.656 1 95.44 86 VAL B O 1
ATOM 3351 N N . ILE B 1 87 ? 2.137 11.977 -3.73 1 97.38 87 ILE B N 1
ATOM 3352 C CA . ILE B 1 87 ? 3.045 12.844 -2.992 1 97.38 87 ILE B CA 1
ATOM 3353 C C . ILE B 1 87 ? 4.453 12.734 -3.572 1 97.38 87 ILE B C 1
ATOM 3355 O O . ILE B 1 87 ? 5.152 13.742 -3.717 1 97.38 87 ILE B O 1
ATOM 3359 N N . ASN B 1 88 ? 4.863 11.531 -3.865 1 95.88 88 ASN B N 1
ATOM 3360 C CA . ASN B 1 88 ? 6.176 11.336 -4.469 1 95.88 88 ASN B CA 1
ATOM 3361 C C . ASN B 1 88 ? 6.293 12.062 -5.805 1 95.88 88 ASN B C 1
ATOM 3363 O O . ASN B 1 88 ? 7.344 12.625 -6.121 1 95.88 88 ASN B O 1
ATOM 3367 N N . HIS B 1 89 ? 5.266 12 -6.594 1 94.62 89 HIS B N 1
ATOM 3368 C CA . HIS B 1 89 ? 5.258 12.703 -7.871 1 94.62 89 HIS B CA 1
ATOM 3369 C C . HIS B 1 89 ? 5.441 14.203 -7.676 1 94.62 89 HIS B C 1
ATOM 3371 O O . HIS B 1 89 ? 6.273 14.828 -8.336 1 94.62 89 HIS B O 1
ATOM 3377 N N . GLU B 1 90 ? 4.652 14.75 -6.746 1 96.19 90 GLU B N 1
ATOM 3378 C CA . GLU B 1 90 ? 4.758 16.172 -6.461 1 96.19 90 GLU B CA 1
ATOM 3379 C C . GLU B 1 90 ? 6.148 16.531 -5.941 1 96.19 90 GLU B C 1
ATOM 3381 O O . GLU B 1 90 ? 6.715 17.562 -6.32 1 96.19 90 GLU B O 1
ATOM 3386 N N . ALA B 1 91 ? 6.68 15.688 -5.055 1 95.94 91 ALA B N 1
ATOM 3387 C CA . ALA B 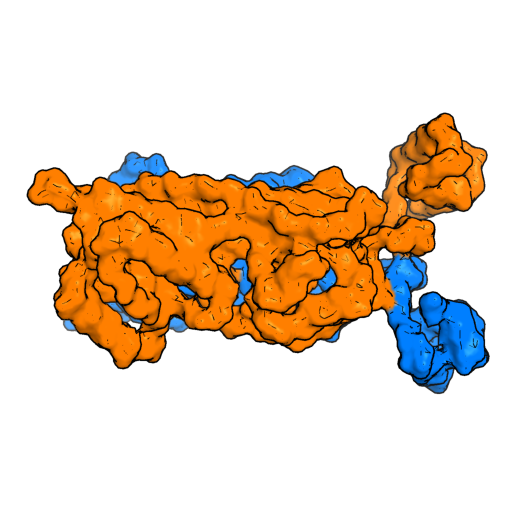1 91 ? 8.016 15.906 -4.508 1 95.94 91 ALA B CA 1
ATOM 3388 C C . ALA B 1 91 ? 9.062 15.93 -5.617 1 95.94 91 ALA B C 1
ATOM 3390 O O . ALA B 1 91 ? 9.883 16.844 -5.688 1 95.94 91 ALA B O 1
ATOM 3391 N N . LYS B 1 92 ? 8.969 14.984 -6.461 1 92.81 92 LYS B N 1
ATOM 3392 C CA . LYS B 1 92 ? 9.906 14.875 -7.574 1 92.81 92 LYS B CA 1
ATOM 3393 C C . LYS B 1 92 ? 9.859 16.125 -8.461 1 92.81 92 LYS B C 1
ATOM 3395 O O . LYS B 1 92 ? 10.898 16.656 -8.844 1 92.81 92 LYS B O 1
ATOM 3400 N N . GLU B 1 93 ? 8.688 16.562 -8.711 1 93.06 93 GLU B N 1
ATOM 3401 C CA . GLU B 1 93 ? 8.5 17.734 -9.562 1 93.06 93 GLU B CA 1
ATOM 3402 C C . GLU B 1 93 ? 9.109 18.984 -8.938 1 93.06 93 GLU B C 1
ATOM 3404 O O . GLU B 1 93 ? 9.398 19.953 -9.633 1 93.06 93 GLU B O 1
ATOM 3409 N N . ASN B 1 94 ? 9.352 18.938 -7.645 1 92.44 94 ASN B N 1
ATOM 3410 C CA . ASN B 1 94 ? 9.914 20.078 -6.934 1 92.44 94 ASN B CA 1
ATOM 3411 C C . ASN B 1 94 ? 11.328 19.797 -6.434 1 92.44 94 ASN B C 1
ATOM 3413 O O . ASN B 1 94 ? 11.82 20.453 -5.52 1 92.44 94 ASN B O 1
ATOM 3417 N N . ASN B 1 95 ? 11.945 18.703 -6.977 1 89.12 95 ASN B N 1
ATOM 3418 C CA . ASN B 1 95 ? 13.32 18.297 -6.695 1 89.12 95 ASN B CA 1
ATOM 3419 C C . ASN B 1 95 ? 13.484 17.844 -5.242 1 89.12 95 ASN B C 1
ATOM 3421 O O . ASN B 1 95 ? 14.508 18.125 -4.617 1 89.12 95 ASN B O 1
ATOM 3425 N N . TYR B 1 96 ? 12.406 17.344 -4.707 1 93.12 96 TYR B N 1
ATOM 3426 C CA . TYR B 1 96 ? 12.422 16.734 -3.381 1 93.12 96 TYR B CA 1
ATOM 3427 C C . TYR B 1 96 ? 12.328 15.219 -3.48 1 93.12 96 TYR B C 1
ATOM 3429 O O . TYR B 1 96 ? 11.875 14.68 -4.496 1 93.12 96 TYR B O 1
ATOM 3437 N N . THR B 1 97 ? 12.82 14.562 -2.447 1 93.81 97 THR B N 1
ATOM 3438 C CA . THR B 1 97 ? 12.578 13.133 -2.266 1 93.81 97 THR B CA 1
ATOM 3439 C C . THR B 1 97 ? 11.648 12.883 -1.086 1 93.81 97 THR B C 1
ATOM 3441 O O . THR B 1 97 ? 11.414 13.781 -0.274 1 93.81 97 THR B O 1
ATOM 3444 N N . VAL B 1 98 ? 11.078 11.68 -1.122 1 96.5 98 VAL B N 1
ATOM 3445 C CA . VAL B 1 98 ? 10.203 11.289 -0.023 1 96.5 98 VAL B CA 1
ATOM 3446 C C . VAL B 1 98 ? 10.859 10.188 0.801 1 96.5 98 VAL B C 1
ATOM 3448 O O . VAL B 1 98 ? 11.281 9.164 0.255 1 96.5 98 VAL B O 1
ATOM 3451 N N . SER B 1 99 ? 11.039 10.461 2.102 1 96.19 99 SER B N 1
ATOM 3452 C CA . SER B 1 99 ? 11.5 9.461 3.057 1 96.19 99 SER B CA 1
ATOM 3453 C C . SER B 1 99 ? 10.344 8.914 3.889 1 96.19 99 SER B C 1
ATOM 3455 O O . SER B 1 99 ? 9.414 9.656 4.223 1 96.19 99 SER B O 1
ATOM 3457 N N . ILE B 1 100 ? 10.461 7.688 4.254 1 95.69 100 ILE B N 1
ATOM 3458 C CA . ILE B 1 100 ? 9.289 7.027 4.828 1 95.69 100 ILE B CA 1
ATOM 3459 C C . ILE B 1 100 ? 9.492 6.832 6.328 1 95.69 100 ILE B C 1
ATOM 3461 O O . ILE B 1 100 ? 10.594 6.48 6.773 1 95.69 100 ILE B O 1
ATOM 3465 N N . ALA B 1 101 ? 8.461 7.105 7.078 1 95.81 101 ALA B N 1
ATOM 3466 C CA . ALA B 1 101 ? 8.328 6.695 8.477 1 95.81 101 ALA B CA 1
ATOM 3467 C C . ALA B 1 101 ? 7.121 5.773 8.664 1 95.81 101 ALA B C 1
ATOM 3469 O O . ALA B 1 101 ? 5.977 6.195 8.477 1 95.81 101 ALA B O 1
ATOM 3470 N N . VAL B 1 102 ? 7.383 4.543 8.93 1 93.56 102 VAL B N 1
ATOM 3471 C CA . VAL B 1 102 ? 6.34 3.541 9.125 1 93.56 102 VAL B CA 1
ATOM 3472 C C . VAL B 1 102 ? 6.758 2.566 10.227 1 93.56 102 VAL B C 1
ATOM 3474 O O . VAL B 1 102 ? 7.949 2.303 10.406 1 93.56 102 VAL B O 1
ATOM 3477 N N . GLY B 1 103 ? 5.812 2.129 11.047 1 89.88 103 GLY B N 1
ATOM 3478 C CA . GLY B 1 103 ? 6.09 1.213 12.141 1 89.88 103 GLY B CA 1
ATOM 3479 C C . GLY B 1 103 ? 4.836 0.709 12.828 1 89.88 103 GLY B C 1
ATOM 3480 O O . GLY B 1 103 ? 3.727 1.131 12.5 1 89.88 103 GLY B O 1
ATOM 3481 N N . PRO B 1 104 ? 5.051 -0.166 13.781 1 89.06 104 PRO B N 1
ATOM 3482 C CA . PRO B 1 104 ? 3.91 -0.843 14.406 1 89.06 104 PRO B CA 1
ATOM 3483 C C . PRO B 1 104 ? 3.252 -0.005 15.5 1 89.06 104 PRO B C 1
ATOM 3485 O O . PRO B 1 104 ? 2.158 -0.339 15.961 1 89.06 104 PRO B O 1
ATOM 3488 N N . SER B 1 105 ? 3.977 1.103 15.922 1 91.88 105 SER B N 1
ATOM 3489 C CA . SER B 1 105 ? 3.422 1.895 17.016 1 91.88 105 SER B CA 1
ATOM 3490 C C . SER B 1 105 ? 3.756 3.373 16.844 1 91.88 105 SER B C 1
ATOM 3492 O O . SER B 1 105 ? 4.699 3.727 16.141 1 91.88 105 SER B O 1
ATOM 3494 N N . VAL B 1 106 ? 3.029 4.195 17.562 1 93.12 106 VAL B N 1
ATOM 3495 C CA . VAL B 1 106 ? 3.244 5.637 17.5 1 93.12 106 VAL B CA 1
ATOM 3496 C C . VAL B 1 106 ? 4.57 5.992 18.172 1 93.12 106 VAL B C 1
ATOM 3498 O O . VAL B 1 106 ? 5.227 6.961 17.781 1 93.12 106 VAL B O 1
ATOM 3501 N N . GLN B 1 107 ? 4.953 5.191 19.141 1 93.62 107 GLN B N 1
ATOM 3502 C CA . GLN B 1 107 ? 6.23 5.426 19.797 1 93.62 107 GLN B CA 1
ATOM 3503 C C . GLN B 1 107 ? 7.398 5.207 18.844 1 93.62 107 GLN B C 1
ATOM 3505 O O . GLN B 1 107 ? 8.344 5.996 18.828 1 93.62 107 GLN B O 1
ATOM 3510 N N . GLU B 1 108 ? 7.262 4.16 18.094 1 93.19 108 GLU B N 1
ATOM 3511 C CA . GLU B 1 108 ? 8.297 3.895 17.109 1 93.19 108 GLU B CA 1
ATOM 3512 C C . GLU B 1 108 ? 8.336 4.984 16.047 1 93.19 108 GLU B C 1
ATOM 3514 O O . GLU B 1 108 ? 9.406 5.391 15.594 1 93.19 108 GLU B O 1
ATOM 3519 N N . LEU B 1 109 ? 7.188 5.414 15.656 1 95.56 109 LEU B N 1
ATOM 3520 C CA . LEU B 1 109 ? 7.105 6.492 14.68 1 95.56 109 LEU B CA 1
ATOM 3521 C C . LEU B 1 109 ? 7.738 7.77 15.219 1 95.56 109 LEU B C 1
ATOM 3523 O O . LEU B 1 109 ? 8.484 8.445 14.508 1 95.56 109 LEU B O 1
ATOM 3527 N N . GLU B 1 110 ? 7.43 8.062 16.516 1 96.62 110 GLU B N 1
ATOM 3528 C CA . GLU B 1 110 ? 8 9.25 17.141 1 96.62 110 GLU B CA 1
ATOM 3529 C C . GLU B 1 110 ? 9.523 9.203 17.109 1 96.62 110 GLU B C 1
ATOM 3531 O O . GLU B 1 110 ? 10.172 10.195 16.766 1 96.62 110 GLU B O 1
ATOM 3536 N N . GLU B 1 111 ? 10.055 8.086 17.438 1 94.06 111 GLU B N 1
ATOM 3537 C CA . GLU B 1 111 ? 11.5 7.93 17.453 1 94.06 111 GLU B CA 1
ATOM 3538 C C . GLU B 1 111 ? 12.094 8.125 16.062 1 94.06 111 GLU B C 1
ATOM 3540 O O . GLU B 1 111 ? 13.133 8.781 15.906 1 94.06 111 GLU B O 1
ATOM 3545 N N . GLN B 1 112 ? 11.453 7.582 15.086 1 94.62 112 GLN B N 1
ATOM 3546 C CA . GLN B 1 112 ? 11.93 7.703 13.711 1 94.62 112 GLN B CA 1
ATOM 3547 C C . GLN B 1 112 ? 11.914 9.156 13.258 1 94.62 112 GLN B C 1
ATOM 3549 O O . GLN B 1 112 ? 12.891 9.633 12.664 1 94.62 112 GLN B O 1
ATOM 3554 N N . ILE B 1 113 ? 10.867 9.805 13.586 1 95.75 113 ILE B N 1
ATOM 3555 C CA . ILE B 1 113 ? 10.672 11.188 13.148 1 95.75 113 ILE B CA 1
ATOM 3556 C C . ILE B 1 113 ? 11.703 12.086 13.828 1 95.75 113 ILE B C 1
ATOM 3558 O O . ILE B 1 113 ? 12.273 12.977 13.188 1 95.75 113 ILE B O 1
ATOM 3562 N N . LYS B 1 114 ? 11.961 11.883 15.094 1 93.81 114 LYS B N 1
ATOM 3563 C CA . LYS B 1 114 ? 12.969 12.633 15.828 1 93.81 114 LYS B CA 1
ATOM 3564 C C . LYS B 1 114 ? 14.344 12.484 15.18 1 93.81 114 LYS B C 1
ATOM 3566 O O . LYS B 1 114 ? 15.039 13.477 14.961 1 93.81 114 LYS B O 1
ATOM 3571 N N . ARG B 1 115 ? 14.609 11.336 14.828 1 89.5 115 ARG B N 1
ATOM 3572 C CA . ARG B 1 115 ? 15.914 11.055 14.234 1 89.5 115 ARG B CA 1
ATOM 3573 C C . ARG B 1 115 ? 16.016 11.672 12.844 1 89.5 115 ARG B C 1
ATOM 3575 O O . ARG B 1 115 ? 17.016 12.312 12.516 1 89.5 115 ARG B O 1
ATOM 3582 N N . MET B 1 116 ? 14.992 11.469 12.008 1 92.81 116 MET B N 1
ATOM 3583 C CA . MET B 1 116 ? 14.977 11.992 10.641 1 92.81 116 MET B CA 1
ATOM 3584 C C . MET B 1 116 ? 15.203 13.5 10.633 1 92.81 116 MET B C 1
ATOM 3586 O O . MET B 1 116 ? 15.984 14.016 9.828 1 92.81 116 MET B O 1
ATOM 3590 N N . TYR B 1 117 ? 14.57 14.141 11.562 1 92.5 117 TYR B N 1
ATOM 3591 C CA . TYR B 1 117 ? 14.672 15.594 11.578 1 92.5 117 TYR B CA 1
ATOM 3592 C C . TYR B 1 117 ? 16 16.031 12.188 1 92.5 117 TYR B C 1
ATOM 3594 O O . TYR B 1 117 ? 16.672 16.922 11.656 1 92.5 117 TYR B O 1
ATOM 3602 N N . ALA B 1 118 ? 16.391 15.422 13.305 1 87.69 118 ALA B N 1
ATOM 3603 C CA . ALA B 1 118 ? 17.625 15.789 14.016 1 87.69 118 ALA B CA 1
ATOM 3604 C C . ALA B 1 118 ? 18.844 15.625 13.109 1 87.69 118 ALA B C 1
ATOM 3606 O O . ALA B 1 118 ? 19.766 16.422 13.164 1 87.69 118 ALA B O 1
ATOM 3607 N N . GLU B 1 119 ? 18.812 14.633 12.305 1 87.31 119 GLU B N 1
ATOM 3608 C CA . GLU B 1 119 ? 19.938 14.359 11.414 1 87.31 119 GLU B CA 1
ATOM 3609 C C . GLU B 1 119 ? 19.812 15.141 10.109 1 87.31 119 GLU B C 1
ATOM 3611 O O . GLU B 1 119 ? 20.625 14.992 9.203 1 87.31 119 GLU B O 1
ATOM 3616 N N . LYS B 1 120 ? 18.703 15.914 10.008 1 89.38 120 LYS B N 1
ATOM 3617 C CA . LYS B 1 120 ? 18.438 16.766 8.852 1 89.38 120 LYS B CA 1
ATOM 3618 C C . LYS B 1 120 ? 18.25 15.922 7.586 1 89.38 120 LYS B C 1
ATOM 3620 O O . LYS B 1 120 ? 18.781 16.266 6.523 1 89.38 120 LYS B O 1
ATOM 3625 N N . ARG B 1 121 ? 17.578 14.828 7.777 1 90.44 121 ARG B N 1
ATOM 3626 C CA . ARG B 1 121 ? 17.266 13.977 6.637 1 90.44 121 ARG B CA 1
ATOM 3627 C C . ARG B 1 121 ? 16.031 14.484 5.895 1 90.44 121 ARG B C 1
ATOM 3629 O O . ARG B 1 121 ? 15.812 14.141 4.73 1 90.44 121 ARG B O 1
ATOM 3636 N N . VAL B 1 122 ? 15.195 15.211 6.605 1 94.25 122 VAL B N 1
ATOM 3637 C CA . VAL B 1 122 ? 13.977 15.758 6.023 1 94.25 122 VAL B CA 1
ATOM 3638 C C . VAL B 1 122 ? 13.75 17.172 6.535 1 94.25 122 VAL B C 1
ATOM 3640 O O . VAL B 1 122 ? 14.227 17.531 7.613 1 94.25 122 VAL B O 1
ATOM 3643 N N . ASP B 1 123 ? 13.031 17.969 5.742 1 94.5 123 ASP B N 1
ATOM 3644 C CA . ASP B 1 123 ? 12.773 19.359 6.09 1 94.5 123 ASP B CA 1
ATOM 3645 C C . ASP B 1 123 ? 11.375 19.516 6.695 1 94.5 123 ASP B C 1
ATOM 3647 O O . ASP B 1 123 ? 11.07 20.562 7.293 1 94.5 123 ASP B O 1
ATOM 3651 N N . GLY B 1 124 ? 10.57 18.609 6.574 1 96.81 124 GLY B N 1
ATOM 3652 C CA . GLY B 1 124 ? 9.195 18.609 7.055 1 96.81 124 GLY B CA 1
ATOM 3653 C C . GLY B 1 124 ? 8.492 17.281 6.863 1 96.81 124 GLY B C 1
ATOM 3654 O O . GLY B 1 124 ? 9.078 16.328 6.34 1 96.81 124 GLY B O 1
ATOM 3655 N N . PHE B 1 125 ? 7.25 17.25 7.352 1 98.44 125 PHE B N 1
ATOM 3656 C CA . PHE B 1 125 ? 6.57 15.953 7.355 1 98.44 125 PHE B CA 1
ATOM 3657 C C . PHE B 1 125 ? 5.141 16.094 6.84 1 98.44 125 PHE B C 1
ATOM 3659 O O . PHE B 1 125 ? 4.523 17.156 6.988 1 98.44 125 PHE B O 1
ATOM 3666 N N . ILE B 1 126 ? 4.66 15.094 6.164 1 98.5 126 ILE B N 1
ATOM 3667 C CA . ILE B 1 126 ? 3.238 14.844 5.949 1 98.5 126 ILE B CA 1
ATOM 3668 C C . ILE B 1 126 ? 2.789 13.648 6.789 1 98.5 126 ILE B C 1
ATOM 3670 O O . ILE B 1 126 ? 3.299 12.539 6.625 1 98.5 126 ILE B O 1
ATOM 3674 N N . VAL B 1 127 ? 1.893 13.891 7.703 1 98.19 127 VAL B N 1
ATOM 3675 C CA . VAL B 1 127 ? 1.378 12.844 8.586 1 98.19 127 VAL B CA 1
ATOM 3676 C C . VAL B 1 127 ? 0.049 12.32 8.047 1 98.19 127 VAL B C 1
ATOM 3678 O O . VAL B 1 127 ? -0.914 13.078 7.906 1 98.19 127 VAL B O 1
ATOM 3681 N N . LEU B 1 128 ? -0.048 11 7.859 1 96.88 128 LEU B N 1
ATOM 3682 C CA . LEU B 1 128 ? -1.174 10.438 7.121 1 96.88 128 LEU B CA 1
ATOM 3683 C C . LEU B 1 128 ? -2.234 9.898 8.07 1 96.88 128 LEU B C 1
ATOM 3685 O O . LEU B 1 128 ? -3.08 9.094 7.68 1 96.88 128 LEU B O 1
ATOM 3689 N N . TYR B 1 129 ? -2.191 10.25 9.32 1 94.06 129 TYR B N 1
ATOM 3690 C CA . TYR B 1 129 ? -3.176 9.789 10.289 1 94.06 129 TYR B CA 1
ATOM 3691 C C . TYR B 1 129 ? -3.428 10.844 11.359 1 94.06 129 TYR B C 1
ATOM 3693 O O . TYR B 1 129 ? -2.664 11.805 11.477 1 94.06 129 TYR B O 1
ATOM 3701 N N . THR B 1 130 ? -4.504 10.734 12.008 1 94.44 130 THR B N 1
ATOM 3702 C CA . THR B 1 130 ? -4.82 11.555 13.172 1 94.44 130 THR B CA 1
ATOM 3703 C C . THR B 1 130 ? -5.129 10.68 14.383 1 94.44 130 THR B C 1
ATOM 3705 O O . THR B 1 130 ? -5.723 9.609 14.25 1 94.44 130 THR B O 1
ATOM 3708 N N . MET B 1 131 ? -4.699 11.117 15.469 1 92.94 131 MET B N 1
ATOM 3709 C CA . MET B 1 131 ? -4.914 10.383 16.719 1 92.94 131 MET B CA 1
ATOM 3710 C C . MET B 1 131 ? -4.852 11.32 17.906 1 92.94 131 MET B C 1
ATOM 3712 O O . MET B 1 131 ? -4.047 12.258 17.938 1 92.94 131 MET B O 1
ATOM 3716 N N . ALA B 1 132 ? -5.691 11 18.859 1 93.62 132 ALA B N 1
ATOM 3717 C CA . ALA B 1 132 ? -5.633 11.781 20.094 1 93.62 132 ALA B CA 1
ATOM 3718 C C . ALA B 1 132 ? -4.324 11.531 20.844 1 93.62 132 ALA B C 1
ATOM 3720 O O . ALA B 1 132 ? -3.848 10.398 20.906 1 93.62 132 ALA B O 1
ATOM 3721 N N . ASP B 1 133 ? -3.771 12.547 21.375 1 94.69 133 ASP B N 1
ATOM 3722 C CA . ASP B 1 133 ? -2.564 12.484 22.203 1 94.69 133 ASP B CA 1
ATOM 3723 C C . ASP B 1 133 ? -1.41 11.852 21.422 1 94.69 133 ASP B C 1
ATOM 3725 O O . ASP B 1 133 ? -0.657 11.047 21.969 1 94.69 133 ASP B O 1
ATOM 3729 N N . ASP B 1 134 ? -1.362 12.133 20.188 1 95.19 134 ASP B N 1
ATOM 3730 C CA . ASP B 1 134 ? -0.331 11.57 19.328 1 95.19 134 ASP B CA 1
ATOM 3731 C C . ASP B 1 134 ? 1.039 12.164 19.656 1 95.19 134 ASP B C 1
ATOM 3733 O O . ASP B 1 134 ? 1.263 13.367 19.453 1 95.19 134 ASP B O 1
ATOM 3737 N N . PRO B 1 135 ? 1.989 11.312 20.078 1 96.75 135 PRO B N 1
ATOM 3738 C CA . PRO B 1 135 ? 3.316 11.836 20.422 1 96.75 135 PRO B CA 1
ATOM 3739 C C . PRO B 1 135 ? 4.031 12.438 19.203 1 96.75 135 PRO B C 1
ATOM 3741 O O . PRO B 1 135 ? 4.848 13.352 19.359 1 96.75 135 PRO B O 1
ATOM 3744 N N . VAL B 1 136 ? 3.705 11.961 18.031 1 96.88 136 VAL B N 1
ATOM 3745 C CA . VAL B 1 136 ? 4.316 12.484 16.812 1 96.88 136 VAL B CA 1
ATOM 3746 C C . VAL B 1 136 ? 3.896 13.938 16.609 1 96.88 136 VAL B C 1
ATOM 3748 O O . VAL B 1 136 ? 4.742 14.812 16.422 1 96.88 136 VAL B O 1
ATOM 3751 N N . GLN B 1 137 ? 2.609 14.188 16.656 1 96.44 137 GLN B N 1
ATOM 3752 C CA . GLN B 1 137 ? 2.104 15.547 16.453 1 96.44 137 GLN B CA 1
ATOM 3753 C C . GLN B 1 137 ? 2.613 16.484 17.531 1 96.44 137 GLN B C 1
ATOM 3755 O O . GLN B 1 137 ? 2.992 17.625 17.25 1 96.44 137 GLN B O 1
ATOM 3760 N N . LYS B 1 138 ? 2.623 16.016 18.75 1 96.88 138 LYS B N 1
ATOM 3761 C CA . LYS B 1 138 ? 3.113 16.828 19.859 1 96.88 138 LYS B CA 1
ATOM 3762 C C . LYS B 1 138 ? 4.566 17.234 19.656 1 96.88 138 LYS B C 1
ATOM 3764 O O . LYS B 1 138 ? 4.926 18.391 19.859 1 96.88 138 LYS B O 1
ATOM 3769 N N . PHE B 1 139 ? 5.387 16.297 19.234 1 96.81 139 PHE B N 1
ATOM 3770 C CA . PHE B 1 139 ? 6.797 16.562 18.984 1 96.81 139 PHE B CA 1
ATOM 3771 C C . PHE B 1 139 ? 6.957 17.594 17.875 1 96.81 139 PHE B C 1
ATOM 3773 O O . PHE B 1 139 ? 7.746 18.547 18.016 1 96.81 139 PHE B O 1
ATOM 3780 N N . LEU B 1 140 ? 6.199 17.438 16.75 1 97 140 LEU B N 1
ATOM 3781 C CA . LEU B 1 140 ? 6.309 18.328 15.602 1 97 140 LEU B CA 1
ATOM 3782 C C . LEU B 1 140 ? 5.898 19.75 15.969 1 97 140 LEU B C 1
ATOM 3784 O O . LEU B 1 140 ? 6.562 20.719 15.586 1 97 140 LEU B O 1
ATOM 3788 N N . LEU B 1 141 ? 4.836 19.875 16.75 1 95.38 141 LEU B N 1
ATOM 3789 C CA . LEU B 1 141 ? 4.348 21.172 17.172 1 95.38 141 LEU B CA 1
ATOM 3790 C C . LEU B 1 141 ? 5.328 21.828 18.156 1 95.38 141 LEU B C 1
ATOM 3792 O O . LEU B 1 141 ? 5.684 23 18 1 95.38 141 LEU B O 1
ATOM 3796 N N . ALA B 1 142 ? 5.801 21.016 19.078 1 94.69 142 ALA B N 1
ATOM 3797 C CA . ALA B 1 142 ? 6.672 21.516 20.141 1 94.69 142 ALA B CA 1
ATOM 3798 C C . ALA B 1 142 ? 7.98 22.047 19.562 1 94.69 142 ALA B C 1
ATOM 3800 O O . ALA B 1 142 ? 8.562 23 20.094 1 94.69 142 ALA B O 1
ATOM 3801 N N . ASN B 1 143 ? 8.406 21.5 18.484 1 93.75 143 ASN B N 1
ATOM 3802 C CA . ASN B 1 143 ? 9.703 21.875 17.922 1 93.75 143 ASN B CA 1
ATOM 3803 C C . ASN B 1 143 ? 9.547 22.75 16.688 1 93.75 143 ASN B C 1
ATOM 3805 O O . ASN B 1 143 ? 10.516 23 15.969 1 93.75 143 ASN B O 1
ATOM 3809 N N . GLN B 1 144 ? 8.297 23.141 16.406 1 93.06 144 GLN B N 1
ATOM 3810 C CA . GLN B 1 144 ? 7.973 24.031 15.297 1 93.06 144 GLN B CA 1
ATOM 3811 C C . GLN B 1 144 ? 8.484 23.469 13.977 1 93.06 144 GLN B C 1
ATOM 3813 O O . GLN B 1 144 ? 9.07 24.203 13.172 1 93.06 144 GLN B O 1
ATOM 3818 N N . ILE B 1 145 ? 8.414 22.188 13.852 1 94.88 145 ILE B N 1
ATOM 3819 C CA . ILE B 1 145 ? 8.781 21.5 12.609 1 94.88 145 ILE B CA 1
ATOM 3820 C C . ILE B 1 145 ? 7.637 21.594 11.609 1 94.88 145 ILE B C 1
ATOM 3822 O O . ILE B 1 145 ? 6.48 21.328 11.953 1 94.88 145 ILE B O 1
ATOM 3826 N N . PRO B 1 146 ? 7.914 22.016 10.344 1 95.81 146 PRO B N 1
ATOM 3827 C CA . PRO B 1 146 ? 6.855 22.078 9.328 1 95.81 146 PRO B CA 1
ATOM 3828 C C . PRO B 1 146 ? 6.191 20.734 9.094 1 95.81 146 PRO B C 1
ATOM 3830 O O . PRO B 1 146 ? 6.875 19.734 8.852 1 95.81 146 PRO B O 1
ATOM 3833 N N . PHE B 1 147 ? 4.855 20.703 9.219 1 97.25 147 PHE B N 1
ATOM 3834 C CA . PHE B 1 147 ? 4.145 19.469 8.883 1 97.25 147 PHE B CA 1
ATOM 3835 C C . PHE B 1 147 ? 2.705 19.766 8.484 1 97.25 147 PHE B C 1
ATOM 3837 O O . PHE B 1 147 ? 2.193 20.859 8.758 1 97.25 147 PHE B O 1
ATOM 3844 N N . VAL B 1 148 ? 2.168 18.859 7.727 1 97.56 148 VAL B N 1
ATOM 3845 C CA . VAL B 1 148 ? 0.762 18.859 7.34 1 97.56 148 VAL B CA 1
ATOM 3846 C C . VAL B 1 148 ? 0.133 17.516 7.703 1 97.56 148 VAL B C 1
ATOM 3848 O O . VAL B 1 148 ? 0.784 16.469 7.605 1 97.56 148 VAL B O 1
ATOM 3851 N N . VAL B 1 149 ? -1.084 17.562 8.195 1 97.75 149 VAL B N 1
ATOM 3852 C CA . VAL B 1 149 ? -1.812 16.344 8.547 1 97.75 149 VAL B CA 1
ATOM 3853 C C . VAL B 1 149 ? -2.887 16.078 7.496 1 97.75 149 VAL B C 1
ATOM 3855 O O . VAL B 1 149 ? -3.598 16.984 7.066 1 97.75 149 VAL B O 1
ATOM 3858 N N . LEU B 1 150 ? -2.867 14.875 7 1 97.12 150 LEU B N 1
ATOM 3859 C CA . LEU B 1 150 ? -4.012 14.43 6.211 1 97.12 150 LEU B CA 1
ATOM 3860 C C . LEU B 1 150 ? -5.105 13.867 7.109 1 97.12 150 LEU B C 1
ATOM 3862 O O . LEU B 1 150 ? -4.965 12.766 7.652 1 97.12 150 LEU B O 1
ATOM 3866 N N . GLY B 1 151 ? -6.238 14.508 7.176 1 96.06 151 GLY B N 1
ATOM 3867 C CA . GLY B 1 151 ? -7.289 14.242 8.141 1 96.06 151 GLY B CA 1
ATOM 3868 C C . GLY B 1 151 ? -7.48 15.367 9.141 1 96.06 151 GLY B C 1
ATOM 3869 O O . GLY B 1 151 ? -6.574 16.172 9.352 1 96.06 151 GLY B O 1
ATOM 3870 N N . THR B 1 152 ? -8.617 15.445 9.75 1 93.56 152 THR B N 1
ATOM 3871 C CA . THR B 1 152 ? -8.898 16.438 10.773 1 93.56 152 THR B CA 1
ATOM 3872 C C . THR B 1 152 ? -8.195 16.094 12.078 1 93.56 152 THR B C 1
ATOM 3874 O O . THR B 1 152 ? -8.43 15.016 12.641 1 93.56 152 THR B O 1
ATOM 3877 N N . PRO B 1 153 ? -7.363 16.984 12.586 1 93.44 153 PRO B N 1
ATOM 3878 C CA . PRO B 1 153 ? -6.668 16.688 13.844 1 93.44 153 PRO B CA 1
ATOM 3879 C C . PRO B 1 153 ? -7.621 16.562 15.023 1 93.44 153 PRO B C 1
ATOM 3881 O O . PRO B 1 153 ? -8.602 17.312 15.117 1 93.44 153 PRO B O 1
ATOM 3884 N N . VAL B 1 154 ? -7.289 15.617 15.875 1 92.06 154 VAL B N 1
ATOM 3885 C CA . VAL B 1 154 ? -8.07 15.445 17.094 1 92.06 154 VAL B CA 1
ATOM 3886 C C . VAL B 1 154 ? -7.727 16.547 18.094 1 92.06 154 VAL B C 1
ATOM 3888 O O . VAL B 1 154 ? -8.609 17.109 18.734 1 92.06 154 VAL B O 1
ATOM 3891 N N . ASP B 1 155 ? -6.363 16.734 18.125 1 91.44 155 ASP B N 1
ATOM 3892 C CA . ASP B 1 155 ? -5.824 17.766 19 1 91.44 155 ASP B CA 1
ATOM 3893 C C . ASP B 1 155 ? -5.172 18.875 18.188 1 91.44 155 ASP B C 1
ATOM 3895 O O . ASP B 1 155 ? -4.785 18.672 17.031 1 91.44 155 ASP B O 1
ATOM 3899 N N . TYR B 1 156 ? -5.207 20.156 18.703 1 92.69 156 TYR B N 1
ATOM 3900 C CA . TYR B 1 156 ? -4.48 21.281 18.141 1 92.69 156 TYR B CA 1
ATOM 3901 C C . TYR B 1 156 ? -4.977 21.594 16.734 1 92.69 156 TYR B C 1
ATOM 3903 O O . TYR B 1 156 ? -4.18 21.828 15.82 1 92.69 156 TYR B O 1
ATOM 3911 N N . GLU B 1 157 ? -6.285 21.375 16.516 1 90.62 157 GLU B N 1
ATOM 3912 C CA . GLU B 1 157 ? -6.863 21.562 15.195 1 90.62 157 GLU B CA 1
ATOM 3913 C C . GLU B 1 157 ? -6.574 22.969 14.664 1 90.62 157 GLU B C 1
ATOM 3915 O O . GLU B 1 157 ? -6.254 23.141 13.484 1 90.62 157 GLU B O 1
ATOM 3920 N N . ASN B 1 158 ? -6.59 23.969 15.578 1 89.81 158 ASN B N 1
ATOM 3921 C CA . ASN B 1 158 ? -6.379 25.359 15.164 1 89.81 158 ASN B CA 1
ATOM 3922 C C . ASN B 1 158 ? -4.906 25.641 14.891 1 89.81 158 ASN B C 1
ATOM 3924 O O . ASN B 1 158 ? -4.574 26.594 14.188 1 89.81 158 ASN B O 1
ATOM 3928 N N . GLU B 1 159 ? -4.035 24.844 15.461 1 90.94 159 GLU B N 1
ATOM 3929 C CA . GLU B 1 159 ? -2.596 25.062 15.367 1 90.94 159 GLU B CA 1
ATOM 3930 C C . GLU B 1 159 ? -1.988 24.234 14.234 1 90.94 159 GLU B C 1
ATOM 3932 O O . GLU B 1 159 ? -0.807 24.391 13.914 1 90.94 159 GLU B O 1
ATOM 3937 N N . THR B 1 160 ? -2.82 23.406 13.633 1 94 160 THR B N 1
ATOM 3938 C CA . THR B 1 160 ? -2.273 22.438 12.68 1 94 160 THR B CA 1
ATOM 3939 C C . THR B 1 160 ? -2.85 22.672 11.289 1 94 160 THR B C 1
ATOM 3941 O O . THR B 1 160 ? -4.066 22.797 11.125 1 94 160 THR B O 1
ATOM 3944 N N . THR B 1 161 ? -1.954 22.844 10.305 1 94.75 161 THR B N 1
ATOM 3945 C CA . THR B 1 161 ? -2.398 22.797 8.914 1 94.75 161 THR B CA 1
ATOM 3946 C C . THR B 1 161 ? -2.787 21.375 8.516 1 94.75 161 THR B C 1
ATOM 3948 O O . THR B 1 161 ? -2.025 20.422 8.734 1 94.75 161 THR B O 1
ATOM 3951 N N . TYR B 1 162 ? -3.99 21.203 8.008 1 96.75 162 TYR B N 1
ATOM 3952 C CA . TYR B 1 162 ? -4.402 19.859 7.609 1 96.75 162 TYR B CA 1
ATOM 3953 C C . TYR B 1 162 ? -5.27 19.891 6.355 1 96.75 162 TYR B C 1
ATOM 3955 O O . TYR B 1 162 ? -5.816 20.953 6.008 1 96.75 162 TYR B O 1
ATOM 3963 N N . VAL B 1 163 ? -5.207 18.875 5.582 1 97.88 163 VAL B N 1
ATOM 3964 C CA . VAL B 1 163 ? -5.98 18.625 4.375 1 97.88 163 VAL B CA 1
ATOM 3965 C C . VAL B 1 163 ? -6.91 17.422 4.594 1 97.88 163 VAL B C 1
ATOM 3967 O O . VAL B 1 163 ? -6.508 16.422 5.172 1 97.88 163 VAL B O 1
ATOM 3970 N N . ASP B 1 164 ? -8.18 17.531 4.242 1 98 164 ASP B N 1
ATOM 3971 C CA . ASP B 1 164 ? -9.141 16.453 4.445 1 98 164 ASP B CA 1
ATOM 3972 C C . ASP B 1 164 ? -10.328 16.594 3.494 1 98 164 ASP B C 1
ATOM 3974 O O . ASP B 1 164 ? -10.336 17.469 2.623 1 98 164 ASP B O 1
ATOM 3978 N N . ASN B 1 165 ? -11.156 15.656 3.492 1 98.38 165 ASN B N 1
ATOM 3979 C CA . ASN B 1 165 ? -12.516 15.828 2.986 1 98.38 165 ASN B CA 1
ATOM 3980 C C . ASN B 1 165 ? -13.469 16.312 4.082 1 98.38 165 ASN B C 1
ATOM 3982 O O . ASN B 1 165 ? -13.156 16.203 5.27 1 98.38 165 ASN B O 1
ATOM 3986 N N . ASP B 1 166 ? -14.594 16.969 3.717 1 98 166 ASP B N 1
ATOM 3987 C CA . ASP B 1 166 ? -15.672 17.188 4.676 1 98 166 ASP B CA 1
ATOM 3988 C C . ASP B 1 166 ? -16.406 15.891 4.984 1 98 166 ASP B C 1
ATOM 3990 O O . ASP B 1 166 ? -17.406 15.57 4.332 1 98 166 ASP B O 1
ATOM 3994 N N . ASN B 1 167 ? -15.867 15.172 5.934 1 98.31 167 ASN B N 1
ATOM 3995 C CA . ASN B 1 167 ? -16.391 13.844 6.262 1 98.31 167 ASN B CA 1
ATOM 3996 C C . ASN B 1 167 ? -17.828 13.914 6.766 1 98.31 167 ASN B C 1
ATOM 3998 O O . ASN B 1 167 ? -18.609 13 6.523 1 98.31 167 ASN B O 1
ATOM 4002 N N . LYS B 1 168 ? -18.172 14.945 7.496 1 98.25 168 LYS B N 1
ATOM 4003 C CA . LYS B 1 168 ? -19.547 15.133 7.938 1 98.25 168 LYS B CA 1
ATOM 4004 C C . LYS B 1 168 ? -20.484 15.305 6.746 1 98.25 168 LYS B C 1
ATOM 4006 O O . LYS B 1 168 ? -21.531 14.641 6.664 1 98.25 168 LYS B O 1
ATOM 4011 N N . LEU B 1 169 ? -20.047 16.188 5.852 1 98.44 169 LEU B N 1
ATOM 4012 C CA . LEU B 1 169 ? -20.859 16.406 4.66 1 98.44 169 LEU B CA 1
ATOM 4013 C C . LEU B 1 169 ? -20.969 15.125 3.832 1 98.44 169 LEU B C 1
ATOM 4015 O O . LEU B 1 169 ? -22.031 14.82 3.297 1 98.44 169 LEU B O 1
ATOM 4019 N N . MET B 1 170 ? -19.875 14.43 3.748 1 98.56 170 MET B N 1
ATOM 4020 C CA . MET B 1 170 ? -19.844 13.195 2.969 1 98.56 170 MET B CA 1
ATOM 4021 C C . MET B 1 170 ? -20.828 12.18 3.529 1 98.56 170 MET B C 1
ATOM 4023 O O . MET B 1 170 ? -21.609 11.586 2.779 1 98.56 170 MET B O 1
ATOM 4027 N N . ALA B 1 171 ? -20.812 12.016 4.82 1 98.81 171 ALA B N 1
ATOM 4028 C CA . ALA B 1 171 ? -21.703 11.047 5.445 1 98.81 171 ALA B CA 1
ATOM 4029 C C . ALA B 1 171 ? -23.156 11.516 5.367 1 98.81 171 ALA B C 1
ATOM 4031 O O . ALA B 1 171 ? -24.062 10.703 5.145 1 98.81 171 ALA B O 1
ATOM 4032 N N . ARG B 1 172 ? -23.375 12.781 5.551 1 98.75 172 ARG B N 1
ATOM 4033 C CA . ARG B 1 172 ? -24.719 13.32 5.367 1 98.75 172 ARG B CA 1
ATOM 4034 C C . ARG B 1 172 ? -25.234 13.062 3.955 1 98.75 172 ARG B C 1
ATOM 4036 O O . ARG B 1 172 ? -26.375 12.656 3.766 1 98.75 172 ARG B O 1
ATOM 4043 N N . THR B 1 173 ? -24.359 13.289 3.014 1 98.81 173 THR B N 1
ATOM 4044 C CA . THR B 1 173 ? -24.703 13.07 1.613 1 98.81 173 THR B CA 1
ATOM 4045 C C . THR B 1 173 ? -25.062 11.609 1.364 1 98.81 173 THR B C 1
ATOM 4047 O O . THR B 1 173 ? -25.953 11.312 0.564 1 98.81 173 THR B O 1
ATOM 4050 N N . ALA B 1 174 ? -24.359 10.719 2.055 1 98.94 174 ALA B N 1
ATOM 4051 C CA . ALA B 1 174 ? -24.688 9.297 1.958 1 98.94 174 ALA B CA 1
ATOM 4052 C C . ALA B 1 174 ? -26.109 9.023 2.41 1 98.94 174 ALA B C 1
ATOM 4054 O O . ALA B 1 174 ? -26.875 8.336 1.719 1 98.94 174 ALA B O 1
ATOM 4055 N N . VAL B 1 175 ? -26.484 9.586 3.523 1 98.81 175 VAL B N 1
ATOM 4056 C CA . VAL B 1 175 ? -27.828 9.414 4.062 1 98.81 175 VAL B CA 1
ATOM 4057 C C . VAL B 1 175 ? -28.859 10.023 3.104 1 98.81 175 VAL B C 1
ATOM 4059 O O . VAL B 1 175 ? -29.859 9.383 2.77 1 98.81 175 VAL B O 1
ATOM 4062 N N . ASP B 1 176 ? -28.547 11.227 2.643 1 98.75 176 ASP B N 1
ATOM 4063 C CA . ASP B 1 176 ? -29.453 11.906 1.719 1 98.75 176 ASP B CA 1
ATOM 4064 C C . ASP B 1 176 ? -29.703 11.055 0.475 1 98.75 176 ASP B C 1
ATOM 4066 O O . ASP B 1 176 ? -30.844 10.953 0.006 1 98.75 176 ASP B O 1
ATOM 4070 N N . HIS B 1 177 ? -28.656 10.477 -0.039 1 98.81 177 HIS B N 1
ATOM 4071 C CA . HIS B 1 177 ? -28.781 9.625 -1.216 1 98.81 177 HIS B CA 1
ATOM 4072 C C . HIS B 1 177 ? -29.688 8.43 -0.932 1 98.81 177 HIS B C 1
ATOM 4074 O O . HIS B 1 177 ? -30.562 8.109 -1.732 1 98.81 177 HIS B O 1
ATOM 4080 N N . LEU B 1 178 ? -29.438 7.785 0.185 1 98.81 178 LEU B N 1
ATOM 4081 C CA . LEU B 1 178 ? -30.234 6.617 0.555 1 98.81 178 LEU B CA 1
ATOM 4082 C C . LEU B 1 178 ? -31.703 6.996 0.756 1 98.81 178 LEU B C 1
ATOM 4084 O O . LEU B 1 178 ? -32.594 6.25 0.364 1 98.81 178 LEU B O 1
ATOM 4088 N N . VAL B 1 179 ? -31.969 8.188 1.287 1 98.56 179 VAL B N 1
ATOM 4089 C CA . VAL B 1 179 ? -33.312 8.688 1.477 1 98.56 179 VAL B CA 1
ATOM 4090 C C . VAL B 1 179 ? -33.969 8.93 0.119 1 98.56 179 VAL B C 1
ATOM 4092 O O . VAL B 1 179 ? -35.156 8.578 -0.087 1 98.56 179 VAL B O 1
ATOM 4095 N N . GLN B 1 180 ? -33.219 9.547 -0.768 1 98.31 180 GLN B N 1
ATOM 4096 C CA . GLN B 1 180 ? -33.719 9.797 -2.119 1 98.31 180 GLN B CA 1
ATOM 4097 C C . GLN B 1 180 ? -34.094 8.492 -2.812 1 98.31 180 GLN B C 1
ATOM 4099 O O . GLN B 1 180 ? -35 8.477 -3.664 1 98.31 180 GLN B O 1
ATOM 4104 N N . MET B 1 181 ? -33.469 7.406 -2.406 1 98.44 181 MET B N 1
ATOM 4105 C CA . MET B 1 181 ? -33.75 6.09 -2.979 1 98.44 181 MET B CA 1
ATOM 4106 C C . MET B 1 181 ? -34.875 5.383 -2.217 1 98.44 181 MET B C 1
ATOM 4108 O O . MET B 1 181 ? -35.156 4.219 -2.488 1 98.44 181 MET B O 1
ATOM 4112 N N . GLY B 1 182 ? -35.406 6.02 -1.18 1 98.31 182 GLY B N 1
ATOM 4113 C CA . GLY B 1 182 ? -36.625 5.531 -0.51 1 98.31 182 GLY B CA 1
ATOM 4114 C C . GLY B 1 182 ? -36.312 4.906 0.843 1 98.31 182 GLY B C 1
ATOM 4115 O O . GLY B 1 182 ? -37.25 4.512 1.557 1 98.31 182 GLY B O 1
ATOM 4116 N N . HIS B 1 183 ? -35.062 4.801 1.257 1 98.56 183 HIS B N 1
ATOM 4117 C CA . HIS B 1 183 ? -34.719 4.156 2.516 1 98.56 183 HIS B CA 1
ATOM 4118 C C . HIS B 1 183 ? -34.969 5.082 3.701 1 98.56 183 HIS B C 1
ATOM 4120 O O . HIS B 1 183 ? -34.688 6.281 3.623 1 98.56 183 HIS B O 1
ATOM 4126 N N . ARG B 1 184 ? -35.438 4.508 4.758 1 98.12 184 ARG B N 1
ATOM 4127 C CA . ARG B 1 184 ? -35.812 5.316 5.918 1 98.12 184 ARG B CA 1
ATOM 4128 C C . ARG B 1 184 ? -35.156 4.773 7.184 1 98.12 184 ARG B C 1
ATOM 4130 O O . ARG B 1 184 ? -35.062 5.484 8.188 1 98.12 184 ARG B O 1
ATOM 4137 N N . ASN B 1 185 ? -34.812 3.498 7.242 1 98.56 185 ASN B N 1
ATOM 4138 C CA . ASN B 1 185 ? -34.031 2.881 8.32 1 98.56 185 ASN B CA 1
ATOM 4139 C C . ASN B 1 185 ? -32.625 2.561 7.887 1 98.56 185 ASN B C 1
ATOM 4141 O O . ASN B 1 185 ? -32.375 1.531 7.254 1 98.56 185 ASN B O 1
ATOM 4145 N N . ILE B 1 186 ? -31.734 3.451 8.273 1 98.81 186 ILE B N 1
ATOM 4146 C CA . ILE B 1 186 ? -30.359 3.424 7.789 1 98.81 186 ILE B CA 1
ATOM 4147 C C . ILE B 1 186 ? -29.406 3.215 8.969 1 98.81 186 ILE B C 1
ATOM 4149 O O . ILE B 1 186 ? -29.5 3.91 9.977 1 98.81 186 ILE B O 1
ATOM 4153 N N . LEU B 1 187 ? -28.531 2.271 8.906 1 98.88 187 LEU B N 1
ATOM 4154 C CA . LEU B 1 187 ? -27.594 1.938 9.984 1 98.88 187 LEU B CA 1
ATOM 4155 C C . LEU B 1 187 ? -26.172 2.293 9.586 1 98.88 187 LEU B C 1
ATOM 4157 O O . LEU B 1 187 ? -25.781 2.113 8.43 1 98.88 187 LEU B O 1
ATOM 4161 N N . PHE B 1 188 ? -25.406 2.807 10.539 1 98.88 188 PHE B N 1
ATOM 4162 C CA . PHE B 1 188 ? -24 3.1 10.344 1 98.88 188 PHE B CA 1
ATOM 4163 C C . PHE B 1 188 ? -23.125 1.967 10.891 1 98.88 188 PHE B C 1
ATOM 4165 O O . PHE B 1 188 ? -23.281 1.558 12.039 1 98.88 188 PHE B O 1
ATOM 4172 N N . ILE B 1 189 ? -22.281 1.447 10.039 1 98.81 189 ILE B N 1
ATOM 4173 C CA . ILE B 1 189 ? -21.391 0.36 10.43 1 98.81 189 ILE B CA 1
ATOM 4174 C C . ILE B 1 189 ? -19.938 0.811 10.297 1 98.81 189 ILE B C 1
ATOM 4176 O O . ILE B 1 189 ? -19.562 1.451 9.312 1 98.81 189 ILE B O 1
ATOM 4180 N N . THR B 1 190 ? -19.094 0.488 11.289 1 97.94 190 THR B N 1
ATOM 4181 C CA . THR B 1 190 ? -17.688 0.883 11.312 1 97.94 190 THR B CA 1
ATOM 4182 C C . THR B 1 190 ? -16.812 -0.259 11.828 1 97.94 190 THR B C 1
ATOM 4184 O O . THR B 1 190 ? -17.328 -1.216 12.422 1 97.94 190 THR B O 1
ATOM 4187 N N . ASP B 1 191 ? -15.5 -0.187 11.508 1 93.69 191 ASP B N 1
ATOM 4188 C CA . ASP B 1 191 ? -14.562 -1.184 12.016 1 93.69 191 ASP B CA 1
ATOM 4189 C C . ASP B 1 191 ? -13.742 -0.624 13.18 1 93.69 191 ASP B C 1
ATOM 4191 O O . ASP B 1 191 ? -12.852 -1.3 13.695 1 93.69 191 ASP B O 1
ATOM 4195 N N . ASP B 1 192 ? -14.031 0.633 13.508 1 91.69 192 ASP B N 1
ATOM 4196 C CA . ASP B 1 192 ? -13.32 1.298 14.602 1 91.69 192 ASP B CA 1
ATOM 4197 C C . ASP B 1 192 ? -14.195 2.381 15.234 1 91.69 192 ASP B C 1
ATOM 4199 O O . ASP B 1 192 ? -14.922 3.09 14.539 1 91.69 192 ASP B O 1
ATOM 4203 N N . LEU B 1 193 ? -14.141 2.498 16.562 1 93.75 193 LEU B N 1
ATOM 4204 C CA . LEU B 1 193 ? -15.008 3.445 17.25 1 93.75 193 LEU B CA 1
ATOM 4205 C C . LEU B 1 193 ? -14.203 4.621 17.797 1 93.75 193 LEU B C 1
ATOM 4207 O O . LEU B 1 193 ? -14.742 5.465 18.516 1 93.75 193 LEU B O 1
ATOM 4211 N N . THR B 1 194 ? -12.922 4.66 17.438 1 90.94 194 THR B N 1
ATOM 4212 C CA . THR B 1 194 ? -12.086 5.629 18.141 1 90.94 194 THR B CA 1
ATOM 4213 C C . THR B 1 194 ? -11.477 6.625 17.156 1 90.94 194 THR B C 1
ATOM 4215 O O . THR B 1 194 ? -11.047 7.711 17.547 1 90.94 194 THR B O 1
ATOM 4218 N N . SER B 1 195 ? -11.469 6.324 15.93 1 91.88 195 SER B N 1
ATOM 4219 C CA . SER B 1 195 ? -10.797 7.191 14.961 1 91.88 195 SER B CA 1
ATOM 4220 C C . SER B 1 195 ? -11.594 8.469 14.719 1 91.88 195 SER B C 1
ATOM 4222 O O . SER B 1 195 ? -12.82 8.469 14.836 1 91.88 195 SER B O 1
ATOM 4224 N N . GLU B 1 196 ? -10.875 9.492 14.359 1 93.5 196 GLU B N 1
ATOM 4225 C CA . GLU B 1 196 ? -11.523 10.766 14.062 1 93.5 196 GLU B CA 1
ATOM 4226 C C . GLU B 1 196 ? -12.383 10.672 12.812 1 93.5 196 GLU B C 1
ATOM 4228 O O . GLU B 1 196 ? -13.445 11.289 12.734 1 93.5 196 GLU B O 1
ATOM 4233 N N . VAL B 1 197 ? -11.969 9.953 11.867 1 95.44 197 VAL B N 1
ATOM 4234 C CA . VAL B 1 197 ? -12.734 9.781 10.641 1 95.44 197 VAL B CA 1
ATOM 4235 C C . VAL B 1 197 ? -14.086 9.141 10.953 1 95.44 197 VAL B C 1
ATOM 4237 O O . VAL B 1 197 ? -15.117 9.57 10.43 1 95.44 197 VAL B O 1
ATOM 4240 N N . TYR B 1 198 ? -14.086 8.18 11.836 1 96.62 198 TYR B N 1
ATOM 4241 C CA . TYR B 1 198 ? -15.336 7.566 12.266 1 96.62 198 TYR B CA 1
ATOM 4242 C C . TYR B 1 198 ? -16.234 8.594 12.945 1 96.62 198 TYR B C 1
ATOM 4244 O O . TYR B 1 198 ? -17.406 8.719 12.602 1 96.62 198 TYR B O 1
ATOM 4252 N N . LEU B 1 199 ? -15.68 9.305 13.828 1 96.5 199 LEU B N 1
ATOM 4253 C CA . LEU B 1 199 ? -16.469 10.258 14.586 1 96.5 199 LEU B CA 1
ATOM 4254 C C . LEU B 1 199 ? -17.125 11.289 13.664 1 96.5 199 LEU B C 1
ATOM 4256 O O . LEU B 1 199 ? -18.312 11.555 13.766 1 96.5 199 LEU B O 1
ATOM 4260 N N . GLU B 1 200 ? -16.375 11.789 12.75 1 97.25 200 GLU B N 1
ATOM 4261 C CA . GLU B 1 200 ? -16.875 12.797 11.82 1 97.25 200 GLU B CA 1
ATOM 4262 C C . GLU B 1 200 ? -17.953 12.227 10.906 1 97.25 200 GLU B C 1
ATOM 4264 O O . GLU B 1 200 ? -18.984 12.859 10.68 1 97.25 200 GLU B O 1
ATOM 4269 N N . ARG B 1 201 ? -17.703 11.102 10.383 1 98.5 201 ARG B N 1
ATOM 4270 C CA . ARG B 1 201 ? -18.672 10.492 9.477 1 98.5 201 ARG B CA 1
ATOM 4271 C C . ARG B 1 201 ? -19.938 10.086 10.227 1 98.5 201 ARG B C 1
ATOM 4273 O O . ARG B 1 201 ? -21.047 10.242 9.711 1 98.5 201 ARG B O 1
ATOM 4280 N N . TYR B 1 202 ? -19.75 9.609 11.461 1 98.62 202 TYR B N 1
ATOM 4281 C CA . TYR B 1 202 ? -20.938 9.258 12.25 1 98.62 202 TYR B CA 1
ATOM 4282 C C . TYR B 1 202 ? -21.734 10.5 12.617 1 98.62 202 TYR B C 1
ATOM 4284 O O . TYR B 1 202 ? -22.969 10.461 12.648 1 98.62 202 TYR B O 1
ATOM 4292 N N . ILE B 1 203 ? -21.062 11.602 12.922 1 98 203 ILE B N 1
ATOM 4293 C CA . ILE B 1 203 ? -21.734 12.867 13.156 1 98 203 ILE B CA 1
ATOM 4294 C C . ILE B 1 203 ? -22.516 13.281 11.906 1 98 203 ILE B C 1
ATOM 4296 O O . ILE B 1 203 ? -23.672 13.68 11.992 1 98 203 ILE B O 1
ATOM 4300 N N . GLY B 1 204 ? -21.828 13.164 10.742 1 98.75 204 GLY B N 1
ATOM 4301 C CA . GLY B 1 204 ? -22.5 13.453 9.484 1 98.75 204 GLY B CA 1
ATOM 4302 C C . GLY B 1 204 ? -23.734 12.594 9.25 1 98.75 204 GLY B C 1
ATOM 4303 O O . GLY B 1 204 ? -24.766 13.078 8.781 1 98.75 204 GLY B O 1
ATOM 4304 N N . TYR B 1 205 ? -23.594 11.32 9.562 1 98.75 205 TYR B N 1
ATOM 4305 C CA . TYR B 1 205 ? -24.719 10.398 9.531 1 98.75 205 TYR B CA 1
ATOM 4306 C C . TYR B 1 205 ? -25.859 10.891 10.414 1 98.75 205 TYR B C 1
ATOM 4308 O O . TYR B 1 205 ? -27.016 10.906 9.984 1 98.75 205 TYR B O 1
ATOM 4316 N N . GLY B 1 206 ? -25.531 11.289 11.594 1 98.62 206 GLY B N 1
ATOM 4317 C CA . GLY B 1 206 ? -26.531 11.844 12.5 1 98.62 206 GLY B CA 1
ATOM 4318 C C . GLY B 1 206 ? -27.219 13.07 11.953 1 98.62 206 GLY B C 1
ATOM 4319 O O . GLY B 1 206 ? -28.438 13.203 12.055 1 98.62 206 GLY B O 1
ATOM 4320 N N . ILE B 1 207 ? -26.5 13.977 11.344 1 98.38 207 ILE B N 1
ATOM 4321 C CA . ILE B 1 207 ? -27.062 15.18 10.734 1 98.38 207 ILE B CA 1
ATOM 4322 C C . ILE B 1 207 ? -28.031 14.805 9.617 1 98.38 207 ILE B C 1
ATOM 4324 O O . ILE B 1 207 ? -29.141 15.328 9.547 1 98.38 207 ILE B O 1
ATOM 4328 N N . GLY B 1 208 ? -27.562 13.859 8.805 1 98.62 208 GLY B N 1
ATOM 4329 C CA . GLY B 1 208 ? -28.406 13.422 7.695 1 98.62 208 GLY B CA 1
ATOM 4330 C C . GLY B 1 208 ? -29.719 12.805 8.141 1 98.62 208 GLY B C 1
ATOM 4331 O O . GLY B 1 208 ? -30.766 13.125 7.598 1 98.62 208 GLY B O 1
ATOM 4332 N N . THR B 1 209 ? -29.625 11.969 9.18 1 98.62 209 THR B N 1
ATOM 4333 C CA . THR B 1 209 ? -30.844 11.328 9.656 1 98.62 209 THR B CA 1
ATOM 4334 C C . THR B 1 209 ? -31.781 12.359 10.305 1 98.62 209 THR B C 1
ATOM 4336 O O . THR B 1 209 ? -33 12.32 10.086 1 98.62 209 THR B O 1
ATOM 4339 N N . SER B 1 210 ? -31.203 13.25 11.031 1 98.31 210 SER B N 1
ATOM 4340 C CA . SER B 1 210 ? -32 14.289 11.688 1 98.31 210 SER B CA 1
ATOM 4341 C C . SER B 1 210 ? -32.719 15.172 10.664 1 98.31 210 SER B C 1
ATOM 4343 O O . SER B 1 210 ? -33.906 15.414 10.773 1 98.31 210 SER B O 1
ATOM 4345 N N . LEU B 1 211 ? -32.031 15.625 9.68 1 97.88 211 LEU B N 1
ATOM 4346 C CA . LEU B 1 211 ? -32.562 16.547 8.688 1 97.88 211 LEU B CA 1
ATOM 4347 C C . LEU B 1 211 ? -33.656 15.875 7.859 1 97.88 211 LEU B C 1
ATOM 4349 O O . LEU B 1 211 ? -34.531 16.547 7.301 1 97.88 211 LEU B O 1
ATOM 4353 N N . ASN B 1 212 ? -33.656 14.594 7.793 1 98.06 212 ASN B N 1
ATOM 4354 C CA . ASN B 1 212 ? -34.625 13.852 7.012 1 98.06 212 ASN B CA 1
ATOM 4355 C C . ASN B 1 212 ? -35.719 13.227 7.906 1 98.06 212 ASN B C 1
ATOM 4357 O O . ASN B 1 212 ? -36.5 12.406 7.449 1 98.06 212 ASN B O 1
ATOM 4361 N N . ASP B 1 213 ? -35.688 13.594 9.219 1 98.12 213 ASP B N 1
ATOM 4362 C CA . ASP B 1 213 ? -36.656 13.117 10.203 1 98.12 213 ASP B CA 1
ATOM 4363 C C . ASP B 1 213 ? -36.656 11.594 10.273 1 98.12 213 ASP B C 1
ATOM 4365 O O . ASP B 1 213 ? -37.719 10.969 10.219 1 98.12 213 ASP B O 1
ATOM 4369 N N . LEU B 1 214 ? -35.438 11.023 10.297 1 98.31 214 LEU B N 1
ATOM 4370 C CA . LEU B 1 214 ? -35.25 9.578 10.422 1 98.31 214 LEU B CA 1
ATOM 4371 C C . LEU B 1 214 ? -34.75 9.211 11.812 1 98.31 214 LEU B C 1
ATOM 4373 O O . LEU B 1 214 ? -34.125 10.039 12.484 1 98.31 214 LEU B O 1
ATOM 4377 N N . PRO B 1 215 ? -35 7.977 12.273 1 97.25 215 PRO B N 1
ATOM 4378 C CA . PRO B 1 215 ? -34.406 7.535 13.523 1 97.25 215 PRO B CA 1
ATOM 4379 C C . PRO B 1 215 ? -32.875 7.469 13.438 1 97.25 215 PRO B C 1
ATOM 4381 O O . PRO B 1 215 ? -32.312 7.066 12.406 1 97.25 215 PRO B O 1
ATOM 4384 N N . ARG B 1 216 ? -32.25 7.918 14.469 1 95.88 216 ARG B N 1
ATOM 4385 C CA . ARG B 1 216 ? -30.812 7.758 14.586 1 95.88 216 ARG B CA 1
ATOM 4386 C C . ARG B 1 216 ? -30.469 6.453 15.297 1 95.88 216 ARG B C 1
ATOM 4388 O O . ARG B 1 216 ? -30.766 6.289 16.484 1 95.88 216 ARG B O 1
ATOM 4395 N N . HIS B 1 217 ? -29.953 5.523 14.602 1 97.69 217 HIS B N 1
ATOM 4396 C CA . HIS B 1 217 ? -29.5 4.258 15.172 1 97.69 217 HIS B CA 1
ATOM 4397 C C . HIS B 1 217 ? -28.078 4.367 15.711 1 97.69 217 HIS B C 1
ATOM 4399 O O . HIS B 1 217 ? -27.312 5.223 15.266 1 97.69 217 HIS B O 1
ATOM 4405 N N . PRO B 1 218 ? -27.688 3.555 16.734 1 97 218 PRO B N 1
ATOM 4406 C CA . PRO B 1 218 ? -26.281 3.498 17.125 1 97 218 PRO B CA 1
ATOM 4407 C C . PRO B 1 218 ? -25.391 2.955 16.016 1 97 218 PRO B C 1
ATOM 4409 O O . PRO B 1 218 ? -25.859 2.238 15.133 1 97 218 PRO B O 1
ATOM 4412 N N . SER B 1 219 ? -24.125 3.387 16.047 1 97.62 219 SER B N 1
ATOM 4413 C CA . SER B 1 219 ? -23.203 2.736 15.125 1 97.62 219 SER B CA 1
ATOM 4414 C C . SER B 1 219 ? -22.812 1.344 15.609 1 97.62 219 SER B C 1
ATOM 4416 O O . SER B 1 219 ? -22.797 1.088 16.812 1 97.62 219 SER B O 1
ATOM 4418 N N . PHE B 1 220 ? -22.594 0.478 14.68 1 97.69 220 PHE B N 1
ATOM 4419 C CA . PHE B 1 220 ? -22.188 -0.878 15.031 1 97.69 220 PHE B CA 1
ATOM 4420 C C . PHE B 1 220 ? -20.75 -1.128 14.641 1 97.69 220 PHE B C 1
ATOM 4422 O O . PHE B 1 220 ? -20.312 -0.755 13.547 1 97.69 220 PHE B O 1
ATOM 4429 N N . LEU B 1 221 ? -19.984 -1.707 15.586 1 96.81 221 LEU B N 1
ATOM 4430 C CA . LEU B 1 221 ? -18.625 -2.178 15.305 1 96.81 221 LEU B CA 1
ATOM 4431 C C . LEU B 1 221 ? -18.656 -3.525 14.594 1 96.81 221 LEU B C 1
ATOM 4433 O O . LEU B 1 221 ? -19.234 -4.492 15.109 1 96.81 221 LEU B O 1
ATOM 4437 N N . PHE B 1 222 ? -18.172 -3.523 13.422 1 96.75 222 PHE B N 1
ATOM 4438 C CA . PHE B 1 222 ? -18.047 -4.777 12.695 1 96.75 222 PHE B CA 1
ATOM 4439 C C . PHE B 1 222 ? -16.688 -5.426 12.945 1 96.75 222 PHE B C 1
ATOM 4441 O O . PHE B 1 222 ? -15.656 -4.906 12.5 1 96.75 222 PHE B O 1
ATOM 4448 N N . ASP B 1 223 ? -16.672 -6.465 13.641 1 92.12 223 ASP B N 1
ATOM 4449 C CA . ASP B 1 223 ? -15.492 -7.254 13.953 1 92.12 223 ASP B CA 1
ATOM 4450 C C . ASP B 1 223 ? -15.727 -8.734 13.672 1 92.12 223 ASP B C 1
ATOM 4452 O O . ASP B 1 223 ? -16.375 -9.43 14.453 1 92.12 223 ASP B O 1
ATOM 4456 N N . LYS B 1 224 ? -15.078 -9.219 12.625 1 88.69 224 LYS B N 1
ATOM 4457 C CA . LYS B 1 224 ? -15.305 -10.586 12.172 1 88.69 224 LYS B CA 1
ATOM 4458 C C . LYS B 1 224 ? -14.836 -11.594 13.211 1 88.69 224 LYS B C 1
ATOM 4460 O O . LYS B 1 224 ? -15.25 -12.758 13.195 1 88.69 224 LYS B O 1
ATOM 4465 N N . SER B 1 225 ? -13.992 -11.148 14.109 1 87.5 225 SER B N 1
ATOM 4466 C CA . SER B 1 225 ? -13.438 -12.07 15.094 1 87.5 225 SER B CA 1
ATOM 4467 C C . SER B 1 225 ? -14.344 -12.18 16.328 1 87.5 225 SER B C 1
ATOM 4469 O O . SER B 1 225 ? -14.102 -13 17.203 1 87.5 225 SER B O 1
ATOM 4471 N N . ASP B 1 226 ? -15.406 -11.359 16.344 1 92.94 226 ASP B N 1
ATOM 4472 C CA . ASP B 1 226 ? -16.312 -11.328 17.484 1 92.94 226 ASP B CA 1
ATOM 4473 C C . ASP B 1 226 ? -17.734 -11.75 17.078 1 92.94 226 ASP B C 1
ATOM 4475 O O . ASP B 1 226 ? -18.547 -10.898 16.719 1 92.94 226 ASP B O 1
ATOM 4479 N N . SER B 1 227 ? -18.016 -13 17.25 1 92.31 227 SER B N 1
ATOM 4480 C CA . SER B 1 227 ? -19.281 -13.555 16.812 1 92.31 227 SER B CA 1
ATOM 4481 C C . SER B 1 227 ? -20.453 -12.906 17.547 1 92.31 227 SER B C 1
ATOM 4483 O O . SER B 1 227 ? -21.531 -12.727 16.969 1 92.31 227 SER B O 1
ATOM 4485 N N . LYS B 1 228 ? -20.219 -12.562 18.797 1 93.94 228 LYS B N 1
ATOM 4486 C CA . LYS B 1 228 ? -21.297 -11.969 19.594 1 93.94 228 LYS B CA 1
ATOM 4487 C C . LYS B 1 228 ? -21.719 -10.625 19 1 93.94 228 LYS B C 1
ATOM 4489 O O . LYS B 1 228 ? -22.922 -10.344 18.891 1 93.94 228 LYS B O 1
ATOM 4494 N N . THR B 1 229 ? -20.812 -9.836 18.672 1 93.75 229 THR B N 1
ATOM 4495 C CA . THR B 1 229 ? -21.109 -8.531 18.094 1 93.75 229 THR B CA 1
ATOM 4496 C C . THR B 1 229 ? -21.797 -8.688 16.734 1 93.75 229 THR B C 1
ATOM 4498 O O . THR B 1 229 ? -22.688 -7.906 16.391 1 93.75 229 THR B O 1
ATOM 4501 N N . LEU B 1 230 ? -21.453 -9.695 16.016 1 96.25 230 LEU B N 1
ATOM 4502 C CA . LEU B 1 230 ? -22.031 -9.938 14.695 1 96.25 230 LEU B CA 1
ATOM 4503 C C . LEU B 1 230 ? -23.484 -10.414 14.828 1 96.25 230 LEU B C 1
ATOM 4505 O O . LEU B 1 230 ? -24.344 -10.016 14.039 1 96.25 230 LEU B O 1
ATOM 4509 N N . ASP B 1 231 ? -23.688 -11.242 15.797 1 96.12 231 ASP B N 1
ATOM 4510 C CA . ASP B 1 231 ? -25.062 -11.688 16.062 1 96.12 231 ASP B CA 1
ATOM 4511 C C . ASP B 1 231 ? -25.953 -10.516 16.438 1 96.12 231 ASP B C 1
ATOM 4513 O O . ASP B 1 231 ? -27.094 -10.438 15.984 1 96.12 231 ASP B O 1
ATOM 4517 N N . LYS B 1 232 ? -25.422 -9.68 17.281 1 97.06 232 LYS B N 1
ATOM 4518 C CA . LYS B 1 232 ? -26.156 -8.484 17.688 1 97.06 232 LYS B CA 1
ATOM 4519 C C . LYS B 1 232 ? -26.484 -7.609 16.484 1 97.06 232 LYS B C 1
ATOM 4521 O O . LYS B 1 232 ? -27.578 -7.051 16.391 1 97.06 232 LYS B O 1
ATOM 4526 N N . LEU B 1 233 ? -25.562 -7.488 15.617 1 97.94 233 LEU B N 1
ATOM 4527 C CA . LEU B 1 233 ? -25.766 -6.707 14.398 1 97.94 233 LEU B CA 1
ATOM 4528 C C . LEU B 1 233 ? -26.875 -7.301 13.539 1 97.94 233 LEU B C 1
ATOM 4530 O O . LEU B 1 233 ? -27.75 -6.582 13.078 1 97.94 233 LEU B O 1
ATOM 4534 N N . LEU B 1 234 ? -26.828 -8.578 13.344 1 97.75 234 LEU B N 1
ATOM 4535 C CA . LEU B 1 234 ? -27.828 -9.266 12.539 1 97.75 234 LEU B CA 1
ATOM 4536 C C . LEU B 1 234 ? -29.219 -9.094 13.141 1 97.75 234 LEU B C 1
ATOM 4538 O O . LEU B 1 234 ? -30.172 -8.758 12.43 1 97.75 234 LEU B O 1
ATOM 4542 N N . ASP B 1 235 ? -29.281 -9.297 14.43 1 97.81 235 ASP B N 1
ATOM 4543 C CA . ASP B 1 235 ? -30.547 -9.156 15.141 1 97.81 235 ASP B CA 1
ATOM 4544 C C . ASP B 1 235 ? -31.094 -7.738 15.023 1 97.81 235 ASP B C 1
ATOM 4546 O O . ASP B 1 235 ? -32.281 -7.539 14.82 1 97.81 235 ASP B O 1
ATOM 4550 N N . TYR B 1 236 ? -30.234 -6.785 15.148 1 97.94 236 TYR B N 1
ATOM 4551 C CA . TYR B 1 236 ? -30.641 -5.387 15.086 1 97.94 236 TYR B CA 1
ATOM 4552 C C . TYR B 1 236 ? -31.188 -5.035 13.703 1 97.94 236 TYR B C 1
ATOM 4554 O O . TYR B 1 236 ? -32.219 -4.367 13.586 1 97.94 236 TYR B O 1
ATOM 4562 N N . VAL B 1 237 ? -30.516 -5.484 12.688 1 98.31 237 VAL B N 1
ATOM 4563 C CA . VAL B 1 237 ? -30.906 -5.219 11.312 1 98.31 237 VAL B CA 1
ATOM 4564 C C . VAL B 1 237 ? -32.281 -5.797 11.047 1 98.31 237 VAL B C 1
ATOM 4566 O O . VAL B 1 237 ? -33.125 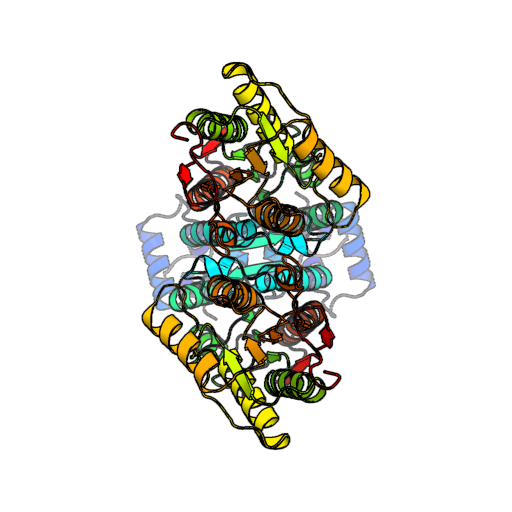-5.137 10.43 1 98.31 237 VAL B O 1
ATOM 4569 N N . GLN B 1 238 ? -32.5 -6.945 11.555 1 97.31 238 GLN B N 1
ATOM 4570 C CA . GLN B 1 238 ? -33.781 -7.609 11.336 1 97.31 238 GLN B CA 1
ATOM 4571 C C . GLN B 1 238 ? -34.875 -6.969 12.18 1 97.31 238 GLN B C 1
ATOM 4573 O O . GLN B 1 238 ? -35.938 -6.633 11.672 1 97.31 238 GLN B O 1
ATOM 4578 N N . SER B 1 239 ? -34.531 -6.719 13.445 1 97.56 239 SER B N 1
ATOM 4579 C CA . SER B 1 239 ? -35.562 -6.23 14.375 1 97.56 239 SER B CA 1
ATOM 4580 C C . SER B 1 239 ? -35.938 -4.793 14.055 1 97.56 239 SER B C 1
ATOM 4582 O O . SER B 1 239 ? -37.094 -4.402 14.234 1 97.56 239 SER B O 1
ATOM 4584 N N . GLN B 1 240 ? -35.031 -3.963 13.555 1 97.69 240 GLN B N 1
ATOM 4585 C CA . GLN B 1 240 ? -35.281 -2.555 13.281 1 97.69 240 GLN B CA 1
ATOM 4586 C C . GLN B 1 240 ? -35.625 -2.334 11.812 1 97.69 240 GLN B C 1
ATOM 4588 O O . GLN B 1 240 ? -35.781 -1.194 11.375 1 97.69 240 GLN B O 1
ATOM 4593 N N . ALA B 1 241 ? -35.719 -3.408 11.031 1 97.56 241 ALA B N 1
ATOM 4594 C CA . ALA B 1 241 ? -36.062 -3.367 9.609 1 97.56 241 ALA B CA 1
ATOM 4595 C C . ALA B 1 241 ? -35.125 -2.412 8.852 1 97.56 241 ALA B C 1
ATOM 4597 O O . ALA B 1 241 ? -35.594 -1.562 8.094 1 97.56 241 ALA B O 1
ATOM 4598 N N . ILE B 1 242 ? -33.875 -2.562 9.172 1 98.62 242 ILE B N 1
ATOM 4599 C CA . ILE B 1 242 ? -32.875 -1.766 8.469 1 98.62 242 ILE B CA 1
ATOM 4600 C C . ILE B 1 242 ? -32.875 -2.115 6.98 1 98.62 242 ILE B C 1
ATOM 4602 O O . ILE B 1 242 ? -32.844 -3.291 6.613 1 98.62 242 ILE B O 1
ATOM 4606 N N . SER B 1 243 ? -32.938 -1.119 6.148 1 98.38 243 SER B N 1
ATOM 4607 C CA . SER B 1 243 ? -32.969 -1.387 4.711 1 98.38 243 SER B CA 1
ATOM 4608 C C . SER B 1 243 ? -31.719 -0.853 4.016 1 98.38 243 SER B C 1
ATOM 4610 O O . SER B 1 243 ? -31.484 -1.147 2.844 1 98.38 243 SER B O 1
ATOM 4612 N N . ALA B 1 244 ? -30.891 -0.023 4.773 1 98.81 244 ALA B N 1
ATOM 4613 C CA . ALA B 1 244 ? -29.688 0.529 4.152 1 98.81 244 ALA B CA 1
ATOM 4614 C C . ALA B 1 244 ? -28.578 0.706 5.176 1 98.81 244 ALA B C 1
ATOM 4616 O O . ALA B 1 244 ? -28.828 0.905 6.363 1 98.81 244 ALA B O 1
ATOM 4617 N N . LEU B 1 245 ? -27.359 0.622 4.711 1 98.88 245 LEU B N 1
ATOM 4618 C CA . LEU B 1 245 ? -26.156 0.738 5.531 1 98.88 245 LEU B CA 1
ATOM 4619 C C . LEU B 1 245 ? -25.25 1.835 5 1 98.88 245 LEU B C 1
ATOM 4621 O O . LEU B 1 245 ? -25.094 1.983 3.785 1 98.88 245 LEU B O 1
ATOM 4625 N N . VAL B 1 246 ? -24.734 2.629 5.855 1 98.94 246 VAL B N 1
ATOM 4626 C CA . VAL B 1 246 ? -23.562 3.461 5.621 1 98.94 246 VAL B CA 1
ATOM 4627 C C . VAL B 1 246 ? -22.328 2.826 6.281 1 98.94 246 VAL B C 1
ATOM 4629 O O . VAL B 1 246 ? -22.266 2.707 7.508 1 98.94 246 VAL B O 1
ATOM 4632 N N . VAL B 1 247 ? -21.375 2.396 5.469 1 98.81 247 VAL B N 1
ATOM 4633 C CA . VAL B 1 247 ? -20.266 1.621 5.988 1 98.81 247 VAL B CA 1
ATOM 4634 C C . VAL B 1 247 ? -18.969 2.426 5.855 1 98.81 247 VAL B C 1
ATOM 4636 O O . VAL B 1 247 ? -18.719 3.051 4.82 1 98.81 247 VAL B O 1
ATOM 4639 N N . ILE B 1 248 ? -18.094 2.391 6.738 1 98.06 248 ILE B N 1
ATOM 4640 C CA . ILE B 1 248 ? -17.016 3.322 7.039 1 98.06 248 ILE B CA 1
ATOM 4641 C C . ILE B 1 248 ? -16.031 3.369 5.871 1 98.06 248 ILE B C 1
ATOM 4643 O O . ILE B 1 248 ? -15.375 4.387 5.645 1 98.06 248 ILE B O 1
ATOM 4647 N N . ASP B 1 249 ? -15.836 2.223 5.164 1 96.19 249 ASP B N 1
ATOM 4648 C CA . ASP B 1 249 ? -14.945 2.174 4.012 1 96.19 249 ASP B CA 1
ATOM 4649 C C . ASP B 1 249 ? -15.234 0.952 3.143 1 96.19 249 ASP B C 1
ATOM 4651 O O . ASP B 1 249 ? -16.062 0.111 3.504 1 96.19 249 ASP B O 1
ATOM 4655 N N . ASP B 1 250 ? -14.609 0.885 2.002 1 95.88 250 ASP B N 1
ATOM 4656 C CA . ASP B 1 250 ? -14.938 -0.116 0.99 1 95.88 250 ASP B CA 1
ATOM 4657 C C . ASP B 1 250 ? -14.555 -1.518 1.46 1 95.88 250 ASP B C 1
ATOM 4659 O O . ASP B 1 250 ? -15.266 -2.486 1.191 1 95.88 250 ASP B O 1
ATOM 4663 N N . LEU B 1 251 ? -13.391 -1.623 2.121 1 93.25 251 LEU B N 1
ATOM 4664 C CA . LEU B 1 251 ? -12.969 -2.938 2.592 1 93.25 251 LEU B CA 1
ATOM 4665 C C . LEU B 1 251 ? -13.961 -3.49 3.615 1 93.25 251 LEU B C 1
ATOM 4667 O O . LEU B 1 251 ? -14.391 -4.637 3.506 1 93.25 251 LEU B O 1
ATOM 4671 N N . THR B 1 252 ? -14.305 -2.654 4.582 1 95.56 252 THR B N 1
ATOM 4672 C CA . THR B 1 252 ? -15.297 -3.059 5.57 1 95.56 252 THR B CA 1
ATOM 4673 C C . THR B 1 252 ? -16.641 -3.365 4.902 1 95.56 252 THR B C 1
ATOM 4675 O O . THR B 1 252 ? -17.328 -4.312 5.289 1 95.56 252 THR B O 1
ATOM 4678 N N . ALA B 1 253 ? -16.938 -2.611 3.881 1 97.56 253 ALA B N 1
ATOM 4679 C CA . ALA B 1 253 ? -18.203 -2.818 3.156 1 97.56 253 ALA B CA 1
ATOM 4680 C C . ALA B 1 253 ? -18.234 -4.203 2.518 1 97.56 253 ALA B C 1
ATOM 4682 O O . ALA B 1 253 ? -19.266 -4.883 2.553 1 97.56 253 ALA B O 1
ATOM 4683 N N . LEU B 1 254 ? -17.094 -4.629 1.943 1 94.94 254 LEU B N 1
ATOM 4684 C CA . LEU B 1 254 ? -17.047 -5.961 1.35 1 94.94 254 LEU B CA 1
ATOM 4685 C C . LEU B 1 254 ? -17.266 -7.039 2.408 1 94.94 254 LEU B C 1
ATOM 4687 O O . LEU B 1 254 ? -17.984 -8.008 2.168 1 94.94 254 LEU B O 1
ATOM 4691 N N . LYS B 1 255 ? -16.688 -6.883 3.564 1 95 255 LYS B N 1
ATOM 4692 C CA . LYS B 1 255 ? -16.828 -7.844 4.652 1 95 255 LYS B CA 1
ATOM 4693 C C . LYS B 1 255 ? -18.266 -7.875 5.16 1 95 255 LYS B C 1
ATOM 4695 O O . LYS B 1 255 ? -18.812 -8.945 5.438 1 95 255 LYS B O 1
ATOM 4700 N N . VAL B 1 256 ? -18.812 -6.699 5.25 1 97.5 256 VAL B N 1
ATOM 4701 C CA . VAL B 1 256 ? -20.188 -6.559 5.711 1 97.5 256 VAL B CA 1
ATOM 4702 C C . VAL B 1 256 ? -21.141 -7.223 4.711 1 97.5 256 VAL B C 1
ATOM 4704 O O . VAL B 1 256 ? -22.047 -7.969 5.098 1 97.5 256 VAL B O 1
ATOM 4707 N N . MET B 1 257 ? -20.922 -6.938 3.414 1 96.81 257 MET B N 1
ATOM 4708 C CA . MET B 1 257 ? -21.734 -7.555 2.361 1 96.81 257 MET B CA 1
ATOM 4709 C C . MET B 1 257 ? -21.641 -9.078 2.434 1 96.81 257 MET B C 1
ATOM 4711 O O . MET B 1 257 ? -22.672 -9.758 2.342 1 96.81 257 MET B O 1
ATOM 4715 N N . GLU B 1 258 ? -20.453 -9.57 2.617 1 94.19 258 GLU B N 1
ATOM 4716 C CA . GLU B 1 258 ? -20.234 -11.016 2.729 1 94.19 258 GLU B CA 1
ATOM 4717 C C . GLU B 1 258 ? -20.984 -11.586 3.93 1 94.19 258 GLU B C 1
ATOM 4719 O O . GLU B 1 258 ? -21.594 -12.656 3.838 1 94.19 258 GLU B O 1
ATOM 4724 N N . PHE B 1 259 ? -20.875 -10.914 5.059 1 96.25 259 PHE B N 1
ATOM 4725 C CA . PHE B 1 259 ? -21.516 -11.359 6.293 1 96.25 259 PHE B CA 1
ATOM 4726 C C . PHE B 1 259 ? -23.031 -11.477 6.109 1 96.25 259 PHE B C 1
ATOM 4728 O O . PHE B 1 259 ? -23.625 -12.5 6.434 1 96.25 259 PHE B O 1
ATOM 4735 N N . PHE B 1 260 ? -23.672 -10.484 5.555 1 97.19 260 PHE B N 1
ATOM 4736 C CA . PHE B 1 260 ? -25.125 -10.477 5.418 1 97.19 260 PHE B CA 1
ATOM 4737 C C . PHE B 1 260 ? -25.578 -11.469 4.352 1 97.19 260 PHE B C 1
ATOM 4739 O O . PHE B 1 260 ? -26.609 -12.125 4.5 1 97.19 260 PHE B O 1
ATOM 4746 N N . ASN B 1 261 ? -24.766 -11.594 3.283 1 94.31 261 ASN B N 1
ATOM 4747 C CA . ASN B 1 261 ? -25.062 -12.602 2.27 1 94.31 261 ASN B CA 1
ATOM 4748 C C . ASN B 1 261 ? -25.094 -14.008 2.861 1 94.31 261 ASN B C 1
ATOM 4750 O O . ASN B 1 261 ? -25.984 -14.797 2.541 1 94.31 261 ASN B O 1
ATOM 4754 N N . LEU B 1 262 ? -24.156 -14.289 3.725 1 93.69 262 LEU B N 1
ATOM 4755 C CA . LEU B 1 262 ? -24.062 -15.602 4.363 1 93.69 262 LEU B CA 1
ATOM 4756 C C . LEU B 1 262 ? -25.266 -15.852 5.266 1 93.69 262 LEU B C 1
ATOM 4758 O O . LEU B 1 262 ? -25.578 -17 5.594 1 93.69 262 LEU B O 1
ATOM 4762 N N . HIS B 1 263 ? -25.969 -14.781 5.613 1 96.06 263 HIS B N 1
ATOM 4763 C CA . HIS B 1 263 ? -27.125 -14.898 6.504 1 96.06 263 HIS B CA 1
ATOM 4764 C C . HIS B 1 263 ? -28.422 -14.625 5.758 1 96.06 263 HIS B C 1
ATOM 4766 O O . HIS B 1 263 ? -29.438 -14.305 6.375 1 96.06 263 HIS B O 1
ATOM 4772 N N . GLY B 1 264 ? -28.312 -14.602 4.473 1 96.12 264 GLY B N 1
ATOM 4773 C CA . GLY B 1 264 ? -29.516 -14.617 3.639 1 96.12 264 GLY B CA 1
ATOM 4774 C C . GLY B 1 264 ? -30.031 -13.227 3.324 1 96.12 264 GLY B C 1
ATOM 4775 O O . GLY B 1 264 ? -31.156 -13.07 2.859 1 96.12 264 GLY B O 1
ATOM 4776 N N . LEU B 1 265 ? -29.266 -12.156 3.617 1 97.06 265 LEU B N 1
ATOM 4777 C CA . LEU B 1 265 ? -29.625 -10.781 3.268 1 97.06 265 LEU B CA 1
ATOM 4778 C C . LEU B 1 265 ? -28.766 -10.266 2.125 1 97.06 265 LEU B C 1
ATOM 4780 O O . LEU B 1 265 ? -27.547 -10.102 2.285 1 97.06 265 LEU B O 1
ATOM 4784 N N . ARG B 1 266 ? -29.469 -10.156 1.01 1 96.44 266 ARG B N 1
ATOM 4785 C CA . ARG B 1 266 ? -28.719 -9.82 -0.202 1 96.44 266 ARG B CA 1
ATOM 4786 C C . ARG B 1 266 ? -28.609 -8.305 -0.363 1 96.44 266 ARG B C 1
ATOM 4788 O O . ARG B 1 266 ? -29.547 -7.566 -0.075 1 96.44 266 ARG B O 1
ATOM 4795 N N . VAL B 1 267 ? -27.422 -7.766 -0.792 1 97.69 267 VAL B N 1
ATOM 4796 C CA . VAL B 1 267 ? -27.203 -6.391 -1.23 1 97.69 267 VAL B CA 1
ATOM 4797 C C . VAL B 1 267 ? -27.312 -6.312 -2.752 1 97.69 267 VAL B C 1
ATOM 4799 O O . VAL B 1 267 ? -26.641 -7.055 -3.469 1 97.69 267 VAL B O 1
ATOM 4802 N N . PRO B 1 268 ? -28.125 -5.516 -3.352 1 97.62 268 PRO B N 1
ATOM 4803 C CA . PRO B 1 268 ? -28.859 -4.453 -2.676 1 97.62 268 PRO B CA 1
ATOM 4804 C C . PRO B 1 268 ? -30.312 -4.844 -2.385 1 97.62 268 PRO B C 1
ATOM 4806 O O . PRO B 1 268 ? -31.078 -4.043 -1.844 1 97.62 268 PRO B O 1
ATOM 4809 N N . GLU B 1 269 ? -30.672 -6.062 -2.729 1 97.06 269 GLU B N 1
ATOM 4810 C CA . GLU B 1 269 ? -32.094 -6.422 -2.762 1 97.06 269 GLU B CA 1
ATOM 4811 C C . GLU B 1 269 ? -32.719 -6.285 -1.383 1 97.06 269 GLU B C 1
ATOM 4813 O O . GLU B 1 269 ? -33.844 -5.801 -1.26 1 97.06 269 GLU B O 1
ATOM 4818 N N . ASP B 1 270 ? -32.062 -6.75 -0.372 1 97.38 270 ASP B N 1
ATOM 4819 C CA . ASP B 1 270 ? -32.594 -6.727 0.989 1 97.38 270 ASP B CA 1
ATOM 4820 C C . ASP B 1 270 ? -31.984 -5.578 1.791 1 97.38 270 ASP B C 1
ATOM 4822 O O . ASP B 1 270 ? -32.625 -5.031 2.686 1 97.38 270 ASP B O 1
ATOM 4826 N N . LEU B 1 271 ? -30.688 -5.242 1.556 1 98.31 271 LEU B N 1
ATOM 4827 C CA . LEU B 1 271 ? -29.953 -4.188 2.234 1 98.31 271 LEU B CA 1
ATOM 4828 C C . LEU B 1 271 ? -29.141 -3.367 1.238 1 98.31 271 LEU B C 1
ATOM 4830 O O . LEU B 1 271 ? -28.234 -3.895 0.582 1 98.31 271 LEU B O 1
ATOM 4834 N N . SER B 1 272 ? -29.484 -2.117 1.087 1 98.75 272 SER B N 1
ATOM 4835 C CA . SER B 1 272 ? -28.625 -1.231 0.306 1 98.75 272 SER B CA 1
ATOM 4836 C C . SER B 1 272 ? -27.391 -0.802 1.104 1 98.75 272 SER B C 1
ATOM 4838 O O . SER B 1 272 ? -27.406 -0.846 2.336 1 98.75 272 SER B O 1
ATOM 4840 N N . LEU B 1 273 ? -26.328 -0.417 0.383 1 98.69 273 LEU B N 1
ATOM 4841 C CA . LEU B 1 273 ? -25.062 -0.143 1.056 1 98.69 273 LEU B CA 1
ATOM 4842 C C . LEU B 1 273 ? -24.297 0.982 0.357 1 98.69 273 LEU B C 1
ATOM 4844 O O . LEU B 1 273 ? -24.172 0.981 -0.87 1 98.69 273 LEU B O 1
ATOM 4848 N N . VAL B 1 274 ? -23.922 2.014 1.102 1 98.88 274 VAL B N 1
ATOM 4849 C CA . VAL B 1 274 ? -23.016 3.064 0.646 1 98.88 274 VAL B CA 1
ATOM 4850 C C . VAL B 1 274 ? -21.719 3.02 1.457 1 98.88 274 VAL B C 1
ATOM 4852 O O . VAL B 1 274 ? -21.75 2.824 2.674 1 98.88 274 VAL B O 1
ATOM 4855 N N . SER B 1 275 ? -20.625 3.127 0.789 1 98.75 275 SER B N 1
ATOM 4856 C CA . SER B 1 275 ? -19.328 3.137 1.471 1 98.75 275 SER B CA 1
ATOM 4857 C C . SER B 1 275 ? -18.516 4.367 1.089 1 98.75 275 SER B C 1
ATOM 4859 O O . SER B 1 275 ? -19.047 5.332 0.54 1 98.75 275 SER B O 1
ATOM 4861 N N . PHE B 1 276 ? -17.219 4.387 1.512 1 98.31 276 PHE B N 1
ATOM 4862 C CA . PHE B 1 276 ? -16.359 5.551 1.309 1 98.31 276 PHE B CA 1
ATOM 4863 C C . PHE B 1 276 ? -15.031 5.141 0.695 1 98.31 276 PHE B C 1
ATOM 4865 O O . PHE B 1 276 ? -14.602 3.992 0.831 1 98.31 276 PHE B O 1
ATOM 4872 N N . ASN B 1 277 ? -14.367 6.125 -0.065 1 95.69 277 ASN B N 1
ATOM 4873 C CA . ASN B 1 277 ? -12.992 6.09 -0.545 1 95.69 277 ASN B CA 1
ATOM 4874 C C . ASN B 1 277 ? -12.922 5.734 -2.027 1 95.69 277 ASN B C 1
ATOM 4876 O O . ASN B 1 277 ? -11.914 5.996 -2.688 1 95.69 277 ASN B O 1
ATOM 4880 N N . ASN B 1 278 ? -13.984 5.027 -2.514 1 96.62 278 ASN B N 1
ATOM 4881 C CA . ASN B 1 278 ? -13.961 4.59 -3.906 1 96.62 278 ASN B CA 1
ATOM 4882 C C . ASN B 1 278 ? -12.648 3.896 -4.254 1 96.62 278 ASN B C 1
ATOM 4884 O O . ASN B 1 278 ? -11.984 4.27 -5.219 1 96.62 278 ASN B O 1
ATOM 4888 N N . SER B 1 279 ? -12.258 2.982 -3.354 1 93.19 279 SER B N 1
ATOM 4889 C CA . SER B 1 279 ? -11.023 2.238 -3.553 1 93.19 279 SER B CA 1
ATOM 4890 C C . SER B 1 279 ? -11.203 1.112 -4.562 1 93.19 279 SER B C 1
ATOM 4892 O O . SER B 1 279 ? -12.297 0.934 -5.109 1 93.19 279 SER B O 1
ATOM 4894 N N . ALA B 1 280 ? -10.133 0.363 -4.797 1 88.62 280 ALA B N 1
ATOM 4895 C CA . ALA B 1 280 ? -10.188 -0.785 -5.699 1 88.62 280 ALA B CA 1
ATOM 4896 C C . ALA B 1 280 ? -11.211 -1.811 -5.219 1 88.62 280 ALA B C 1
ATOM 4898 O O . ALA B 1 280 ? -11.812 -2.518 -6.027 1 88.62 280 ALA B O 1
ATOM 4899 N N . TYR B 1 281 ? -11.508 -1.839 -3.975 1 91.88 281 TYR B N 1
ATOM 4900 C CA . TYR B 1 281 ? -12.445 -2.783 -3.383 1 91.88 281 TYR B CA 1
ATOM 4901 C C . TYR B 1 281 ? -13.859 -2.529 -3.885 1 91.88 281 TYR B C 1
ATOM 4903 O O . TYR B 1 281 ? -14.711 -3.424 -3.852 1 91.88 281 TYR B O 1
ATOM 4911 N N . ALA B 1 282 ? -14.094 -1.357 -4.375 1 94.69 282 ALA B N 1
ATOM 4912 C CA . ALA B 1 282 ? -15.461 -0.956 -4.715 1 94.69 282 ALA B CA 1
ATOM 4913 C C . ALA B 1 282 ? -15.945 -1.674 -5.969 1 94.69 282 ALA B C 1
ATOM 4915 O O . ALA B 1 282 ? -17.141 -1.693 -6.258 1 94.69 282 ALA B O 1
ATOM 4916 N N . GLN B 1 283 ? -14.961 -2.303 -6.688 1 91.94 283 GLN B N 1
ATOM 4917 C CA . GLN B 1 283 ? -15.352 -2.869 -7.973 1 91.94 283 GLN B CA 1
ATOM 4918 C C . GLN B 1 283 ? -14.797 -4.281 -8.141 1 91.94 283 GLN B C 1
ATOM 4920 O O . GLN B 1 283 ? -14.547 -4.723 -9.266 1 91.94 283 GLN B O 1
ATOM 4925 N N . ILE B 1 284 ? -14.578 -4.914 -7.031 1 88.75 284 ILE B N 1
ATOM 4926 C CA . ILE B 1 284 ? -14.078 -6.285 -7.105 1 88.75 284 ILE B CA 1
ATOM 4927 C C . ILE B 1 284 ? -15.25 -7.25 -7.242 1 88.75 284 ILE B C 1
ATOM 4929 O O . ILE B 1 284 ? -15.211 -8.172 -8.055 1 88.75 284 ILE B O 1
ATOM 4933 N N . LEU B 1 285 ? -16.297 -7.043 -6.461 1 91.62 285 LEU B N 1
ATOM 4934 C CA . LEU B 1 285 ? -17.438 -7.945 -6.387 1 91.62 285 LEU B CA 1
ATOM 4935 C C . LEU B 1 285 ? -18.719 -7.23 -6.789 1 91.62 285 LEU B C 1
ATOM 4937 O O . LEU B 1 285 ? -18.906 -6.051 -6.477 1 91.62 285 LEU B O 1
ATOM 4941 N N . HIS B 1 286 ? -19.547 -8.047 -7.445 1 93.31 286 HIS B N 1
ATOM 4942 C CA . HIS B 1 286 ? -20.906 -7.543 -7.609 1 93.31 286 HIS B CA 1
ATOM 4943 C C . HIS B 1 286 ? -21.75 -7.801 -6.363 1 93.31 286 HIS B C 1
ATOM 4945 O O . HIS B 1 286 ? -21.594 -8.836 -5.707 1 93.31 286 HIS B O 1
ATOM 4951 N N . PRO B 1 287 ? -22.703 -6.91 -6.02 1 96.5 287 PRO B N 1
ATOM 4952 C CA . PRO B 1 287 ? -22.875 -5.602 -6.652 1 96.5 287 PRO B CA 1
ATOM 4953 C C . PRO B 1 287 ? -21.703 -4.664 -6.375 1 96.5 287 PRO B C 1
ATOM 4955 O O . PRO B 1 287 ? -21.172 -4.641 -5.262 1 96.5 287 PRO B O 1
ATOM 4958 N N . TYR B 1 288 ? -21.25 -3.982 -7.414 1 97.25 288 TYR B N 1
ATOM 4959 C CA . TYR B 1 288 ? -20.25 -2.945 -7.203 1 97.25 288 TYR B CA 1
ATOM 4960 C C . TYR B 1 288 ? -20.75 -1.894 -6.223 1 97.25 288 TYR B C 1
ATOM 4962 O O . TYR B 1 288 ? -21.906 -1.497 -6.266 1 97.25 288 TYR B O 1
ATOM 4970 N N . LEU B 1 289 ? -19.844 -1.404 -5.426 1 98.38 289 LEU B N 1
ATOM 4971 C CA . LEU B 1 289 ? -20.219 -0.567 -4.293 1 98.38 289 LEU B CA 1
ATOM 4972 C C . LEU B 1 289 ? -20.453 0.873 -4.738 1 98.38 289 LEU B C 1
ATOM 4974 O O . LEU B 1 289 ? -19.641 1.45 -5.453 1 98.38 289 LEU B O 1
ATOM 4978 N N . THR B 1 290 ? -21.609 1.443 -4.422 1 98.88 290 THR B N 1
ATOM 4979 C CA . THR B 1 290 ? -21.75 2.895 -4.367 1 98.88 290 THR B CA 1
ATOM 4980 C C . THR B 1 290 ? -20.844 3.48 -3.289 1 98.88 290 THR B C 1
ATOM 4982 O O . THR B 1 290 ? -20.922 3.098 -2.119 1 98.88 290 THR B O 1
ATOM 4985 N N . SER B 1 291 ? -19.891 4.309 -3.662 1 98.75 291 SER B N 1
ATOM 4986 C CA . SER B 1 291 ? -18.859 4.789 -2.762 1 98.75 291 SER B CA 1
ATOM 4987 C C . SER B 1 291 ? -18.469 6.227 -3.086 1 98.75 291 SER B C 1
ATOM 4989 O O . SER B 1 291 ? -18.75 6.719 -4.18 1 98.75 291 SER B O 1
ATOM 4991 N N . PHE B 1 292 ? -17.922 6.895 -2.133 1 98.88 292 PHE B N 1
ATOM 4992 C CA . PHE B 1 292 ? -17.469 8.266 -2.348 1 98.88 292 PHE B CA 1
ATOM 4993 C C . PHE B 1 292 ? -16.016 8.297 -2.818 1 98.88 292 PHE B C 1
ATOM 4995 O O . PHE B 1 292 ? -15.148 7.707 -2.186 1 98.88 292 PHE B O 1
ATOM 5002 N N . ASP B 1 293 ? -15.773 8.898 -3.932 1 98.5 293 ASP B N 1
ATOM 5003 C CA . ASP B 1 293 ? -14.414 9.234 -4.352 1 98.5 293 ASP B CA 1
ATOM 5004 C C . ASP B 1 293 ? -13.883 10.438 -3.574 1 98.5 293 ASP B C 1
ATOM 5006 O O . ASP B 1 293 ? -14.398 11.547 -3.705 1 98.5 293 ASP B O 1
ATOM 5010 N N . ILE B 1 294 ? -12.883 10.227 -2.807 1 98.12 294 ILE B N 1
ATOM 5011 C CA . ILE B 1 294 ? -12.391 11.266 -1.911 1 98.12 294 ILE B CA 1
ATOM 5012 C C . ILE B 1 294 ? -11.32 12.094 -2.621 1 98.12 294 ILE B C 1
ATOM 5014 O O . ILE B 1 294 ? -10.727 12.992 -2.025 1 98.12 294 ILE B O 1
ATOM 5018 N N . ASN B 1 295 ? -11 11.82 -3.873 1 97.94 295 ASN B N 1
ATOM 5019 C CA . ASN B 1 295 ? -10.062 12.57 -4.695 1 97.94 295 ASN B CA 1
ATOM 5020 C C . ASN B 1 295 ? -8.656 12.555 -4.098 1 97.94 295 ASN B C 1
ATOM 5022 O O . ASN B 1 295 ? -8.07 13.609 -3.848 1 97.94 295 ASN B O 1
ATOM 5026 N N . ILE B 1 296 ? -8.07 11.367 -4.039 1 96.62 296 ILE B N 1
ATOM 5027 C CA . ILE B 1 296 ? -6.773 11.133 -3.42 1 96.62 296 ILE B CA 1
ATOM 5028 C C . ILE B 1 296 ? -5.703 11.953 -4.141 1 96.62 296 ILE B C 1
ATOM 5030 O O . ILE B 1 296 ? -4.773 12.461 -3.512 1 96.62 296 ILE B O 1
ATOM 5034 N N . LYS B 1 297 ? -5.844 12.133 -5.441 1 96.31 297 LYS B N 1
ATOM 5035 C CA . LYS B 1 297 ? -4.891 12.922 -6.211 1 96.31 297 LYS B CA 1
ATOM 5036 C C . LYS B 1 297 ? -4.797 14.344 -5.672 1 96.31 297 LYS B C 1
ATOM 5038 O O . LYS B 1 297 ? -3.701 14.844 -5.395 1 96.31 297 LYS B O 1
ATOM 5043 N N . ASN B 1 298 ? -5.938 14.945 -5.453 1 98.25 298 ASN B N 1
ATOM 5044 C CA . ASN B 1 298 ? -5.945 16.312 -4.941 1 98.25 298 ASN B CA 1
ATOM 5045 C C . ASN B 1 298 ? -5.52 16.375 -3.479 1 98.25 298 ASN B C 1
ATOM 5047 O O . ASN B 1 298 ? -4.855 17.312 -3.057 1 98.25 298 ASN B O 1
ATOM 5051 N N . LEU B 1 299 ? -5.941 15.359 -2.725 1 98.38 299 LEU B N 1
ATOM 5052 C CA . LEU B 1 299 ? -5.496 15.297 -1.338 1 98.38 299 LEU B CA 1
ATOM 5053 C C . LEU B 1 299 ? -3.973 15.297 -1.257 1 98.38 299 LEU B C 1
ATOM 5055 O O . LEU B 1 299 ? -3.387 16.078 -0.511 1 98.38 299 LEU B O 1
ATOM 5059 N N . GLY B 1 300 ? -3.336 14.461 -2.064 1 98.31 300 GLY B N 1
ATOM 5060 C CA . GLY B 1 300 ? -1.886 14.344 -2.055 1 98.31 300 GLY B CA 1
ATOM 5061 C C . GLY B 1 300 ? -1.185 15.586 -2.572 1 98.31 300 GLY B C 1
ATOM 5062 O O . GLY B 1 300 ? -0.2 16.047 -1.985 1 98.31 300 GLY B O 1
ATOM 5063 N N . ARG B 1 301 ? -1.704 16.094 -3.67 1 98.06 301 ARG B N 1
ATOM 5064 C CA . ARG B 1 301 ? -1.122 17.297 -4.27 1 98.06 301 ARG B CA 1
ATOM 5065 C C . ARG B 1 301 ? -1.154 18.469 -3.295 1 98.06 301 ARG B C 1
ATOM 5067 O O . ARG B 1 301 ? -0.137 19.125 -3.078 1 98.06 301 ARG B O 1
ATOM 5074 N N . ILE B 1 302 ? -2.293 18.703 -2.68 1 97.81 302 ILE B N 1
ATOM 5075 C CA . ILE B 1 302 ? -2.469 19.844 -1.787 1 97.81 302 ILE B CA 1
ATOM 5076 C C . ILE B 1 302 ? -1.633 19.641 -0.525 1 97.81 302 ILE B C 1
ATOM 5078 O O . ILE B 1 302 ? -1.021 20.594 -0.025 1 97.81 302 ILE B O 1
ATOM 5082 N N . ALA B 1 303 ? -1.597 18.391 0.009 1 97.88 303 ALA B N 1
ATOM 5083 C CA . ALA B 1 303 ? -0.781 18.109 1.188 1 97.88 303 ALA B CA 1
ATOM 5084 C C . ALA B 1 303 ? 0.683 18.453 0.937 1 97.88 303 ALA B C 1
ATOM 5086 O O . ALA B 1 303 ? 1.317 19.125 1.755 1 97.88 303 ALA B O 1
ATOM 5087 N N . PHE B 1 304 ? 1.2 18.031 -0.208 1 97.69 304 PHE B N 1
ATOM 5088 C CA . PHE B 1 304 ? 2.59 18.328 -0.537 1 97.69 304 PHE B CA 1
ATOM 5089 C C . PHE B 1 304 ? 2.797 19.828 -0.702 1 97.69 304 PHE B C 1
ATOM 5091 O O . PHE B 1 304 ? 3.748 20.391 -0.158 1 97.69 304 PHE B O 1
ATOM 5098 N N . GLU B 1 305 ? 1.883 20.469 -1.464 1 95.94 305 GLU B N 1
ATOM 5099 C CA . GLU B 1 305 ? 1.996 21.906 -1.701 1 95.94 305 GLU B CA 1
ATOM 5100 C C . GLU B 1 305 ? 2.061 22.672 -0.387 1 95.94 305 GLU B C 1
ATOM 5102 O O . GLU B 1 305 ? 2.865 23.594 -0.242 1 95.94 305 GLU B O 1
ATOM 5107 N N . ARG B 1 306 ? 1.251 22.25 0.51 1 95.56 306 ARG B N 1
ATOM 5108 C CA . ARG B 1 306 ? 1.177 22.969 1.781 1 95.56 306 ARG B CA 1
ATOM 5109 C C . ARG B 1 306 ? 2.447 22.766 2.6 1 95.56 306 ARG B C 1
ATOM 5111 O O . ARG B 1 306 ? 2.994 23.719 3.156 1 95.56 306 ARG B O 1
ATOM 5118 N N . VAL B 1 307 ? 2.93 21.531 2.689 1 96.38 307 VAL B N 1
ATOM 5119 C CA . VAL B 1 307 ? 4.121 21.281 3.496 1 96.38 307 VAL B CA 1
ATOM 5120 C C . VAL B 1 307 ? 5.336 21.938 2.84 1 96.38 307 VAL B C 1
ATOM 5122 O O . VAL B 1 307 ? 6.215 22.469 3.531 1 96.38 307 VAL B O 1
ATOM 5125 N N . TRP B 1 308 ? 5.363 21.891 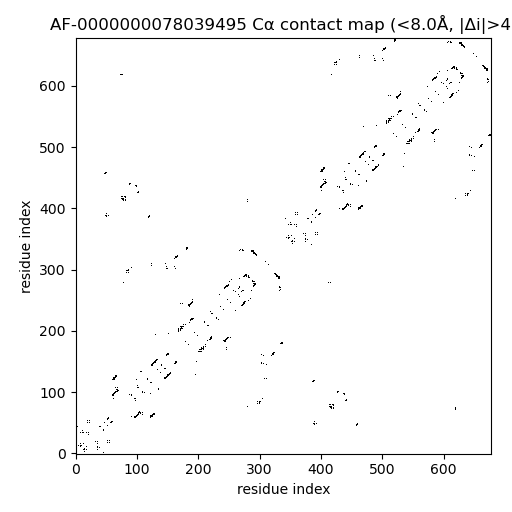1.519 1 94.06 308 TRP B N 1
ATOM 5126 C CA . TRP B 1 308 ? 6.465 22.516 0.782 1 94.06 308 TRP B CA 1
ATOM 5127 C C . TRP B 1 308 ? 6.508 24.016 1.019 1 94.06 308 TRP B C 1
ATOM 5129 O O . TRP B 1 308 ? 7.582 24.594 1.225 1 94.06 308 TRP B O 1
ATOM 5139 N N . ALA B 1 309 ? 5.32 24.641 1.033 1 93.12 309 ALA B N 1
ATOM 5140 C CA . ALA B 1 309 ? 5.234 26.062 1.319 1 93.12 309 ALA B CA 1
ATOM 5141 C C . ALA B 1 309 ? 5.738 26.375 2.725 1 93.12 309 ALA B C 1
ATOM 5143 O O . ALA B 1 309 ? 6.414 27.391 2.941 1 93.12 309 ALA B O 1
ATOM 5144 N N . LEU B 1 310 ? 5.43 25.516 3.686 1 92.19 310 LEU B N 1
ATOM 5145 C CA . LEU B 1 310 ? 5.875 25.703 5.062 1 92.19 310 LEU B CA 1
ATOM 5146 C C . LEU B 1 310 ? 7.391 25.562 5.164 1 92.19 310 LEU B C 1
ATOM 5148 O O . LEU B 1 310 ? 8.047 26.344 5.844 1 92.19 310 LEU B O 1
ATOM 5152 N N . VAL B 1 311 ? 7.906 24.531 4.465 1 92.06 311 VAL B N 1
ATOM 5153 C CA . VAL B 1 311 ? 9.336 24.25 4.488 1 92.06 311 VAL B CA 1
ATOM 5154 C C . VAL B 1 311 ? 10.102 25.406 3.852 1 92.06 311 VAL B C 1
ATOM 5156 O O . VAL B 1 311 ? 11.172 25.797 4.332 1 92.06 311 VAL B O 1
ATOM 5159 N N . GLN B 1 312 ? 9.531 25.984 2.812 1 87.62 312 GLN B N 1
ATOM 5160 C CA . GLN B 1 312 ? 10.18 27.078 2.092 1 87.62 312 GLN B CA 1
ATOM 5161 C C . GLN B 1 312 ? 9.93 28.406 2.789 1 87.62 312 GLN B C 1
ATOM 5163 O O . GLN B 1 312 ? 10.383 29.453 2.311 1 87.62 312 GLN B O 1
ATOM 5168 N N . GLN B 1 313 ? 9.203 28.422 3.957 1 80.56 313 GLN B N 1
ATOM 5169 C CA . GLN B 1 313 ? 8.883 29.609 4.742 1 80.56 313 GLN B CA 1
ATOM 5170 C C . GLN B 1 313 ? 8.117 30.625 3.902 1 80.56 313 GLN B C 1
ATOM 5172 O O . GLN B 1 313 ? 8.312 31.844 4.055 1 80.56 313 GLN B O 1
ATOM 5177 N N . LYS B 1 314 ? 7.512 30.109 2.98 1 73.38 314 LYS B N 1
ATOM 5178 C CA . LYS B 1 314 ? 6.711 30.969 2.111 1 73.38 314 LYS B CA 1
ATOM 5179 C C . LYS B 1 314 ? 5.34 31.25 2.729 1 73.38 314 LYS B C 1
ATOM 5181 O O . LYS B 1 314 ? 4.645 32.188 2.314 1 73.38 314 LYS B O 1
ATOM 5186 N N . SER B 1 315 ? 4.91 30.516 3.641 1 69.44 315 SER B N 1
ATOM 5187 C CA . SER B 1 315 ? 3.646 30.703 4.348 1 69.44 315 SER B CA 1
ATOM 5188 C C . SER B 1 315 ? 3.754 30.234 5.797 1 69.44 315 SER B C 1
ATOM 5190 O O . SER B 1 315 ? 4.371 29.203 6.086 1 69.44 315 SER B O 1
ATOM 5192 N N . LYS B 1 316 ? 3.357 31.094 6.562 1 72.56 316 LYS B N 1
ATOM 5193 C CA . LYS B 1 316 ? 3.285 30.688 7.961 1 72.56 316 LYS B CA 1
ATOM 5194 C C . LYS B 1 316 ? 1.836 30.5 8.406 1 72.56 316 LYS B C 1
ATOM 5196 O O . LYS B 1 316 ? 1.571 30.219 9.57 1 72.56 316 LYS B O 1
ATOM 5201 N N . VAL B 1 317 ? 1.02 30.609 7.406 1 76.88 317 VAL B N 1
ATOM 5202 C CA . VAL B 1 317 ? -0.393 30.578 7.77 1 76.88 317 VAL B CA 1
ATOM 5203 C C . VAL B 1 317 ? -0.87 29.125 7.863 1 76.88 317 VAL B C 1
ATOM 5205 O O . VAL B 1 317 ? -0.691 28.359 6.926 1 76.88 317 VAL B O 1
ATOM 5208 N N . ARG B 1 318 ? -1.347 28.875 9.047 1 84.19 318 ARG B N 1
ATOM 5209 C CA . ARG B 1 318 ? -2.029 27.594 9.242 1 84.19 318 ARG B CA 1
ATOM 5210 C C . ARG B 1 318 ? -3.344 27.562 8.469 1 84.19 318 ARG B C 1
ATOM 5212 O O . ARG B 1 318 ? -4.035 28.562 8.359 1 84.19 318 ARG B O 1
ATOM 5219 N N . ALA B 1 319 ? -3.611 26.406 7.789 1 89.44 319 ALA B N 1
ATOM 5220 C CA . ALA B 1 319 ? -4.801 26.344 6.941 1 89.44 319 ALA B CA 1
ATOM 5221 C C . ALA B 1 319 ? -5.5 25 7.078 1 89.44 319 ALA B C 1
ATOM 5223 O O . ALA B 1 319 ? -4.848 23.984 7.32 1 89.44 319 ALA B O 1
ATOM 5224 N N . LYS B 1 320 ? -6.789 25.125 7.109 1 93.25 320 LYS B N 1
ATOM 5225 C CA . LYS B 1 320 ? -7.648 23.969 6.863 1 93.25 320 LYS B CA 1
ATOM 5226 C C . LYS B 1 320 ? -8.109 23.922 5.41 1 93.25 320 LYS B C 1
ATOM 5228 O O . LYS B 1 320 ? -8.719 24.859 4.918 1 93.25 320 LYS B O 1
ATOM 5233 N N . VAL B 1 321 ? -7.75 22.891 4.699 1 95.88 321 VAL B N 1
ATOM 5234 C CA . VAL B 1 321 ? -8.148 22.781 3.301 1 95.88 321 VAL B CA 1
ATOM 5235 C C . VAL B 1 321 ? -9.047 21.562 3.121 1 95.88 321 VAL B C 1
ATOM 5237 O O . VAL B 1 321 ? -8.672 20.438 3.473 1 95.88 321 VAL B O 1
ATOM 5240 N N . LEU B 1 322 ? -10.219 21.719 2.641 1 97.38 322 LEU B N 1
ATOM 5241 C CA . LEU B 1 322 ? -11.156 20.641 2.369 1 97.38 322 LEU B CA 1
ATOM 5242 C C . LEU B 1 322 ? -11.219 20.344 0.875 1 97.38 322 LEU B C 1
ATOM 5244 O O . LEU B 1 322 ? -11.477 21.234 0.065 1 97.38 322 LEU B O 1
ATOM 5248 N N . VAL B 1 323 ? -10.922 19.141 0.506 1 98.12 323 VAL B N 1
ATOM 5249 C CA . VAL B 1 323 ? -10.953 18.672 -0.876 1 98.12 323 VAL B CA 1
ATOM 5250 C C . VAL B 1 323 ? -12.344 18.141 -1.204 1 98.12 323 VAL B C 1
ATOM 5252 O O . VAL B 1 323 ? -12.898 17.328 -0.45 1 98.12 323 VAL B O 1
ATOM 5255 N N . PRO B 1 324 ? -12.945 18.594 -2.289 1 97.75 324 PRO B N 1
ATOM 5256 C CA . PRO B 1 324 ? -14.266 18.094 -2.674 1 97.75 324 PRO B CA 1
ATOM 5257 C C . PRO B 1 324 ? -14.258 16.594 -2.977 1 97.75 324 PRO B C 1
ATOM 5259 O O . PRO B 1 324 ? -13.203 16.031 -3.291 1 97.75 324 PRO B O 1
ATOM 5262 N N . PHE B 1 325 ? -15.391 15.984 -2.811 1 98.19 325 PHE B N 1
ATOM 5263 C CA . PHE B 1 325 ? -15.594 14.562 -3.057 1 98.19 325 PHE B CA 1
ATOM 5264 C C . PHE B 1 325 ? -16.703 14.344 -4.074 1 98.19 325 PHE B C 1
ATOM 5266 O O . PHE B 1 325 ? -17.469 15.266 -4.379 1 98.19 325 PHE B O 1
ATOM 5273 N N . ASP B 1 326 ? -16.734 13.117 -4.66 1 98.38 326 ASP B N 1
ATOM 5274 C CA . ASP B 1 326 ? -17.781 12.75 -5.598 1 98.38 326 ASP B CA 1
ATOM 5275 C C . ASP B 1 326 ? -18.422 11.414 -5.207 1 98.38 326 ASP B C 1
ATOM 5277 O O . ASP B 1 326 ? -17.719 10.469 -4.832 1 98.38 326 ASP B O 1
ATOM 5281 N N . LEU B 1 327 ? -19.734 11.414 -5.258 1 98.75 327 LEU B N 1
ATOM 5282 C CA . LEU B 1 327 ? -20.438 10.148 -5.066 1 98.75 327 LEU B CA 1
ATOM 5283 C C . LEU B 1 327 ? -20.453 9.336 -6.359 1 98.75 327 LEU B C 1
ATOM 5285 O O . LEU B 1 327 ? -20.953 9.812 -7.383 1 98.75 327 LEU B O 1
ATOM 5289 N N . LYS B 1 328 ? -19.828 8.164 -6.355 1 98.75 328 LYS B N 1
ATOM 5290 C CA . LYS B 1 328 ? -19.906 7.211 -7.457 1 98.75 328 LYS B CA 1
ATOM 5291 C C . LYS B 1 328 ? -21.047 6.215 -7.242 1 98.75 328 LYS B C 1
ATOM 5293 O O . LYS B 1 328 ? -20.906 5.27 -6.461 1 98.75 328 LYS B O 1
ATOM 5298 N N . LYS B 1 329 ? -22.125 6.457 -7.941 1 98.69 329 LYS B N 1
ATOM 5299 C CA . LYS B 1 329 ? -23.297 5.586 -7.82 1 98.69 329 LYS B CA 1
ATOM 5300 C C . LYS B 1 329 ? -23.109 4.309 -8.633 1 98.69 329 LYS B C 1
ATOM 5302 O O . LYS B 1 329 ? -22.812 4.363 -9.828 1 98.69 329 LYS B O 1
ATOM 5307 N N . ARG B 1 330 ? -23.281 3.127 -7.891 1 98.25 330 ARG B N 1
ATOM 5308 C CA . ARG B 1 330 ? -23.141 1.85 -8.586 1 98.25 330 ARG B CA 1
ATOM 5309 C C . ARG B 1 330 ? -24.281 0.906 -8.227 1 98.25 330 ARG B C 1
ATOM 5311 O O . ARG B 1 330 ? -25.453 1.302 -8.242 1 98.25 330 ARG B O 1
ATOM 5318 N N . GLU B 1 331 ? -23.922 -0.322 -7.891 1 98.19 331 GLU B N 1
ATOM 5319 C CA . GLU B 1 331 ? -24.953 -1.352 -7.883 1 98.19 331 GLU B CA 1
ATOM 5320 C C . GLU B 1 331 ? -25.469 -1.608 -6.469 1 98.19 331 GLU B C 1
ATOM 5322 O O . GLU B 1 331 ? -26.516 -2.229 -6.285 1 98.19 331 GLU B O 1
ATOM 5327 N N . SER B 1 332 ? -24.797 -1.064 -5.43 1 98.69 332 SER B N 1
ATOM 5328 C CA . SER B 1 332 ? -25.047 -1.54 -4.074 1 98.69 332 SER B CA 1
ATOM 5329 C C . SER B 1 332 ? -26.203 -0.792 -3.428 1 98.69 332 SER B C 1
ATOM 5331 O O . SER B 1 332 ? -26.5 -0.993 -2.248 1 98.69 332 SER B O 1
ATOM 5333 N N . VAL B 1 333 ? -26.891 0.102 -4.133 1 98.75 333 VAL B N 1
ATOM 5334 C CA . VAL B 1 333 ? -28.031 0.834 -3.602 1 98.75 333 VAL B CA 1
ATOM 5335 C C . VAL B 1 333 ? -29.25 0.595 -4.484 1 98.75 333 VAL B C 1
ATOM 5337 O O . VAL B 1 333 ? -29.203 0.83 -5.695 1 98.75 333 VAL B O 1
ATOM 5340 N N . LYS B 1 334 ? -30.281 0.09 -3.904 1 98.12 334 LYS B N 1
ATOM 5341 C CA . LYS B 1 334 ? -31.547 -0.151 -4.598 1 98.12 334 LYS B CA 1
ATOM 5342 C C . LYS B 1 334 ? -32.5 1.005 -4.387 1 98.12 334 LYS B C 1
ATOM 5344 O O . LYS B 1 334 ? -32.625 1.53 -3.279 1 98.12 334 LYS B O 1
ATOM 5349 N N . ASN B 1 335 ? -33.156 1.469 -5.465 1 96.94 335 ASN B N 1
ATOM 5350 C CA . ASN B 1 335 ? -34.281 2.391 -5.359 1 96.94 335 ASN B CA 1
ATOM 5351 C C . ASN B 1 335 ? -35.562 1.672 -4.934 1 96.94 335 ASN B C 1
ATOM 5353 O O . ASN B 1 335 ? -36.156 0.897 -5.707 1 96.94 335 ASN B O 1
ATOM 5357 N N . ILE B 1 336 ? -36.062 1.888 -3.75 1 95 336 ILE B N 1
ATOM 5358 C CA . ILE B 1 336 ? -37.188 1.127 -3.254 1 95 336 ILE B CA 1
ATOM 5359 C C . ILE B 1 336 ? -38.438 2.014 -3.236 1 95 336 ILE B C 1
ATOM 5361 O O . ILE B 1 336 ? -39.469 1.642 -2.664 1 95 336 ILE B O 1
ATOM 5365 N N . ARG B 1 337 ? -38.312 3.227 -3.812 1 87.81 337 ARG B N 1
ATOM 5366 C CA . ARG B 1 337 ? -39.5 4.039 -3.975 1 87.81 337 ARG B CA 1
ATOM 5367 C C . ARG B 1 337 ? -40.469 3.412 -4.984 1 87.81 337 ARG B C 1
ATOM 5369 O O . ARG B 1 337 ? -41.688 3.518 -4.84 1 87.81 337 ARG B O 1
ATOM 5376 N N . LYS B 1 338 ? -39.969 2.969 -6.266 1 66.12 338 LYS B N 1
ATOM 5377 C CA . LYS B 1 338 ? -40.781 2.508 -7.371 1 66.12 338 LYS B CA 1
ATOM 5378 C C . LYS B 1 338 ? -41.375 1.119 -7.09 1 66.12 338 LYS B C 1
ATOM 5380 O O . LYS B 1 338 ? -42.219 0.64 -7.816 1 66.12 338 LYS B O 1
ATOM 5385 N N . SER B 1 339 ? -41.031 0.414 -5.977 1 48.12 339 SER B N 1
ATOM 5386 C CA . SER B 1 339 ? -41.688 -0.875 -5.809 1 48.12 339 SER B CA 1
ATOM 5387 C C . SER B 1 339 ? -42.969 -0.734 -5.008 1 48.12 339 SER B C 1
ATOM 5389 O O . SER B 1 339 ? -43.062 0.122 -4.125 1 48.12 339 SER B O 1
#

Radius of gyration: 27.91 Å; Cα contacts (8 Å, |Δi|>4): 1334; chains: 2; bounding box: 84×77×52 Å

Sequence (678 aa):
MVTIKDVAERAGVSPSTVSRTLQDSSAISQKTKDRVNKAMKELGYVPNIAAKMLASNDSQAIGLVFPPITKQERHSQPFNMEIMTVINHEAKENNYTVSIAVGPSVQELEEQIKRMYAEKRVDGFIVLYTMADDPVQKFLLANQIPFVVLGTPVDYENETTYVDNDNKLMARTAVDHLVQMGHRNILFITDDLTSEVYLERYIGYGIGTSLNDLPRHPSFLFDKSDSKTLDKLLDYVQSQAISALVVIDDLTALKVMEFFNLHGLRVPEDLSLVSFNNSAYAQILHPYLTSFDINIKNLGRIAFERVWALVQQKSKVRAKVLVPFDLKKRESVKNIRKSMVTIKDVAERAGVSPSTVSRTLQDSSAISQKTKDRVNKAMKELGYVPNIAAKMLASNDSQAIGLVFPPITKQERHSQPFNMEIMTVINHEAKENNYTVSIAVGPSVQELEEQIKRMYAEKRVDGFIVLYTMADDPVQKFLLANQIPFVVLGTPVDYENETTYVDNDNKLMARTAVDHLVQMGHRNILFITDDLTSEVYLERYIGYGIGTSLNDLPRHPSFLFDKSDSKTLDKLLDYVQSQAISALVVIDDLTALKVMEFFNLHGLRVPEDLSLVSFNNSAYAQILHPYLTSFDINIKNLGRIAFERVWALVQQKSKVRAKVLVPFDLKKRESVKNIRKS

InterPro domains:
  IPR000843 LacI-type HTH domain [PF00356] (3-48)
  IPR000843 LacI-type HTH domain [PS50932] (2-56)
  IPR000843 LacI-type HTH domain [SM00354] (1-71)
  IPR000843 LacI-type HTH domain [cd01392] (5-56)
  IPR010982 Lambda repressor-like, DNA-binding domain superfamily [G3DSA:1.10.260.40] (1-58)
  IPR010982 Lambda repressor-like, DNA-binding domain superfamily [SSF47413] (1-59)
  IPR028082 Periplasmic binding protein-like I [SSF53822] (61-335)
  IPR046335 Transcriptional regulator LacI/GalR-like, sensor domain [PF13377] (175-333)

pLDDT: mean 92.55, std 7.85, range [48.12, 98.94]

Solvent-accessible surface area (backbone atoms only — not comparable to full-atom values): 34468 Å² total; per-residue (Å²): 125,75,41,61,59,51,34,9,61,68,41,72,47,51,50,65,53,45,53,38,38,77,62,66,34,85,87,48,51,68,69,57,40,50,39,40,50,50,27,21,60,75,63,65,46,57,70,44,42,30,60,48,19,71,72,65,74,47,49,49,19,36,30,40,32,52,53,59,49,76,46,71,63,60,39,46,45,36,62,59,51,48,33,49,43,36,30,41,47,53,28,48,78,67,69,25,44,39,32,64,38,58,35,64,35,62,66,55,36,32,53,50,52,51,48,38,45,55,23,45,57,26,53,31,33,41,32,58,51,54,50,72,88,37,63,46,59,50,51,34,60,74,66,70,48,35,49,24,28,44,37,69,50,70,56,61,50,85,76,40,28,24,34,33,60,57,42,30,59,50,27,18,48,51,43,49,50,43,41,75,23,50,46,65,34,54,37,42,37,27,77,55,94,76,46,55,68,47,52,37,26,51,50,10,35,48,51,27,25,54,77,67,74,34,70,77,60,72,74,40,68,60,47,93,89,37,64,66,53,48,49,53,50,53,50,46,38,61,77,64,57,41,38,28,35,42,26,70,25,29,66,59,35,53,39,50,52,46,54,35,43,77,70,74,39,42,61,23,85,53,32,16,39,38,31,31,54,51,44,66,58,25,69,54,44,87,49,28,40,16,17,27,33,55,43,55,62,59,52,19,45,51,43,47,53,52,26,50,33,36,56,68,64,72,42,87,71,66,43,82,44,71,43,73,66,44,80,43,84,52,48,12,54,52,66,58,61,88,105,127,72,41,62,59,53,34,9,61,68,42,71,47,50,51,65,53,45,53,38,40,78,63,65,36,83,90,49,51,69,69,57,40,49,39,39,51,49,28,22,61,73,63,67,47,57,69,45,45,31,61,47,19,68,71,65,74,47,51,49,18,37,30,40,33,52,52,59,48,76,46,72,65,61,39,47,46,34,61,59,51,48,33,48,44,36,31,40,47,53,28,47,76,68,69,25,45,37,32,64,40,58,36,62,35,62,67,54,36,32,55,49,51,52,48,37,45,55,25,44,58,25,53,30,33,41,32,59,50,55,50,73,86,37,63,45,59,51,52,35,60,75,67,69,47,36,49,24,28,43,36,67,50,71,56,62,49,86,77,40,27,26,35,32,59,56,42,32,58,52,28,18,49,50,43,47,51,42,40,76,24,51,44,65,34,55,38,41,38,28,78,54,95,76,44,55,67,44,52,36,26,50,50,10,36,47,52,28,25,53,78,66,76,34,70,78,60,74,74,41,67,60,47,92,89,38,63,67,52,48,49,52,50,54,50,46,37,61,75,64,56,41,38,28,36,42,26,71,26,30,66,60,36,52,40,50,52,47,55,35,43,77,70,74,38,42,60,23,85,54,31,17,38,38,30,30,55,52,44,62,58,25,67,56,45,87,50,27,42,16,19,27,32,55,45,57,62,57,52,19,45,50,41,45,52,51,27,51,33,36,57,68,66,72,43,84,72,64,41,82,45,71,42,72,65,45,80,43,85,52,49,12,54,52,67,56,61,89,105

Foldseek 3Di:
DCDLCNLCVQLVHDSVLLLCLVVVHPVHDPVSNVSSVVSCVVVVNDDDLVSNCVSNVALLEEEEEEPQDQDPVVVVDPLVVLLVVLLQVLSVVVVHHYDYQYHNDLVSSLVVVVVCVVVSNHQAYEYEFEDPPRSNVVVCLVVVGQYEYEDQHPPPSVVHAYEYAQLLCVLLVVLVVLVVLPFQAEAEEEQDDHGPSVVRSLNSVVVNNVVVVGDRDDYAHDDPVDVVSLVVVVCCCVVVVGQEYEYAALVVVVVVQVSVVVVPQHFNPRYFYEYECPDPSQPPDPVRHFYKNQPSSVNSNVRSVRSVCVSVVVDPDRDYHHDDIDTDDTRRHHRPPVD/DCDLCNLCVQLVHDSVLLLCLVVVHPVHDPVSNVSSVVSCVVVVNDDDLVSNCVSPVALLEEEEEEPQDQDPVVVVDPLVVLLVVLLQVLSVVVVHHYDYQYHNDLVSSLVVVVVCVVVSNHQAYEYEFEDPPRSNVVVCLVVVGQYEYEDQHPPPSVVHAYEYAQLLCVLLVVLVVLVVLPFQAEAEEEQDDHGPSVVRSLNSVVVNNVVVVGDRDDYAHDDPVDVVSLVVVVCCCVVVVHQEYEYAALVVVVVVQVSVVVVPQHFNPRYFYEYECPDPSQPPDPPRHFYKNQPSSVNSNVRSVRSVCVSVVVDPDRDYHHDDIDTDDTRRHHRPPVD

Organism: NCBI:txid764290

Nearest PDB structures (foldseek):
  2o20-assembly3_E  TM=8.674E-01  e=1.795E-17  Lactococcus lactis
  7e5w-assembly2_C  TM=7.238E-01  e=7.201E-19  Staphylococcus aureus subsp. aureus N315
  7e5w-assembly1_A-2  TM=7.198E-01  e=1.076E-18  Staphylococcus aureus subsp. aureus N315
  4rk1-assembly1_A  TM=8.440E-01  e=3.987E-16  Enterococcus faecium DO
  4o5a-assembly1_A-2  TM=8.657E-01  e=1.775E-15  Bifidobacterium animalis subsp. lactis DSM 10140

Secondary structure (DSSP, 8-state):
---HHHHHHHHTS-HHHHHHHHTT-TTS-HHHHHHHHHHHHHHT----HHHHHHHHS---EEEEEPPP--SGGGGG-HHHHHHHHHHHHHHHHTT-EEEEE--SSHHHHHHHHHHHHHTTS-SEEEE----TT-HHHHHHHHTT--EEEES--SS-TTTS-EEE--HHHHHHHHHHHHHHTT---EEEEES-SS-HHHHHHHHHHHHHHHHTT---PPPEE--TT-HHHHHHHHHHHHHTT--EEEESSHHHHHHHHHHHHHTT--TTTT-EEEEES--GGGGTSSSPPEEEE--HHHHHHHHHHHHHHHHTTS-----EEEPP-EEE--SS----S--/---HHHHHHHHTS-HHHHHHHHTT-TTS-HHHHHHHHHHHHHHT----HHHHHHHH----EEEEEPPP--SGGGGG-HHHHHHHHHHHHHHHHTT-EEEEE--SSHHHHHHHHHHHHHTTS-SEEEE----TT-HHHHHHHHTT--EEEES--SS-TTTS-EEE--HHHHHHHHHHHHHHTT---EEEEES-SS-HHHHHHHHHHHHHHHHTT---PPPEE--TT-HHHHHHHHHHHHHTT--EEEESSHHHHHHHHHHHHHTT--TTTT-EEEEES--GGGGTSSSPPEEEE--HHHHHHHHHHHHHHHHTTS-----EEEPP-EEE--SS----S--